Protein AF-A0A497VMQ4-F1 (afdb_monomer)

Sequence (591 aa):
MFSRFIRSISGRLYTTTVVLALAFSGVAWYSYVQLTRVSHLAVEIRDVNISQFARIAGVELNVTRVSLQLRHAMLARNVQERDASLNDIAEKRRLLEEALKSYEKAISTPDERQLFDKFPPLLAEFWRHGEGNIALITSDKKDDAMAYLVDKTIPARNAVLQLTADTVKLQQQLVAADVSRIDTNLQSTLVFLVVSILGAVSALVCLVIWTGRALQNRVLQAQQVAERVRDGNLMQSVQDTRQDEFSPLISALGDMQNSLTRVVSGVRRNAESVASASAEIASGNNDLSARTEQQASALEETAASMEELGSTVRQNADNARTANQLAMSASTVATQGGEVVAEVVETMKGINASSNKIADIISVIDGIAFQTNILALNAAVEAARAGEQGRGFAVVASEVRNLAGRSAEAAKEIKSLIMASVERVEQGTLLVDKAGSTMTEVVTAIRRVTDIMGEISAASSEQSQGVGQVGEAVTQMDQATQQNAALVEEMAAAASSLNSQAGELVNAVAVFKLAHDASGASYSAPSSSYTAPRPGSTSSFNPVGSSAARPALSKPKGAAAKAPVASLAASPAPAPKAAKAGGNDDEWESF

Foldseek 3Di:
DVVLLCQALNSVVVVLVVVLVVLVVVLVVVLVVLVVVLVVLVVCCVPQLVVLLVLLVLLLVLLVLLLVLLVQLLVPPDPVSNVVSVVSNVVSVVSNVVSLVVNVVRDDDPVLVVLSVVQVVLVVQLVVLSVVLNVCSVVVVSVVSVVSSVPGNVVSSVVNNVSSVVSVVVSVVVSVVSVVVSVVSVVVSVVSVVVSVVVSVVSVVVSCVVSVVVVVVLVVLLVVLVVCVVQQNLQDAQDDPDRYPCVVVSVVSRVVSVVLLVVLVVLLVVLVVLLVVLVVLLVVLVVLLVVLVVLLVVLVVVLVVLVVLLVVLVVQLVVLVVLLVVLVVVLVVLVVVLVVLVVVLVVLVVVLVVLVVVLVVLVVQLVVLVVQLVVLVVQLVVLVVVPPVSVVSNVVSVVSNVVSVVSNVVSVVVSVVSVVVSVVSVVVSVVSVVVSVVSVVSSVVSVVSSVVSVVSSVVSVVSSVVSVVVSVVSVVSSVVSVVSNVVSVVSNVVSVVSSVVSVVSNVVSVSNDYNCVVVPPPPPPPPPPPPDDDDDDDDDDDDDDDDDDDDDDDDDDDDDDDDDDDDDDDDDDDDDDDDDDDDDDDDDDDD

Structure (mmCIF, N/CA/C/O backbone):
data_AF-A0A497VMQ4-F1
#
_entry.id   AF-A0A497VMQ4-F1
#
loop_
_atom_site.group_PDB
_atom_site.id
_atom_site.type_symbol
_atom_site.label_atom_id
_atom_site.label_alt_id
_atom_site.label_comp_id
_atom_site.label_asym_id
_atom_site.label_entity_id
_atom_site.label_seq_id
_atom_site.pdbx_PDB_ins_code
_atom_site.Cartn_x
_atom_site.Cartn_y
_atom_site.Cartn_z
_atom_site.occupancy
_atom_site.B_iso_or_equiv
_atom_site.auth_seq_id
_atom_site.auth_comp_id
_atom_site.auth_asym_id
_atom_site.auth_atom_id
_atom_site.pdbx_PDB_model_num
ATOM 1 N N . MET A 1 1 ? 30.071 22.161 -36.226 1.00 57.16 1 MET A N 1
ATOM 2 C CA . MET A 1 1 ? 29.250 21.372 -37.174 1.00 57.16 1 MET A CA 1
ATOM 3 C C . MET A 1 1 ? 30.129 20.523 -38.102 1.00 57.16 1 MET A C 1
ATOM 5 O O . MET A 1 1 ? 30.076 19.305 -37.995 1.00 57.16 1 MET A O 1
ATOM 9 N N . PHE A 1 2 ? 31.017 21.131 -38.902 1.00 57.53 2 PHE A N 1
ATOM 10 C CA . PHE A 1 2 ? 31.909 20.449 -39.865 1.00 57.53 2 PHE A CA 1
ATOM 11 C C . PHE A 1 2 ? 32.715 19.249 -39.305 1.00 57.53 2 PHE A C 1
ATOM 13 O O . PHE A 1 2 ? 32.764 18.184 -39.913 1.00 57.53 2 PHE A O 1
ATOM 20 N N . SER A 1 3 ? 33.283 19.372 -38.099 1.00 58.00 3 SER A N 1
ATOM 21 C CA . SER A 1 3 ? 34.053 18.296 -37.446 1.00 58.00 3 SER A CA 1
ATOM 22 C C . SER A 1 3 ? 33.220 17.092 -36.984 1.00 58.00 3 SER A C 1
ATOM 24 O O . SER A 1 3 ? 33.772 16.002 -36.842 1.00 58.00 3 SER A O 1
ATOM 26 N N . ARG A 1 4 ? 31.907 17.264 -36.757 1.00 61.91 4 ARG A N 1
ATOM 27 C CA . ARG A 1 4 ? 30.976 16.150 -36.501 1.00 61.91 4 ARG A CA 1
ATOM 28 C C . ARG A 1 4 ? 30.623 15.435 -37.803 1.00 61.91 4 ARG A C 1
ATOM 30 O O . ARG A 1 4 ? 30.688 14.215 -37.837 1.00 61.91 4 ARG A O 1
ATOM 37 N N . PHE A 1 5 ? 30.362 16.187 -38.875 1.00 65.12 5 PHE A N 1
ATOM 38 C CA . PHE A 1 5 ? 30.086 15.636 -40.206 1.00 65.12 5 PHE A CA 1
ATOM 39 C C . PHE A 1 5 ? 31.217 14.704 -40.684 1.00 65.12 5 PHE A C 1
ATOM 41 O O . PHE A 1 5 ? 30.974 13.543 -40.974 1.00 65.12 5 PHE A O 1
ATOM 48 N N . ILE A 1 6 ? 32.482 15.135 -40.622 1.00 63.44 6 ILE A N 1
ATOM 49 C CA . ILE A 1 6 ? 33.646 14.317 -41.042 1.00 63.44 6 ILE A CA 1
ATOM 50 C C . ILE A 1 6 ? 33.842 13.033 -40.191 1.00 63.44 6 ILE A C 1
ATOM 52 O O . ILE A 1 6 ? 34.507 12.079 -40.610 1.00 63.44 6 ILE A O 1
ATOM 56 N N . ARG A 1 7 ? 33.275 12.975 -38.978 1.00 67.44 7 ARG A N 1
ATOM 57 C CA . ARG A 1 7 ? 33.322 11.781 -38.112 1.00 67.44 7 ARG A CA 1
ATOM 58 C C . ARG A 1 7 ? 32.134 10.840 -38.308 1.00 67.44 7 ARG A C 1
ATOM 60 O O . ARG A 1 7 ? 32.270 9.670 -37.953 1.00 67.44 7 ARG A O 1
ATOM 67 N N . SER A 1 8 ? 31.024 11.329 -38.855 1.00 77.56 8 SER A N 1
ATOM 68 C CA . SER A 1 8 ? 29.805 10.554 -39.068 1.00 77.56 8 SER A CA 1
ATOM 69 C C . SER A 1 8 ? 29.931 9.625 -40.283 1.00 77.56 8 SER A C 1
ATOM 71 O O . SER A 1 8 ? 30.843 9.765 -41.108 1.00 77.56 8 SER A O 1
ATOM 73 N N . ILE A 1 9 ? 29.043 8.635 -40.391 1.00 80.38 9 ILE A N 1
ATOM 74 C CA . ILE A 1 9 ? 29.073 7.660 -41.488 1.00 80.38 9 ILE A CA 1
ATOM 75 C C . ILE A 1 9 ? 28.708 8.356 -42.807 1.00 80.38 9 ILE A C 1
ATOM 77 O O . ILE A 1 9 ? 29.397 8.162 -43.810 1.00 80.38 9 ILE A O 1
ATOM 81 N N . SER A 1 10 ? 27.691 9.225 -42.796 1.00 80.00 10 SER A N 1
ATOM 82 C CA . SER A 1 10 ? 27.263 9.975 -43.982 1.00 80.00 10 SER A CA 1
ATOM 83 C C . SER A 1 10 ? 28.320 10.967 -44.463 1.00 80.00 10 SER A C 1
ATOM 85 O O . SER A 1 10 ? 28.619 10.985 -45.653 1.00 80.00 10 SER A O 1
ATOM 87 N N . GLY A 1 11 ? 28.960 11.744 -43.582 1.00 81.25 11 GLY A N 1
ATOM 88 C CA . GLY A 1 11 ? 29.984 12.696 -44.019 1.00 81.25 11 GLY A CA 1
ATOM 89 C C . GLY A 1 11 ? 31.209 12.014 -44.629 1.00 81.25 11 GLY A C 1
ATOM 90 O O . GLY A 1 11 ? 31.748 12.509 -45.617 1.00 81.25 11 GLY A O 1
ATOM 91 N N . ARG A 1 12 ? 31.592 10.830 -44.131 1.00 81.81 12 ARG A N 1
ATOM 92 C CA . ARG A 1 12 ? 32.646 9.999 -44.742 1.00 81.81 12 ARG A CA 1
ATOM 93 C C . ARG A 1 12 ? 32.237 9.437 -46.101 1.00 81.81 12 ARG A C 1
ATOM 95 O O . ARG A 1 12 ? 33.063 9.434 -47.018 1.00 81.81 12 ARG A O 1
ATOM 102 N N . LEU A 1 13 ? 30.977 9.020 -46.249 1.00 83.81 13 LEU A N 1
ATOM 103 C CA . LEU A 1 13 ? 30.400 8.617 -47.534 1.00 83.81 13 LEU A CA 1
ATOM 104 C C . LEU A 1 13 ? 30.472 9.780 -48.538 1.00 83.81 13 LEU A C 1
ATOM 106 O O . LEU A 1 13 ? 31.075 9.637 -49.594 1.00 83.81 13 LEU A O 1
ATOM 110 N N . TYR A 1 14 ? 29.980 10.966 -48.169 1.00 84.00 14 TYR A N 1
ATOM 111 C CA . TYR A 1 14 ? 30.022 12.148 -49.034 1.00 84.00 14 TYR A CA 1
ATOM 112 C C . TYR A 1 14 ? 31.451 12.548 -49.418 1.00 84.00 14 TYR A C 1
ATOM 114 O O . TYR A 1 14 ? 31.716 12.771 -50.598 1.00 84.00 14 TYR A O 1
ATOM 122 N N . THR A 1 15 ? 32.401 12.594 -48.472 1.00 83.75 15 THR A N 1
ATOM 123 C CA . THR A 1 15 ? 33.792 12.949 -48.806 1.00 83.75 15 THR A CA 1
ATOM 124 C C . THR A 1 15 ? 34.438 11.944 -49.755 1.00 83.75 15 THR A C 1
ATOM 126 O O . THR A 1 15 ? 35.133 12.347 -50.682 1.00 83.75 15 THR A O 1
ATOM 129 N N . THR A 1 16 ? 34.196 10.643 -49.567 1.00 83.12 16 THR A N 1
ATOM 130 C CA . THR A 1 16 ? 34.783 9.605 -50.429 1.00 83.12 16 THR A CA 1
ATOM 131 C C . THR A 1 16 ? 34.139 9.590 -51.816 1.00 83.12 16 THR A C 1
ATOM 133 O O . THR A 1 16 ? 34.860 9.500 -52.808 1.00 83.12 16 THR A O 1
ATOM 136 N N . THR A 1 17 ? 32.820 9.790 -51.919 1.00 85.38 17 THR A N 1
ATOM 137 C CA . THR A 1 17 ? 32.122 9.955 -53.205 1.00 85.38 17 THR A CA 1
ATOM 138 C C . THR A 1 17 ? 32.615 11.185 -53.974 1.00 85.38 17 THR A C 1
ATOM 140 O O . THR A 1 17 ? 32.883 11.079 -55.169 1.00 85.38 17 THR A O 1
ATOM 143 N N . VAL A 1 18 ? 32.800 12.335 -53.311 1.00 87.12 18 VAL A N 1
ATOM 144 C CA . VAL A 1 18 ? 33.335 13.555 -53.950 1.00 87.12 18 VAL A CA 1
ATOM 145 C C . VAL A 1 18 ? 34.777 13.354 -54.426 1.00 87.12 18 VAL A C 1
ATOM 147 O O . VAL A 1 18 ? 35.102 13.732 -55.549 1.00 87.12 18 VAL A O 1
ATOM 150 N N . VAL A 1 19 ? 35.634 12.711 -53.624 1.00 86.88 19 VAL A N 1
ATOM 151 C CA . VAL A 1 19 ? 37.017 12.391 -54.024 1.00 86.88 19 VAL A CA 1
ATOM 152 C C . VAL A 1 19 ? 37.049 11.457 -55.239 1.00 86.88 19 VAL A C 1
ATOM 154 O O . VAL A 1 19 ? 37.816 11.708 -56.167 1.00 86.88 19 VAL A O 1
ATOM 157 N N . LEU A 1 20 ? 36.191 10.431 -55.287 1.00 86.25 20 LEU A N 1
ATOM 158 C CA . LEU A 1 20 ? 36.074 9.551 -56.457 1.00 86.25 20 LEU A CA 1
ATOM 159 C C . LEU A 1 20 ? 35.579 10.304 -57.700 1.00 86.25 20 LEU A C 1
ATOM 161 O O . LEU A 1 20 ? 36.145 10.127 -58.776 1.00 86.25 20 LEU A O 1
ATOM 165 N N . ALA A 1 21 ? 34.577 11.177 -57.567 1.00 87.12 21 ALA A N 1
ATOM 166 C CA . ALA A 1 21 ? 34.075 11.982 -58.682 1.00 87.12 21 ALA A CA 1
ATOM 167 C C . ALA A 1 21 ? 35.151 12.927 -59.253 1.00 87.12 21 ALA A C 1
ATOM 169 O O . ALA A 1 21 ? 35.307 13.029 -60.473 1.00 87.12 21 ALA A O 1
ATOM 170 N N . LEU A 1 22 ? 35.940 13.573 -58.387 1.00 88.50 22 LEU A N 1
ATOM 171 C CA . LEU A 1 22 ? 37.087 14.392 -58.798 1.00 88.50 22 LEU A CA 1
ATOM 172 C C . LEU A 1 22 ? 38.182 13.554 -59.477 1.00 88.50 22 LEU A C 1
ATOM 174 O O . LEU A 1 22 ? 38.708 13.970 -60.510 1.00 88.50 22 LEU A O 1
ATOM 178 N N . ALA A 1 23 ? 38.489 12.361 -58.957 1.00 86.06 23 ALA A N 1
ATOM 179 C CA . ALA A 1 23 ? 39.458 11.450 -59.567 1.00 86.06 23 ALA A CA 1
ATOM 180 C C . ALA A 1 23 ? 39.021 11.001 -60.974 1.00 86.06 23 ALA A C 1
ATOM 182 O O . ALA A 1 23 ? 39.801 11.117 -61.919 1.00 86.06 23 ALA A O 1
ATOM 183 N N . PHE A 1 24 ? 37.763 10.578 -61.149 1.00 87.12 24 PHE A N 1
ATOM 184 C CA . PHE A 1 24 ? 37.211 10.239 -62.467 1.00 87.12 24 PHE A CA 1
ATOM 185 C C . PHE A 1 24 ? 37.246 11.425 -63.437 1.00 87.12 24 PHE A C 1
ATOM 187 O O . PHE A 1 24 ? 37.595 11.250 -64.604 1.00 87.12 24 PHE A O 1
ATOM 194 N N . SER A 1 25 ? 36.953 12.635 -62.953 1.00 88.25 25 SER A N 1
ATOM 195 C CA . SER A 1 25 ? 37.016 13.859 -63.762 1.00 88.25 25 SER A CA 1
ATOM 196 C C . SER A 1 25 ? 38.447 14.149 -64.239 1.00 88.25 25 SER A C 1
ATOM 198 O O . SER A 1 25 ? 38.654 14.480 -65.405 1.00 88.25 25 SER A O 1
ATOM 200 N N . GLY A 1 26 ? 39.449 13.946 -63.375 1.00 86.69 26 GLY A N 1
ATOM 201 C CA . GLY A 1 26 ? 40.868 14.047 -63.733 1.00 86.69 26 GLY A CA 1
ATOM 202 C C . GLY A 1 26 ? 41.318 12.998 -64.758 1.00 86.69 26 GLY A C 1
ATOM 203 O O . GLY A 1 26 ? 42.038 13.330 -65.698 1.00 86.69 26 GLY A O 1
ATOM 204 N N . VAL A 1 27 ? 40.853 11.750 -64.628 1.00 88.62 27 VAL A N 1
ATOM 205 C CA . VAL A 1 27 ? 41.148 10.662 -65.582 1.00 88.62 27 VAL A CA 1
ATOM 206 C C . VAL A 1 27 ? 40.525 10.938 -66.954 1.00 88.62 27 VAL A C 1
ATOM 208 O O . VAL A 1 27 ? 41.190 10.761 -67.978 1.00 88.62 27 VAL A O 1
ATOM 211 N N . ALA A 1 28 ? 39.281 11.425 -66.988 1.00 85.50 28 ALA A N 1
ATOM 212 C CA . ALA A 1 28 ? 38.605 11.822 -68.221 1.00 85.50 28 ALA A CA 1
ATOM 213 C C . ALA A 1 28 ? 39.332 12.989 -68.914 1.00 85.50 28 ALA A C 1
ATOM 215 O O . ALA A 1 28 ? 39.607 12.920 -70.113 1.00 85.50 28 ALA A O 1
ATOM 216 N N . TRP A 1 29 ? 39.722 14.018 -68.152 1.00 89.06 29 TRP A N 1
ATOM 217 C CA . TRP A 1 29 ? 40.499 15.153 -68.658 1.00 89.06 29 TRP A CA 1
ATOM 218 C C . TRP A 1 29 ? 41.861 14.732 -69.230 1.00 89.06 29 TRP A C 1
ATOM 220 O O . TRP A 1 29 ? 42.203 15.109 -70.350 1.00 89.06 29 TRP A O 1
ATOM 230 N N . TYR A 1 30 ? 42.620 13.902 -68.507 1.00 87.69 30 TYR A N 1
ATOM 231 C CA . TYR A 1 30 ? 43.904 13.376 -68.985 1.00 87.69 30 TYR A CA 1
ATOM 232 C C . TYR A 1 30 ? 43.748 12.600 -70.301 1.00 87.69 30 TYR A C 1
ATOM 234 O O . TYR A 1 30 ? 44.498 12.821 -71.253 1.00 87.69 30 TYR A O 1
ATOM 242 N N . SER A 1 31 ? 42.735 11.733 -70.375 1.00 84.44 31 SER A N 1
ATOM 243 C CA . SER A 1 31 ? 42.459 10.912 -71.559 1.00 84.44 31 SER A CA 1
ATOM 244 C C . SER A 1 31 ? 42.090 11.768 -72.773 1.00 84.44 31 SER A C 1
ATOM 246 O O . SER A 1 31 ? 42.568 11.508 -73.875 1.00 84.44 31 SER A O 1
ATOM 248 N N . TYR A 1 32 ? 41.311 12.836 -72.571 1.00 86.88 32 TYR A N 1
ATOM 249 C CA . TYR A 1 32 ? 40.987 13.815 -73.611 1.00 86.88 32 TYR A CA 1
ATOM 250 C C . TYR A 1 32 ? 42.241 14.538 -74.142 1.00 86.88 32 TYR A C 1
ATOM 252 O O . TYR A 1 32 ? 42.432 14.652 -75.356 1.00 86.88 32 TYR A O 1
ATOM 260 N N . VAL A 1 33 ? 43.147 14.968 -73.255 1.00 87.69 33 VAL A N 1
ATOM 261 C CA . VAL A 1 33 ? 44.408 15.635 -73.637 1.00 87.69 33 VAL A CA 1
ATOM 262 C C . VAL A 1 33 ? 45.356 14.697 -74.401 1.00 87.69 33 VAL A C 1
ATOM 264 O O . VAL A 1 33 ? 46.007 15.121 -75.356 1.00 87.69 33 VAL A O 1
ATOM 267 N N . GLN A 1 34 ? 45.435 13.417 -74.035 1.00 84.69 34 GLN A N 1
ATOM 268 C CA . GLN A 1 34 ? 46.277 12.460 -74.764 1.00 84.69 34 GLN A CA 1
ATOM 269 C C . GLN A 1 34 ? 45.664 12.052 -76.113 1.00 84.69 34 GLN A C 1
ATOM 271 O O . GLN A 1 34 ? 46.382 11.978 -77.110 1.00 84.69 34 GLN A O 1
ATOM 276 N N . LEU A 1 35 ? 44.341 11.866 -76.189 1.00 84.69 35 LEU A N 1
ATOM 277 C CA . LEU A 1 35 ? 43.665 11.528 -77.445 1.00 84.69 35 LEU A CA 1
ATOM 278 C C . LEU A 1 35 ? 43.757 12.670 -78.469 1.00 84.69 35 LEU A C 1
ATOM 280 O O . LEU A 1 35 ? 44.007 12.424 -79.648 1.00 84.69 35 LEU A O 1
ATOM 284 N N . THR A 1 36 ? 43.635 13.923 -78.017 1.00 86.62 36 THR A N 1
ATOM 285 C CA . THR A 1 36 ? 43.850 15.098 -78.879 1.00 86.62 36 THR A CA 1
ATOM 286 C C . THR A 1 36 ? 45.291 15.168 -79.394 1.00 86.62 36 THR A C 1
ATOM 288 O O . THR A 1 36 ? 45.479 15.343 -80.597 1.00 86.62 36 THR A O 1
ATOM 291 N N . ARG A 1 37 ? 46.313 14.913 -78.563 1.00 84.38 37 ARG A N 1
ATOM 292 C CA . ARG A 1 37 ? 47.716 14.795 -79.026 1.00 84.38 37 ARG A CA 1
ATOM 293 C C . ARG A 1 37 ? 47.917 13.714 -80.090 1.00 84.38 37 ARG A C 1
ATOM 295 O O . ARG A 1 37 ? 48.554 13.985 -81.104 1.00 84.38 37 ARG A O 1
ATOM 302 N N . VAL A 1 38 ? 47.357 12.518 -79.891 1.00 84.94 38 VAL A N 1
ATOM 303 C CA . VAL A 1 38 ? 47.415 11.435 -80.891 1.00 84.94 38 VAL A CA 1
ATOM 304 C C . VAL A 1 38 ? 46.722 11.852 -82.193 1.00 84.94 38 VAL A C 1
ATOM 306 O O . VAL A 1 38 ? 47.264 11.617 -83.270 1.00 84.94 38 VAL A O 1
ATOM 309 N N . SER A 1 39 ? 45.573 12.534 -82.113 1.00 85.56 39 SER A N 1
ATOM 310 C CA . SER A 1 39 ? 44.876 13.041 -83.303 1.00 85.56 39 SER A CA 1
ATOM 311 C C . SER A 1 39 ? 45.679 14.100 -84.068 1.00 85.56 39 SER A C 1
ATOM 313 O O . SER A 1 39 ? 45.697 14.065 -85.295 1.00 85.56 39 SER A O 1
ATOM 315 N N . HIS A 1 40 ? 46.401 14.987 -83.371 1.00 84.44 40 HIS A N 1
ATOM 316 C CA . HIS A 1 40 ? 47.270 15.980 -84.008 1.00 84.44 40 HIS A CA 1
ATOM 317 C C . HIS A 1 40 ? 48.441 15.324 -84.750 1.00 84.44 40 HIS A C 1
ATOM 319 O O . HIS A 1 40 ? 48.637 15.628 -85.923 1.00 84.44 40 HIS A O 1
ATOM 325 N N . LEU A 1 41 ? 49.141 14.371 -84.123 1.00 82.81 41 LEU A N 1
ATOM 326 C CA . LEU A 1 41 ? 50.218 13.609 -84.774 1.00 82.81 41 LEU A CA 1
ATOM 327 C C . LEU A 1 41 ? 49.710 12.832 -86.003 1.00 82.81 41 LEU A C 1
ATOM 329 O O . LEU A 1 41 ? 50.351 12.828 -87.050 1.00 82.81 41 LEU A O 1
ATOM 333 N N . ALA A 1 42 ? 48.530 12.211 -85.915 1.00 82.25 42 ALA A N 1
ATOM 334 C CA . ALA A 1 42 ? 47.931 11.501 -87.046 1.00 82.25 42 ALA A CA 1
ATOM 335 C C . ALA A 1 42 ? 47.566 12.436 -88.220 1.00 82.25 42 ALA A C 1
ATOM 337 O O . ALA A 1 42 ? 47.711 12.055 -89.383 1.00 82.25 42 ALA A O 1
ATOM 338 N N . VAL A 1 43 ? 47.113 13.663 -87.930 1.00 83.94 43 VAL A N 1
ATOM 339 C CA . VAL A 1 43 ? 46.854 14.702 -88.942 1.00 83.94 43 VAL A CA 1
ATOM 340 C C . VAL A 1 43 ? 48.160 15.211 -89.561 1.00 83.94 43 VAL A C 1
ATOM 342 O O . VAL A 1 43 ? 48.226 15.354 -90.778 1.00 83.94 43 VAL A O 1
ATOM 345 N N . GLU A 1 44 ? 49.208 15.413 -88.763 1.00 80.81 44 GLU A N 1
ATOM 346 C CA . GLU A 1 44 ? 50.530 15.861 -89.220 1.00 80.81 44 GLU A CA 1
ATOM 347 C C . GLU A 1 44 ? 51.181 14.853 -90.184 1.00 80.81 44 GLU A C 1
ATOM 349 O O . GLU A 1 44 ? 51.568 15.227 -91.294 1.00 80.81 44 GLU A O 1
ATOM 354 N N . ILE A 1 45 ? 51.182 13.557 -89.840 1.00 81.25 45 ILE A N 1
ATOM 355 C CA . ILE A 1 45 ? 51.651 12.481 -90.734 1.00 81.25 45 ILE A CA 1
ATOM 356 C C . ILE A 1 45 ? 50.891 12.503 -92.070 1.00 81.25 45 ILE A C 1
ATOM 358 O O . ILE A 1 45 ? 51.501 12.363 -93.134 1.00 81.25 45 ILE A O 1
ATOM 362 N N . ARG A 1 46 ? 49.562 12.678 -92.031 1.00 79.88 46 ARG A N 1
ATOM 363 C CA . ARG A 1 46 ? 48.709 12.672 -93.228 1.00 79.88 46 ARG A CA 1
ATOM 364 C C . ARG A 1 46 ? 48.953 13.889 -94.118 1.00 79.88 46 ARG A C 1
ATOM 366 O O . ARG A 1 46 ? 49.149 13.732 -95.320 1.00 79.88 46 ARG A O 1
ATOM 373 N N . ASP A 1 47 ? 48.910 15.087 -93.546 1.00 79.69 47 ASP A N 1
ATOM 374 C CA . ASP A 1 47 ? 48.856 16.326 -94.324 1.00 79.69 47 ASP A CA 1
ATOM 375 C C . ASP A 1 47 ? 50.250 16.823 -94.726 1.00 79.69 47 ASP A C 1
ATOM 377 O O . ASP A 1 47 ? 50.397 17.389 -95.814 1.00 79.69 47 ASP A O 1
ATOM 381 N N . VAL A 1 48 ? 51.278 16.555 -93.912 1.00 78.88 48 VAL A N 1
ATOM 382 C CA . VAL A 1 48 ? 52.679 16.889 -94.211 1.00 78.88 48 VAL A CA 1
ATOM 383 C C . VAL A 1 48 ? 53.374 15.700 -94.874 1.00 78.88 48 VAL A C 1
ATOM 385 O O . VAL A 1 48 ? 53.636 15.739 -96.077 1.00 78.88 48 VAL A O 1
ATOM 388 N N . ASN A 1 49 ? 53.636 14.624 -94.130 1.00 79.44 49 ASN A N 1
ATOM 389 C CA . ASN A 1 49 ? 54.624 13.620 -94.541 1.00 79.44 49 ASN A CA 1
ATOM 390 C C . ASN A 1 49 ? 54.174 12.819 -95.782 1.00 79.44 49 ASN A C 1
ATOM 392 O O . ASN A 1 49 ? 54.937 12.682 -96.741 1.00 79.44 49 ASN A O 1
ATOM 396 N N . ILE A 1 50 ? 52.914 12.360 -95.837 1.00 79.75 50 ILE A N 1
ATOM 397 C CA . ILE A 1 50 ? 52.369 11.681 -97.036 1.00 79.75 50 ILE A CA 1
ATOM 398 C C . ILE A 1 50 ? 52.338 12.635 -98.246 1.00 79.75 50 ILE A C 1
ATOM 400 O O . ILE A 1 50 ? 52.701 12.246 -99.360 1.00 79.75 50 ILE A O 1
ATOM 404 N N . SER A 1 51 ? 51.971 13.904 -98.038 1.00 84.00 51 SER A N 1
ATOM 405 C CA . SER A 1 51 ? 51.975 14.921 -99.098 1.00 84.00 51 SER A CA 1
ATOM 406 C C . SER A 1 51 ? 53.368 15.199 -99.659 1.00 84.00 51 SER A C 1
ATOM 408 O O . SER A 1 51 ? 53.494 15.490 -100.849 1.00 84.00 51 SER A O 1
ATOM 410 N N . GLN A 1 52 ? 54.416 15.154 -98.834 1.00 84.56 52 GLN A N 1
ATOM 411 C CA . GLN A 1 52 ? 55.786 15.345 -99.298 1.00 84.56 52 GLN A CA 1
ATOM 412 C C . GLN A 1 52 ? 56.296 14.147 -100.118 1.00 84.56 52 GLN A C 1
ATOM 414 O O . GLN A 1 52 ? 56.941 14.371 -101.144 1.00 84.56 52 GLN A O 1
ATOM 419 N N . PHE A 1 53 ? 55.972 12.903 -99.732 1.00 85.12 53 PHE A N 1
ATOM 420 C CA . PHE A 1 53 ? 56.311 11.710 -100.526 1.00 85.12 53 PHE A CA 1
ATOM 421 C C . PHE A 1 53 ? 55.780 11.821 -101.963 1.00 85.12 53 PHE A C 1
ATOM 423 O O . PHE A 1 53 ? 56.496 11.543 -102.924 1.00 85.12 53 PHE A O 1
ATOM 430 N N . ALA A 1 54 ? 54.542 12.297 -102.131 1.00 85.69 54 ALA A N 1
ATOM 431 C CA . ALA A 1 54 ? 53.962 12.525 -103.454 1.00 85.69 54 ALA A CA 1
ATOM 432 C C . ALA A 1 54 ? 54.725 13.596 -104.264 1.00 85.69 54 ALA A C 1
ATOM 434 O O . ALA A 1 54 ? 54.869 13.466 -105.482 1.00 85.69 54 ALA A O 1
ATOM 435 N N . ARG A 1 55 ? 55.256 14.638 -103.604 1.00 87.19 55 ARG A N 1
ATOM 436 C CA . ARG A 1 55 ? 56.047 15.702 -104.253 1.00 87.19 55 ARG A CA 1
ATOM 437 C C . ARG A 1 55 ? 57.411 15.187 -104.708 1.00 87.19 55 ARG A C 1
ATOM 439 O O . ARG A 1 55 ? 57.790 15.440 -105.850 1.00 87.19 55 ARG A O 1
ATOM 446 N N . ILE A 1 56 ? 58.123 14.435 -103.864 1.00 88.94 56 ILE A N 1
ATOM 447 C CA . ILE A 1 56 ? 59.453 13.914 -104.211 1.00 88.94 56 ILE A CA 1
ATOM 448 C C . ILE A 1 56 ? 59.379 12.796 -105.266 1.00 88.94 56 ILE A C 1
ATOM 450 O O . ILE A 1 56 ? 60.166 12.800 -106.212 1.00 88.94 56 ILE A O 1
ATOM 454 N N . ALA A 1 57 ? 58.351 11.939 -105.218 1.00 87.94 57 ALA A N 1
ATOM 455 C CA . ALA A 1 57 ? 58.047 10.995 -106.299 1.00 87.94 57 ALA A CA 1
ATOM 456 C C . ALA A 1 57 ? 57.744 11.715 -107.630 1.00 87.94 57 ALA A C 1
ATOM 458 O O . ALA A 1 57 ? 58.093 11.229 -108.706 1.00 87.94 57 ALA A O 1
ATOM 459 N N . GLY A 1 58 ? 57.152 12.915 -107.572 1.00 89.62 58 GLY A N 1
ATOM 460 C CA . GLY A 1 58 ? 56.988 13.799 -108.727 1.00 89.62 58 GLY A CA 1
ATOM 461 C C . GLY A 1 58 ? 58.316 14.269 -109.335 1.00 89.62 58 GLY A C 1
ATOM 462 O O . GLY A 1 58 ? 58.421 14.365 -110.560 1.00 89.62 58 GLY A O 1
ATOM 463 N N . VAL A 1 59 ? 59.349 14.511 -108.520 1.00 90.31 59 VAL A N 1
ATOM 464 C CA . VAL A 1 59 ? 60.706 14.814 -109.011 1.00 90.31 59 VAL A CA 1
ATOM 465 C C . VAL A 1 59 ? 61.296 13.579 -109.698 1.00 90.31 59 VAL A C 1
ATOM 467 O O . VAL A 1 59 ? 61.669 13.664 -110.869 1.00 90.31 59 VAL A O 1
ATOM 470 N N . GLU A 1 60 ? 61.291 12.420 -109.033 1.00 92.06 60 GLU A N 1
ATOM 471 C CA . GLU A 1 60 ? 61.821 11.151 -109.563 1.00 92.06 60 GLU A CA 1
ATOM 472 C C . GLU A 1 60 ? 61.202 10.766 -110.919 1.00 92.06 60 GLU A C 1
ATOM 474 O O . GLU A 1 60 ? 61.902 10.461 -111.895 1.00 92.06 60 GLU A O 1
ATOM 479 N N . LEU A 1 61 ? 59.869 10.842 -110.998 1.00 92.88 61 LEU A N 1
ATOM 480 C CA . LEU A 1 61 ? 59.091 10.516 -112.186 1.00 92.88 61 LEU A CA 1
ATOM 481 C C . LEU A 1 61 ? 59.445 11.432 -113.360 1.00 92.88 61 LEU A C 1
ATOM 483 O O . LEU A 1 61 ? 59.618 10.952 -114.482 1.00 92.88 61 LEU A O 1
ATOM 487 N N . ASN A 1 62 ? 59.561 12.742 -113.127 1.00 92.94 62 ASN A N 1
ATOM 488 C CA . ASN A 1 62 ? 59.864 13.693 -114.194 1.00 92.94 62 ASN A CA 1
ATOM 489 C C . ASN A 1 62 ? 61.338 13.627 -114.630 1.00 92.94 62 ASN A C 1
ATOM 491 O O . ASN A 1 62 ? 61.590 13.642 -115.832 1.00 92.94 62 ASN A O 1
ATOM 495 N N . VAL A 1 63 ? 62.296 13.435 -113.712 1.00 92.50 63 VAL A N 1
ATOM 496 C CA . VAL A 1 63 ? 63.715 13.155 -114.041 1.00 92.50 63 VAL A CA 1
ATOM 497 C C . VAL A 1 63 ? 63.824 11.932 -114.960 1.00 92.50 63 VAL A C 1
ATOM 499 O O . VAL A 1 63 ? 64.500 11.957 -115.995 1.00 92.50 63 VAL A O 1
ATOM 502 N N . THR A 1 64 ? 63.106 10.863 -114.614 1.00 92.25 64 THR A N 1
ATOM 503 C CA . THR A 1 64 ? 63.082 9.616 -115.387 1.00 92.25 64 THR A CA 1
ATOM 504 C C . THR A 1 64 ? 62.421 9.811 -116.753 1.00 92.25 64 THR A C 1
ATOM 506 O O . THR A 1 64 ? 62.974 9.381 -117.769 1.00 92.25 64 THR A O 1
ATOM 509 N N . ARG A 1 65 ? 61.282 10.518 -116.815 1.00 92.69 65 ARG A N 1
ATOM 510 C CA . ARG A 1 65 ? 60.580 10.829 -118.073 1.00 92.69 65 ARG A CA 1
ATOM 511 C C . ARG A 1 65 ? 61.401 11.713 -119.008 1.00 92.69 65 ARG A C 1
ATOM 513 O O . ARG A 1 65 ? 61.439 11.418 -120.195 1.00 92.69 65 ARG A O 1
ATOM 520 N N . VAL A 1 66 ? 62.122 12.716 -118.507 1.00 92.06 66 VAL A N 1
ATOM 521 C CA . VAL A 1 66 ? 63.044 13.531 -119.324 1.00 92.06 66 VAL A CA 1
ATOM 522 C C . VAL A 1 66 ? 64.100 12.643 -119.985 1.00 92.06 66 VAL A C 1
ATOM 524 O O . VAL A 1 66 ? 64.314 12.722 -121.193 1.00 92.06 66 VAL A O 1
ATOM 527 N N . SER A 1 67 ? 64.710 11.726 -119.227 1.00 89.75 67 SER A N 1
ATOM 528 C CA . SER A 1 67 ? 65.689 10.781 -119.778 1.00 89.75 67 SER A CA 1
ATOM 529 C C . SER A 1 67 ? 65.089 9.789 -120.782 1.00 89.75 67 SER A C 1
ATOM 531 O O . SER A 1 67 ? 65.811 9.336 -121.672 1.00 89.75 67 SER A O 1
ATOM 533 N N . LEU A 1 68 ? 63.808 9.434 -120.644 1.00 91.62 68 LEU A N 1
ATOM 534 C CA . LEU A 1 68 ? 63.078 8.608 -121.607 1.00 91.62 68 LEU A CA 1
ATOM 535 C C . LEU A 1 68 ? 62.785 9.388 -122.896 1.00 91.62 68 LEU A C 1
ATOM 537 O O . LEU A 1 68 ? 63.071 8.893 -123.983 1.00 91.62 68 LEU A O 1
ATOM 541 N N . GLN A 1 69 ? 62.289 10.620 -122.789 1.00 92.69 69 GLN A N 1
ATOM 542 C CA . GLN A 1 69 ? 61.967 11.445 -123.954 1.00 92.69 69 GLN A CA 1
ATOM 543 C C . GLN A 1 69 ? 63.207 11.892 -124.728 1.00 92.69 69 GLN A C 1
ATOM 545 O O . GLN A 1 69 ? 63.145 11.992 -125.948 1.00 92.69 69 GLN A O 1
ATOM 550 N N . LEU A 1 70 ? 64.362 12.064 -124.072 1.00 90.88 70 LEU A N 1
ATOM 551 C CA . LEU A 1 70 ? 65.635 12.247 -124.779 1.00 90.88 70 LEU A CA 1
ATOM 552 C C . LEU A 1 70 ? 65.931 11.059 -125.708 1.00 90.88 70 LEU A C 1
ATOM 554 O O . LEU A 1 70 ? 66.328 11.258 -126.855 1.00 90.88 70 LEU A O 1
ATOM 558 N N . ARG A 1 71 ? 65.677 9.821 -125.255 1.00 90.81 71 ARG A N 1
ATOM 559 C CA . ARG A 1 71 ? 65.812 8.617 -126.096 1.00 90.81 71 ARG A CA 1
ATOM 560 C C . ARG A 1 71 ? 64.764 8.580 -127.207 1.00 90.81 71 ARG A C 1
ATOM 562 O O . ARG A 1 71 ? 65.122 8.270 -128.338 1.00 90.81 71 ARG A O 1
ATOM 569 N N . HIS A 1 72 ? 63.505 8.922 -126.928 1.00 91.56 72 HIS A N 1
ATOM 570 C CA . HIS A 1 72 ? 62.475 9.009 -127.972 1.00 91.56 72 HIS A CA 1
ATOM 571 C C . HIS A 1 72 ? 62.823 10.055 -129.040 1.00 91.56 72 HIS A C 1
ATOM 573 O O . HIS A 1 72 ? 62.687 9.769 -130.224 1.00 91.56 72 HIS A O 1
ATOM 579 N N . ALA A 1 73 ? 63.357 11.217 -128.655 1.00 89.19 73 ALA A N 1
ATOM 580 C CA . ALA A 1 73 ? 63.774 12.256 -129.591 1.00 89.19 73 ALA A CA 1
ATOM 581 C C . ALA A 1 73 ? 64.952 11.810 -130.486 1.00 89.19 73 ALA A C 1
ATOM 583 O O . ALA A 1 73 ? 64.974 12.140 -131.670 1.00 89.19 73 ALA A O 1
ATOM 584 N N . MET A 1 74 ? 65.889 11.000 -129.972 1.00 88.06 74 MET A N 1
ATOM 585 C CA . MET A 1 74 ? 66.924 10.349 -130.798 1.00 88.06 74 MET A CA 1
ATOM 586 C C . MET A 1 74 ? 66.330 9.307 -131.762 1.00 88.06 74 MET A C 1
ATOM 588 O O . MET A 1 74 ? 66.673 9.277 -132.947 1.00 88.06 74 MET A O 1
ATOM 592 N N . LEU A 1 75 ? 65.416 8.467 -131.269 1.00 89.56 75 LEU A N 1
ATOM 593 C CA . LEU A 1 75 ? 64.784 7.375 -132.022 1.00 89.56 75 LEU A CA 1
ATOM 594 C C . LEU A 1 75 ? 63.654 7.833 -132.965 1.00 89.56 75 LEU A C 1
ATOM 596 O O . LEU A 1 75 ? 63.144 7.025 -133.739 1.00 89.56 75 LEU A O 1
ATOM 600 N N . ALA A 1 76 ? 63.272 9.111 -132.921 1.00 88.62 76 ALA A N 1
ATOM 601 C CA . ALA A 1 76 ? 62.205 9.687 -133.728 1.00 88.62 76 ALA A CA 1
ATOM 602 C C . ALA A 1 76 ? 62.438 9.476 -135.232 1.00 88.62 76 ALA A C 1
ATOM 604 O O . ALA A 1 76 ? 63.536 9.710 -135.755 1.00 88.62 76 ALA A O 1
ATOM 605 N N . ARG A 1 77 ? 61.374 9.059 -135.929 1.00 88.56 77 ARG A N 1
ATOM 606 C CA . ARG A 1 77 ? 61.390 8.698 -137.358 1.00 88.56 77 ARG A CA 1
ATOM 607 C C . ARG A 1 77 ? 61.227 9.908 -138.272 1.00 88.56 77 ARG A C 1
ATOM 609 O O . ARG A 1 77 ? 61.517 9.831 -139.460 1.00 88.56 77 ARG A O 1
ATOM 616 N N . ASN A 1 78 ? 60.720 11.009 -137.727 1.00 88.06 78 ASN A N 1
ATOM 617 C CA . ASN A 1 78 ? 60.475 12.266 -138.421 1.00 88.06 78 ASN A CA 1
ATOM 618 C C . ASN A 1 78 ? 60.601 13.450 -137.443 1.00 88.06 78 ASN A C 1
ATOM 620 O O . ASN A 1 78 ? 60.652 13.272 -136.224 1.00 88.06 78 ASN A O 1
ATOM 624 N N . VAL A 1 79 ? 60.633 14.666 -137.992 1.00 85.50 79 VAL A N 1
ATOM 625 C CA . VAL A 1 79 ? 60.774 15.913 -137.220 1.00 85.50 79 VAL A CA 1
ATOM 626 C C . VAL A 1 79 ? 59.614 16.117 -136.236 1.00 85.50 79 VAL A C 1
ATOM 628 O O . VAL A 1 79 ? 59.846 16.537 -135.110 1.00 85.50 79 VAL A O 1
ATOM 631 N N . GLN A 1 80 ? 58.384 15.746 -136.603 1.00 88.38 80 GLN A N 1
ATOM 632 C CA . GLN A 1 80 ? 57.202 15.934 -135.754 1.00 88.38 80 GLN A CA 1
ATOM 633 C C . GLN A 1 80 ? 57.245 15.067 -134.480 1.00 88.38 80 GLN A C 1
ATOM 635 O O . GLN A 1 80 ? 56.930 15.554 -133.397 1.00 88.38 80 GLN A O 1
ATOM 640 N N . GLU A 1 81 ? 57.686 13.808 -134.579 1.00 88.38 81 GLU A N 1
ATOM 641 C CA . GLU A 1 81 ? 57.907 12.913 -133.429 1.00 88.38 81 GLU A CA 1
ATOM 642 C C . GLU A 1 81 ? 59.025 13.417 -132.505 1.00 88.38 81 GLU A C 1
ATOM 644 O O . GLU A 1 81 ? 58.906 13.361 -131.274 1.00 88.38 81 GLU A O 1
ATOM 649 N N . ARG A 1 82 ? 60.109 13.934 -133.098 1.00 89.19 82 ARG A N 1
ATOM 650 C CA . ARG A 1 82 ? 61.241 14.507 -132.362 1.00 89.19 82 ARG A CA 1
ATOM 651 C C . ARG A 1 82 ? 60.793 15.735 -131.581 1.00 89.19 82 ARG A C 1
ATOM 653 O O . ARG A 1 82 ? 60.989 15.794 -130.372 1.00 89.19 82 ARG A O 1
ATOM 660 N N . ASP A 1 83 ? 60.155 16.681 -132.259 1.00 88.88 83 ASP A N 1
ATOM 661 C CA . ASP A 1 83 ? 59.756 17.959 -131.679 1.00 88.88 83 ASP A CA 1
ATOM 662 C C . ASP A 1 83 ? 58.636 17.768 -130.634 1.00 88.88 83 ASP A C 1
ATOM 664 O O . ASP A 1 83 ? 58.631 18.449 -129.611 1.00 88.88 83 ASP A O 1
ATOM 668 N N . ALA A 1 84 ? 57.760 16.766 -130.797 1.00 90.69 84 ALA A N 1
ATOM 669 C CA . ALA A 1 84 ? 56.825 16.344 -129.749 1.00 90.69 84 ALA A CA 1
ATOM 670 C C . ALA A 1 84 ? 57.545 15.832 -128.484 1.00 90.69 84 ALA A C 1
ATOM 672 O O . ALA A 1 84 ? 57.179 16.220 -127.375 1.00 90.69 84 ALA A O 1
ATOM 673 N N . SER A 1 85 ? 58.601 15.023 -128.633 1.00 90.44 85 SER A N 1
ATOM 674 C CA . SER A 1 85 ? 59.411 14.555 -127.494 1.00 90.44 85 SER A CA 1
ATOM 675 C C . SER A 1 85 ? 60.195 15.697 -126.830 1.00 90.44 85 SER A C 1
ATOM 677 O O . SER A 1 85 ? 60.309 15.732 -125.605 1.00 90.44 85 SER A O 1
ATOM 679 N N . LEU A 1 86 ? 60.694 16.666 -127.608 1.00 89.38 86 LEU A N 1
ATOM 680 C CA . LEU A 1 86 ? 61.359 17.870 -127.089 1.00 89.38 86 LEU A CA 1
ATOM 681 C C . LEU A 1 86 ? 60.389 18.779 -126.314 1.00 89.38 86 LEU A C 1
ATOM 683 O O . LEU A 1 86 ? 60.732 19.262 -125.233 1.00 89.38 86 LEU A O 1
ATOM 687 N N . ASN A 1 87 ? 59.161 18.952 -126.809 1.00 91.75 87 ASN A N 1
ATOM 688 C CA . ASN A 1 87 ? 58.102 19.667 -126.095 1.00 91.75 87 ASN A CA 1
ATOM 689 C C . ASN A 1 87 ? 57.706 18.947 -124.794 1.00 91.75 87 ASN A C 1
ATOM 691 O O . ASN A 1 87 ? 57.546 19.604 -123.764 1.00 91.75 87 ASN A O 1
ATOM 695 N N . ASP A 1 88 ? 57.624 17.610 -124.795 1.00 92.81 88 ASP A N 1
ATOM 696 C CA . ASP A 1 88 ? 57.363 16.851 -123.566 1.00 92.81 88 ASP A CA 1
ATOM 697 C C . ASP A 1 88 ? 58.486 17.055 -122.537 1.00 92.81 88 ASP A C 1
ATOM 699 O O . ASP A 1 88 ? 58.187 17.286 -121.369 1.00 92.81 88 ASP A O 1
ATOM 703 N N . ILE A 1 89 ? 59.764 17.085 -122.948 1.00 92.25 89 ILE A N 1
ATOM 704 C CA . ILE A 1 89 ? 60.892 17.411 -122.050 1.00 92.25 89 ILE A CA 1
ATOM 705 C C . ILE A 1 89 ? 60.717 18.794 -121.408 1.00 92.25 89 ILE A C 1
ATOM 707 O O . ILE A 1 89 ? 60.913 18.924 -120.198 1.00 92.25 89 ILE A O 1
ATOM 711 N N . ALA A 1 90 ? 60.323 19.813 -122.177 1.00 90.31 90 ALA A N 1
ATOM 712 C CA . ALA A 1 90 ? 60.072 21.153 -121.645 1.00 90.31 90 ALA A CA 1
ATOM 713 C C . ALA A 1 90 ? 58.903 21.170 -120.636 1.00 90.31 90 ALA A C 1
ATOM 715 O O . ALA A 1 90 ? 58.984 21.820 -119.592 1.00 90.31 90 ALA A O 1
ATOM 716 N N . GLU A 1 91 ? 57.842 20.397 -120.884 1.00 93.44 91 GLU A N 1
ATOM 717 C CA . GLU A 1 91 ? 56.735 20.246 -119.937 1.00 93.44 91 GLU A CA 1
ATOM 718 C C . GLU A 1 91 ? 57.164 19.498 -118.661 1.00 93.44 91 GLU A C 1
ATOM 720 O O . GLU A 1 91 ? 56.879 19.953 -117.550 1.00 93.44 91 GLU A O 1
ATOM 725 N N . LYS A 1 92 ? 57.902 18.384 -118.788 1.00 94.19 92 LYS A N 1
ATOM 726 C CA . LYS A 1 92 ? 58.415 17.627 -117.633 1.00 94.19 92 LYS A CA 1
ATOM 727 C C . LYS A 1 92 ? 59.445 18.432 -116.840 1.00 94.19 92 LYS A C 1
ATOM 729 O O . LYS A 1 92 ? 59.491 18.280 -115.623 1.00 94.19 92 LYS A O 1
ATOM 734 N N . ARG A 1 93 ? 60.196 19.345 -117.472 1.00 92.62 93 ARG A N 1
ATOM 735 C CA . ARG A 1 93 ? 61.018 20.349 -116.774 1.00 92.62 93 ARG A CA 1
ATOM 736 C C . ARG A 1 93 ? 60.173 21.251 -115.889 1.00 92.62 93 ARG A C 1
ATOM 738 O O . ARG A 1 93 ? 60.453 21.354 -114.698 1.00 92.62 93 ARG A O 1
ATOM 745 N N . ARG A 1 94 ? 59.109 21.842 -116.442 1.00 93.75 94 ARG A N 1
ATOM 746 C CA . ARG A 1 94 ? 58.183 22.698 -115.686 1.00 93.75 94 ARG A CA 1
ATOM 747 C C . ARG A 1 94 ? 57.572 21.949 -114.496 1.00 93.75 94 ARG A C 1
ATOM 749 O O . ARG A 1 94 ? 57.560 22.481 -113.391 1.00 93.75 94 ARG A O 1
ATOM 756 N N . LEU A 1 95 ? 57.112 20.713 -114.709 1.00 93.19 95 LEU A N 1
ATOM 757 C CA . LEU A 1 95 ? 56.522 19.869 -113.662 1.00 93.19 95 LEU A CA 1
ATOM 758 C C . LEU A 1 95 ? 57.539 19.433 -112.596 1.00 93.19 95 LEU A C 1
ATOM 760 O O . LEU A 1 95 ? 57.191 19.365 -111.421 1.00 93.19 95 LEU A O 1
ATOM 764 N N . LEU A 1 96 ? 58.792 19.173 -112.977 1.00 92.19 96 LEU A N 1
ATOM 765 C CA . LEU A 1 96 ? 59.880 18.876 -112.044 1.00 92.19 96 LEU A CA 1
ATOM 766 C C . LEU A 1 96 ? 60.198 20.090 -111.167 1.00 92.19 96 LEU A C 1
ATOM 768 O O . LEU A 1 96 ? 60.265 19.962 -109.947 1.00 92.19 96 LEU A O 1
ATOM 772 N N . GLU A 1 97 ? 60.372 21.269 -111.769 1.00 90.75 97 GLU A N 1
ATOM 773 C CA . GLU A 1 97 ? 60.644 22.512 -111.038 1.00 90.75 97 GLU A CA 1
ATOM 774 C C . GLU A 1 97 ? 59.474 22.901 -110.116 1.00 90.75 97 GLU A C 1
ATOM 776 O O . GLU A 1 97 ? 59.694 23.404 -109.013 1.00 90.75 97 GLU A O 1
ATOM 781 N N . GLU A 1 98 ? 58.232 22.638 -110.532 1.00 93.00 98 GLU A N 1
ATOM 782 C CA . GLU A 1 98 ? 57.026 22.809 -109.716 1.00 93.00 98 GLU A CA 1
ATOM 783 C C . GLU A 1 98 ? 56.977 21.815 -108.544 1.00 93.00 98 GLU A C 1
ATOM 785 O O . GLU A 1 98 ? 56.759 22.230 -107.404 1.00 93.00 98 GLU A O 1
ATOM 790 N N . ALA A 1 99 ? 57.255 20.529 -108.786 1.00 90.88 99 ALA A N 1
ATOM 791 C CA . ALA A 1 99 ? 57.330 19.504 -107.745 1.00 90.88 99 ALA A CA 1
ATOM 792 C C . ALA A 1 99 ? 58.428 19.815 -106.714 1.00 90.88 99 ALA A C 1
ATOM 794 O O . ALA A 1 99 ? 58.178 19.728 -105.512 1.00 90.88 99 ALA A O 1
ATOM 795 N N . LEU A 1 100 ? 59.606 20.264 -107.164 1.00 91.56 100 LEU A N 1
ATOM 796 C CA . LEU A 1 100 ? 60.718 20.645 -106.294 1.00 91.56 100 LEU A CA 1
ATOM 797 C C . LEU A 1 100 ? 60.394 21.887 -105.448 1.00 91.56 100 LEU A C 1
ATOM 799 O O . LEU A 1 100 ? 60.604 21.865 -104.240 1.00 91.56 100 LEU A O 1
ATOM 803 N N . LYS A 1 101 ? 59.829 22.950 -106.042 1.00 92.38 101 LYS A N 1
ATOM 804 C CA . LYS A 1 101 ? 59.385 24.150 -105.298 1.00 92.38 101 LYS A CA 1
ATOM 805 C C . LYS A 1 101 ? 58.245 23.840 -104.327 1.00 92.38 101 LYS A C 1
ATOM 807 O O . LYS A 1 101 ? 58.149 24.447 -103.262 1.00 92.38 101 LYS A O 1
ATOM 812 N N . SER A 1 102 ? 57.362 22.911 -104.691 1.00 90.56 102 SER A N 1
ATOM 813 C CA . SER A 1 102 ? 56.305 22.422 -103.805 1.00 90.56 102 SER A CA 1
ATOM 814 C C . SER A 1 102 ? 56.887 21.624 -102.639 1.00 90.56 102 SER A C 1
ATOM 816 O O . SER A 1 102 ? 56.426 21.781 -101.509 1.00 90.56 102 SER A O 1
ATOM 818 N N . TYR A 1 103 ? 57.908 20.798 -102.885 1.00 90.06 103 TYR A N 1
ATOM 819 C CA . TYR A 1 103 ? 58.634 20.092 -101.833 1.00 90.06 103 TYR A CA 1
ATOM 820 C C . TYR A 1 103 ? 59.359 21.074 -100.899 1.00 90.06 103 TYR A C 1
ATOM 822 O O . TYR A 1 103 ? 59.161 20.988 -99.691 1.00 90.06 103 TYR A O 1
ATOM 830 N N . GLU A 1 104 ? 60.063 22.081 -101.436 1.00 90.44 104 GLU A N 1
ATOM 831 C CA . GLU A 1 104 ? 60.764 23.102 -100.639 1.00 90.44 104 GLU A CA 1
ATOM 832 C C . GLU A 1 104 ? 59.858 23.773 -99.599 1.00 90.44 104 GLU A C 1
ATOM 834 O O . GLU A 1 104 ? 60.221 23.899 -98.432 1.00 90.44 104 GLU A O 1
ATOM 839 N N . LYS A 1 105 ? 58.649 24.168 -100.015 1.00 89.75 105 LYS A N 1
ATOM 840 C CA . LYS A 1 105 ? 57.661 24.832 -99.151 1.00 89.75 105 LYS A CA 1
ATOM 841 C C . LYS A 1 105 ? 57.110 23.955 -98.023 1.00 89.75 105 LYS A C 1
ATOM 843 O O . LYS A 1 105 ? 56.423 24.486 -97.158 1.00 89.75 105 LYS A O 1
ATOM 848 N N . ALA A 1 106 ? 57.331 22.642 -98.066 1.00 87.12 106 ALA A N 1
ATOM 849 C CA . ALA A 1 106 ? 56.864 21.697 -97.054 1.00 87.12 106 ALA A CA 1
ATOM 850 C C . ALA A 1 106 ? 57.988 21.102 -96.198 1.00 87.12 106 ALA A C 1
ATOM 852 O O . ALA A 1 106 ? 57.682 20.273 -95.347 1.00 87.12 106 ALA A O 1
ATOM 853 N N . ILE A 1 107 ? 59.246 21.510 -96.397 1.00 88.50 107 ILE A N 1
ATOM 854 C CA . ILE A 1 107 ? 60.369 21.129 -95.529 1.00 88.50 107 ILE A CA 1
ATOM 855 C C . ILE A 1 107 ? 60.048 21.548 -94.091 1.00 88.50 107 ILE A C 1
ATOM 857 O O . ILE A 1 107 ? 59.790 22.727 -93.838 1.00 88.50 107 ILE A O 1
ATOM 861 N N . SER A 1 108 ? 60.067 20.592 -93.162 1.00 84.56 108 SER A N 1
ATOM 862 C CA . SER A 1 108 ? 59.700 20.808 -91.757 1.00 84.56 108 SER A CA 1
ATOM 863 C C . SER A 1 108 ? 60.885 20.634 -90.803 1.00 84.56 108 SER A C 1
ATOM 865 O O . SER A 1 108 ? 60.877 21.194 -89.706 1.00 84.56 108 SER A O 1
ATOM 867 N N . THR A 1 109 ? 61.934 19.923 -91.226 1.00 86.31 109 THR A N 1
ATOM 868 C CA . THR A 1 109 ? 63.111 19.598 -90.410 1.00 86.31 109 THR A CA 1
ATOM 869 C C . THR A 1 109 ? 64.428 20.172 -90.970 1.00 86.31 109 THR A C 1
ATOM 871 O O . THR A 1 109 ? 64.560 20.396 -92.179 1.00 86.31 109 THR A O 1
ATOM 874 N N . PRO A 1 110 ? 65.453 20.385 -90.116 1.00 87.50 110 PRO A N 1
ATOM 875 C CA . PRO A 1 110 ? 66.791 20.783 -90.566 1.00 87.50 110 PRO A CA 1
ATOM 876 C C . PRO A 1 110 ? 67.448 19.772 -91.519 1.00 87.50 110 PRO A C 1
ATOM 878 O O . PRO A 1 110 ? 68.112 20.176 -92.474 1.00 87.50 110 PRO A O 1
ATOM 881 N N . ASP A 1 111 ? 67.232 18.474 -91.295 1.00 87.56 111 ASP A N 1
ATOM 882 C CA . ASP A 1 111 ? 67.847 17.394 -92.079 1.00 87.56 111 ASP A CA 1
ATOM 883 C C . ASP A 1 111 ? 67.273 17.335 -93.506 1.00 87.56 111 ASP A C 1
ATOM 885 O O . ASP A 1 111 ? 68.016 17.203 -94.483 1.00 87.56 111 ASP A O 1
ATOM 889 N N . GLU A 1 112 ? 65.957 17.531 -93.656 1.00 88.44 112 GLU A N 1
ATOM 890 C CA . GLU A 1 112 ? 65.322 17.706 -94.967 1.00 88.44 112 GLU A CA 1
ATOM 891 C C . GLU A 1 112 ? 65.855 18.939 -95.696 1.00 88.44 112 GLU A C 1
ATOM 893 O O . GLU A 1 112 ? 66.085 18.873 -96.904 1.00 88.44 112 GLU A O 1
ATOM 898 N N . ARG A 1 113 ? 66.084 20.056 -94.985 1.00 91.50 113 ARG A N 1
ATOM 899 C CA . ARG A 1 113 ? 66.662 21.267 -95.589 1.00 91.50 113 ARG A CA 1
ATOM 900 C C . ARG A 1 113 ? 68.078 21.001 -96.104 1.00 91.50 113 ARG A C 1
ATOM 902 O O . ARG A 1 113 ? 68.384 21.345 -97.242 1.00 91.50 113 ARG A O 1
ATOM 909 N N . GLN A 1 114 ? 68.901 20.306 -95.319 1.00 89.62 114 GLN A N 1
ATOM 910 C CA . GLN A 1 114 ? 70.269 19.944 -95.697 1.00 89.62 114 GLN A CA 1
ATOM 911 C C . GLN A 1 114 ? 70.331 18.988 -96.908 1.00 89.62 114 GLN A C 1
ATOM 913 O O . GLN A 1 114 ? 71.285 19.034 -97.692 1.00 89.62 114 GLN A O 1
ATOM 918 N N . LEU A 1 115 ? 69.335 18.111 -97.079 1.00 89.56 115 LEU A N 1
ATOM 919 C CA . LEU A 1 115 ? 69.173 17.307 -98.296 1.00 89.56 115 LEU A CA 1
ATOM 920 C C . LEU A 1 115 ? 68.655 18.146 -99.469 1.00 89.56 115 LEU A C 1
ATOM 922 O O . LEU A 1 115 ? 69.175 18.017 -100.579 1.00 89.56 115 LEU A O 1
ATOM 926 N N . PHE A 1 116 ? 67.682 19.029 -99.229 1.00 92.69 116 PHE A N 1
ATOM 927 C CA . PHE A 1 116 ? 67.102 19.891 -100.255 1.00 92.69 116 PHE A CA 1
ATOM 928 C C . PHE A 1 116 ? 68.144 20.779 -100.934 1.00 92.69 116 PHE A C 1
ATOM 930 O O . PHE A 1 116 ? 68.174 20.846 -102.161 1.00 92.69 116 PHE A O 1
ATOM 937 N N . ASP A 1 117 ? 69.040 21.400 -100.164 1.00 92.56 117 ASP A N 1
ATOM 938 C CA . ASP A 1 117 ? 70.052 22.328 -100.686 1.00 92.56 117 ASP A CA 1
ATOM 939 C C . ASP A 1 117 ? 71.022 21.664 -101.700 1.00 92.56 117 ASP A C 1
ATOM 941 O O . ASP A 1 117 ? 71.700 22.352 -102.466 1.00 92.56 117 ASP A O 1
ATOM 945 N N . LYS A 1 118 ? 71.049 20.322 -101.780 1.00 93.38 118 LYS A N 1
ATOM 946 C CA . LYS A 1 118 ? 71.807 19.545 -102.780 1.00 93.38 118 LYS A CA 1
ATOM 947 C C . LYS A 1 118 ? 71.060 19.337 -104.108 1.00 93.38 118 LYS A C 1
ATOM 949 O O . LYS A 1 118 ? 71.703 19.022 -105.109 1.00 93.38 118 LYS A O 1
ATOM 954 N N . PHE A 1 119 ? 69.735 19.516 -104.163 1.00 92.75 119 PHE A N 1
ATOM 955 C CA . PHE A 1 119 ? 68.956 19.340 -105.399 1.00 92.75 119 PHE A CA 1
ATOM 956 C C . PHE A 1 119 ? 69.247 20.403 -106.467 1.00 92.75 119 PHE A C 1
ATOM 958 O O . PHE A 1 119 ? 69.493 20.004 -107.606 1.00 92.75 119 PHE A O 1
ATOM 965 N N . PRO A 1 120 ? 69.245 21.722 -106.170 1.00 92.94 120 PRO A N 1
ATOM 966 C CA . PRO A 1 120 ? 69.483 22.750 -107.182 1.00 92.94 120 PRO A CA 1
ATOM 967 C C . PRO A 1 120 ? 70.774 22.568 -108.004 1.00 92.94 120 PRO A C 1
ATOM 969 O O . PRO A 1 120 ? 70.671 22.626 -109.231 1.00 92.94 120 PRO A O 1
ATOM 972 N N . PRO A 1 121 ? 71.966 22.297 -107.420 1.00 93.19 121 PRO A N 1
ATOM 973 C CA . PRO A 1 121 ? 73.1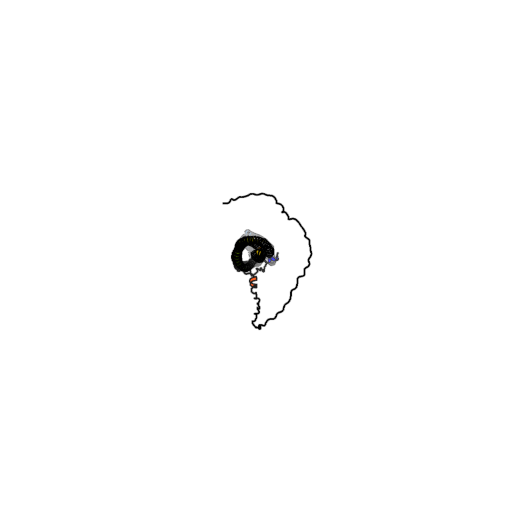78 22.102 -108.219 1.00 93.19 121 PRO A CA 1
ATOM 974 C C . PRO A 1 121 ? 73.143 20.817 -109.061 1.00 93.19 121 PRO A C 1
ATOM 976 O O . PRO A 1 121 ? 73.514 20.861 -110.234 1.00 93.19 121 PRO A O 1
ATOM 979 N N . LEU A 1 122 ? 72.643 19.695 -108.523 1.00 93.38 122 LEU A N 1
ATOM 980 C CA . LEU A 1 122 ? 72.536 18.440 -109.282 1.00 93.38 122 LEU A CA 1
ATOM 981 C C . LEU A 1 122 ? 71.515 18.536 -110.423 1.00 93.38 122 LEU A C 1
ATOM 983 O O . LEU A 1 122 ? 71.740 17.999 -111.506 1.00 93.38 122 LEU A O 1
ATOM 987 N N . LEU A 1 123 ? 70.408 19.253 -110.216 1.00 92.75 123 LEU A N 1
ATOM 988 C CA . LEU A 1 123 ? 69.427 19.509 -111.268 1.00 92.75 123 LEU A CA 1
ATOM 989 C C . LEU A 1 123 ? 69.947 20.487 -112.319 1.00 92.75 123 LEU A C 1
ATOM 991 O O . LEU A 1 123 ? 69.696 20.271 -113.500 1.00 92.75 123 LEU A O 1
ATOM 995 N N . ALA A 1 124 ? 70.708 21.514 -111.934 1.00 93.12 124 ALA A N 1
ATOM 996 C CA . ALA A 1 124 ? 71.385 22.384 -112.893 1.00 93.12 124 ALA A CA 1
ATOM 997 C C . ALA A 1 124 ? 72.385 21.596 -113.760 1.00 93.12 124 ALA A C 1
ATOM 999 O O . ALA A 1 124 ? 72.449 21.804 -114.971 1.00 93.12 124 ALA A O 1
ATOM 1000 N N . GLU A 1 125 ? 73.117 20.642 -113.178 1.00 92.88 125 GLU A N 1
ATOM 1001 C CA . GLU A 1 125 ? 73.999 19.740 -113.925 1.00 92.88 125 GLU A CA 1
ATOM 1002 C C . GLU A 1 125 ? 73.232 18.769 -114.839 1.00 92.88 125 GLU A C 1
ATOM 1004 O O . GLU A 1 125 ? 73.592 18.610 -116.010 1.00 92.88 125 GLU A O 1
ATOM 1009 N N . PHE A 1 126 ? 72.143 18.170 -114.349 1.00 93.62 126 PHE A N 1
ATOM 1010 C CA . PHE A 1 126 ? 71.252 17.336 -115.155 1.00 93.62 126 PHE A CA 1
ATOM 1011 C C . PHE A 1 126 ? 70.664 18.109 -116.342 1.00 93.62 126 PHE A C 1
ATOM 1013 O O . PHE A 1 126 ? 70.700 17.605 -117.464 1.00 93.62 126 PHE A O 1
ATOM 1020 N N . TRP A 1 127 ? 70.197 19.345 -116.135 1.00 93.56 127 TRP A N 1
ATOM 1021 C CA . TRP A 1 127 ? 69.684 20.194 -117.212 1.00 93.56 127 TRP A CA 1
ATOM 1022 C C . TRP A 1 127 ? 70.770 20.625 -118.189 1.00 93.56 127 TRP A C 1
ATOM 1024 O O . TRP A 1 127 ? 70.556 20.493 -119.388 1.00 93.56 127 TRP A O 1
ATOM 1034 N N . ARG A 1 128 ? 71.957 21.024 -117.717 1.00 94.06 128 ARG A N 1
ATOM 1035 C CA . ARG A 1 128 ? 73.115 21.346 -118.571 1.00 94.06 128 ARG A CA 1
ATOM 1036 C C . ARG A 1 128 ? 73.468 20.188 -119.509 1.00 94.06 128 ARG A C 1
ATOM 1038 O O . ARG A 1 128 ? 73.734 20.399 -120.691 1.00 94.06 128 ARG A O 1
ATOM 1045 N N . HIS A 1 129 ? 73.443 18.954 -119.004 1.00 94.25 129 HIS A N 1
ATOM 1046 C CA . HIS A 1 129 ? 73.677 17.766 -119.824 1.00 94.25 129 HIS A CA 1
ATOM 1047 C C . HIS A 1 129 ? 72.459 17.342 -120.658 1.00 94.25 129 HIS A C 1
ATOM 1049 O O . HIS A 1 129 ? 72.638 16.776 -121.734 1.00 94.25 129 HIS A O 1
ATOM 1055 N N . GLY A 1 130 ? 71.233 17.614 -120.213 1.00 91.06 130 GLY A N 1
ATOM 1056 C CA . GLY A 1 130 ? 70.016 17.423 -121.003 1.00 91.06 130 GLY A CA 1
ATOM 1057 C C . GLY A 1 130 ? 69.957 18.361 -122.212 1.00 91.06 130 GLY A C 1
ATOM 1058 O O . GLY A 1 130 ? 69.730 17.903 -123.325 1.00 91.06 130 GLY A O 1
ATOM 1059 N N . GLU A 1 131 ? 70.246 19.647 -122.015 1.00 91.94 131 GLU A N 1
ATOM 1060 C CA . GLU A 1 131 ? 70.321 20.681 -123.056 1.00 91.94 131 GLU A CA 1
ATOM 1061 C C . GLU A 1 131 ? 71.443 20.402 -124.061 1.00 91.94 131 GLU A C 1
ATOM 1063 O O . GLU A 1 131 ? 71.210 20.482 -125.266 1.00 91.94 131 GLU A O 1
ATOM 1068 N N . GLY A 1 132 ? 72.627 19.981 -123.595 1.00 91.06 132 GLY A N 1
ATOM 1069 C CA . GLY A 1 132 ? 73.706 19.522 -124.478 1.00 91.06 132 GLY A CA 1
ATOM 1070 C C . GLY A 1 132 ? 73.279 18.352 -125.373 1.00 91.06 132 GLY A C 1
ATOM 1071 O O . GLY A 1 132 ? 73.597 18.328 -126.561 1.00 91.06 132 GLY A O 1
ATOM 1072 N N . ASN A 1 133 ? 72.477 17.430 -124.836 1.00 90.50 133 ASN A N 1
ATOM 1073 C CA . ASN A 1 133 ? 71.895 16.340 -125.613 1.00 90.50 133 ASN A CA 1
ATOM 1074 C C . ASN A 1 133 ? 70.823 16.809 -126.602 1.00 90.50 133 ASN A C 1
ATOM 1076 O O . ASN A 1 133 ? 70.826 16.379 -127.753 1.00 90.50 133 ASN A O 1
ATOM 1080 N N . ILE A 1 134 ? 69.931 17.713 -126.185 1.00 90.94 134 ILE A N 1
ATOM 1081 C CA . ILE A 1 134 ? 68.931 18.324 -127.073 1.00 90.94 134 ILE A CA 1
ATOM 1082 C C . ILE A 1 134 ? 69.627 19.011 -128.251 1.00 90.94 134 ILE A C 1
ATOM 1084 O O . ILE A 1 134 ? 69.215 18.799 -129.385 1.00 90.94 134 ILE A O 1
ATOM 1088 N N . ALA A 1 135 ? 70.717 19.746 -128.013 1.00 90.94 135 ALA A N 1
ATOM 1089 C CA . ALA A 1 135 ? 71.479 20.418 -129.063 1.00 90.94 135 ALA A CA 1
ATOM 1090 C C . ALA A 1 135 ? 72.079 19.440 -130.095 1.00 90.94 135 ALA A C 1
ATOM 1092 O O . ALA A 1 135 ? 72.055 19.724 -131.296 1.00 90.94 135 ALA A O 1
ATOM 1093 N N . LEU A 1 136 ? 72.573 18.273 -129.660 1.00 90.19 136 LEU A N 1
ATOM 1094 C CA . LEU A 1 136 ? 73.051 17.213 -130.561 1.00 90.19 136 LEU A CA 1
ATOM 1095 C C . LEU A 1 136 ? 71.894 16.584 -131.360 1.00 90.19 136 LEU A C 1
ATOM 1097 O O . LEU A 1 136 ? 72.016 16.408 -132.572 1.00 90.19 136 LEU A O 1
ATOM 1101 N N . ILE A 1 137 ? 70.746 16.342 -130.716 1.00 88.19 137 ILE A N 1
ATOM 1102 C CA . ILE A 1 137 ? 69.515 15.816 -131.338 1.00 88.19 137 ILE A CA 1
ATOM 1103 C C . ILE A 1 137 ? 68.935 16.786 -132.383 1.00 88.19 137 ILE A C 1
ATOM 1105 O O . ILE A 1 137 ? 68.515 16.363 -133.461 1.00 88.19 137 ILE A O 1
ATOM 1109 N N . THR A 1 138 ? 68.906 18.091 -132.101 1.00 87.25 138 THR A N 1
ATOM 1110 C CA . THR A 1 138 ? 68.416 19.103 -133.053 1.00 87.25 138 THR A CA 1
ATOM 1111 C C . THR A 1 138 ? 69.382 19.327 -134.212 1.00 87.25 138 THR A C 1
ATOM 1113 O O . THR A 1 138 ? 68.932 19.664 -135.304 1.00 87.25 138 THR A O 1
ATOM 1116 N N . SER A 1 139 ? 70.680 19.085 -133.995 1.00 87.88 139 SER A N 1
ATOM 1117 C CA . SER A 1 139 ? 71.730 19.113 -135.028 1.00 87.88 139 SER A CA 1
ATOM 1118 C C . SER A 1 139 ? 71.831 17.809 -135.842 1.00 87.88 139 SER A C 1
ATOM 1120 O O . SER A 1 139 ? 72.792 17.639 -136.586 1.00 87.88 139 SER A O 1
ATOM 1122 N N . ASP A 1 140 ? 70.877 16.885 -135.667 1.00 83.12 140 ASP A N 1
ATOM 1123 C CA . ASP A 1 140 ? 70.784 15.557 -136.306 1.00 83.12 140 ASP A CA 1
ATOM 1124 C C . ASP A 1 140 ? 71.978 14.606 -136.056 1.00 83.12 140 ASP A C 1
ATOM 1126 O O . ASP A 1 140 ? 72.171 13.603 -136.740 1.00 83.12 140 ASP A O 1
ATOM 1130 N N . LYS A 1 141 ? 72.770 14.869 -135.008 1.00 89.25 141 LYS A N 1
ATOM 1131 C CA . LYS A 1 141 ? 73.925 14.050 -134.605 1.00 89.25 141 LYS A CA 1
ATOM 1132 C C . LYS A 1 141 ? 73.512 12.952 -133.625 1.00 89.25 141 LYS A C 1
ATOM 1134 O O . LYS A 1 141 ? 73.836 12.998 -132.438 1.00 89.25 141 LYS A O 1
ATOM 1139 N N . LYS A 1 142 ? 72.746 11.977 -134.117 1.00 84.06 142 LYS A N 1
ATOM 1140 C CA . LYS A 1 142 ? 72.096 10.952 -133.278 1.00 84.06 142 LYS A CA 1
ATOM 1141 C C . LYS A 1 142 ? 73.076 10.053 -132.512 1.00 84.06 142 LYS A C 1
ATOM 1143 O O . LYS A 1 142 ? 72.832 9.785 -131.337 1.00 84.06 142 LYS A O 1
ATOM 1148 N N . ASP A 1 143 ? 74.183 9.641 -133.129 1.00 85.31 143 ASP A N 1
ATOM 1149 C CA . ASP A 1 143 ? 75.177 8.776 -132.474 1.00 85.31 143 ASP A CA 1
ATOM 1150 C C . ASP A 1 143 ? 75.966 9.528 -131.388 1.00 85.31 143 ASP A C 1
ATOM 1152 O O . ASP A 1 143 ? 76.091 9.035 -130.264 1.00 85.31 143 ASP A O 1
ATOM 1156 N N . ASP A 1 144 ? 76.390 10.769 -131.669 1.00 88.12 144 ASP A N 1
ATOM 1157 C CA . ASP A 1 144 ? 77.019 11.658 -130.678 1.00 88.12 144 ASP A CA 1
ATOM 1158 C C . ASP A 1 144 ? 76.072 11.924 -129.491 1.00 88.12 144 ASP A C 1
ATOM 1160 O O . ASP A 1 144 ? 76.502 11.905 -128.337 1.00 88.12 144 ASP A O 1
ATOM 1164 N N . ALA A 1 145 ? 74.774 12.137 -129.751 1.00 88.12 145 ALA A N 1
ATOM 1165 C CA . ALA A 1 145 ? 73.757 12.304 -128.709 1.00 88.12 145 ALA A CA 1
ATOM 1166 C C . ALA A 1 145 ? 73.571 11.032 -127.862 1.00 88.12 145 ALA A C 1
ATOM 1168 O O . ALA A 1 145 ? 73.391 11.110 -126.646 1.00 88.12 145 ALA A O 1
ATOM 1169 N N . MET A 1 146 ? 73.648 9.843 -128.465 1.00 89.00 146 MET A N 1
ATOM 1170 C CA . MET A 1 146 ? 73.560 8.589 -127.714 1.00 89.00 146 MET A CA 1
ATOM 1171 C C . MET A 1 146 ? 74.785 8.393 -126.810 1.00 89.00 146 MET A C 1
ATOM 1173 O O . MET A 1 146 ? 74.626 8.068 -125.631 1.00 89.00 146 MET A O 1
ATOM 1177 N N . ALA A 1 147 ? 75.992 8.658 -127.318 1.00 90.38 147 ALA A N 1
ATOM 1178 C CA . ALA A 1 147 ? 77.215 8.629 -126.514 1.00 90.38 147 ALA A CA 1
ATOM 1179 C C . ALA A 1 147 ? 77.154 9.650 -125.363 1.00 90.38 147 ALA A C 1
ATOM 1181 O O . ALA A 1 147 ? 77.372 9.303 -124.203 1.00 90.38 147 ALA A O 1
ATOM 1182 N N . TYR A 1 148 ? 76.748 10.892 -125.643 1.00 91.25 148 TYR A N 1
ATOM 1183 C CA . TYR A 1 148 ? 76.626 11.948 -124.634 1.00 91.25 148 TYR A CA 1
ATOM 1184 C C . TYR A 1 148 ? 75.529 11.658 -123.587 1.00 91.25 148 TYR A C 1
ATOM 1186 O O . TYR A 1 148 ? 75.694 11.969 -122.401 1.00 91.25 148 TYR A O 1
ATOM 1194 N N . LEU A 1 149 ? 74.432 10.993 -123.977 1.00 90.94 149 LEU A N 1
ATOM 1195 C CA . LEU A 1 149 ? 73.436 10.468 -123.038 1.00 90.94 149 LEU A CA 1
ATOM 1196 C C . LEU A 1 149 ? 74.058 9.482 -122.053 1.00 90.94 149 LEU A C 1
ATOM 1198 O O . LEU A 1 149 ? 73.816 9.612 -120.853 1.00 90.94 149 LEU A O 1
ATOM 1202 N N . VAL A 1 150 ? 74.829 8.512 -122.542 1.00 91.69 150 VAL A N 1
ATOM 1203 C CA . VAL A 1 150 ? 75.448 7.475 -121.707 1.00 91.69 150 VAL A CA 1
ATOM 1204 C C . VAL A 1 150 ? 76.541 8.062 -120.813 1.00 91.69 150 VAL A C 1
ATOM 1206 O O . VAL A 1 150 ? 76.512 7.836 -119.605 1.00 91.69 150 VAL A O 1
ATOM 1209 N N . ASP A 1 151 ? 77.437 8.875 -121.368 1.00 92.81 151 ASP A N 1
ATOM 1210 C CA . ASP A 1 151 ? 78.647 9.336 -120.679 1.00 92.81 151 ASP A CA 1
ATOM 1211 C C . ASP A 1 151 ? 78.430 10.529 -119.740 1.00 92.81 151 ASP A C 1
ATOM 1213 O O . ASP A 1 151 ? 79.274 10.791 -118.873 1.00 92.81 151 ASP A O 1
ATOM 1217 N N . LYS A 1 152 ? 77.351 11.305 -119.932 1.00 92.94 152 LYS A N 1
ATOM 1218 C CA . LYS A 1 152 ? 77.110 12.563 -119.199 1.00 92.94 152 LYS A CA 1
ATOM 1219 C C . LYS A 1 152 ? 75.705 12.673 -118.617 1.00 92.94 152 LYS A C 1
ATOM 1221 O O . LYS A 1 152 ? 75.559 12.862 -117.410 1.00 92.94 152 LYS A O 1
ATOM 1226 N N . THR A 1 153 ? 74.661 12.536 -119.435 1.00 90.62 153 THR A N 1
ATOM 1227 C CA . THR A 1 153 ? 73.286 12.777 -118.962 1.00 90.62 153 THR A CA 1
ATOM 1228 C C . THR A 1 153 ? 72.785 11.685 -118.012 1.00 90.62 153 THR A C 1
ATOM 1230 O O . THR A 1 153 ? 72.113 12.002 -117.033 1.00 90.62 153 THR A O 1
ATOM 1233 N N . ILE A 1 154 ? 73.110 10.410 -118.252 1.00 92.12 154 ILE A N 1
ATOM 1234 C CA . ILE A 1 154 ? 72.728 9.293 -117.372 1.00 92.12 154 ILE A CA 1
ATOM 1235 C C . ILE A 1 154 ? 73.421 9.379 -115.999 1.00 92.12 154 ILE A C 1
ATOM 1237 O O . ILE A 1 154 ? 72.709 9.259 -115.002 1.00 92.12 154 ILE A O 1
ATOM 1241 N N . PRO A 1 155 ? 74.740 9.643 -115.891 1.00 93.81 155 PRO A N 1
ATOM 1242 C CA . PRO A 1 155 ? 75.388 9.921 -114.610 1.00 93.81 155 PRO A CA 1
ATOM 1243 C C . PRO A 1 155 ? 74.741 11.079 -113.838 1.00 93.81 155 PRO A C 1
ATOM 1245 O O . PRO A 1 155 ? 74.384 10.902 -112.674 1.00 93.81 155 PRO A O 1
ATOM 1248 N N . ALA A 1 156 ? 74.492 12.222 -114.492 1.00 92.12 156 ALA A N 1
ATOM 1249 C CA . ALA A 1 156 ? 73.845 13.372 -113.854 1.00 92.12 156 ALA A CA 1
ATOM 1250 C C . ALA A 1 156 ? 72.413 13.052 -113.382 1.00 92.12 156 ALA A C 1
ATOM 1252 O O . ALA A 1 156 ? 72.031 13.375 -112.258 1.00 92.12 156 ALA A O 1
ATOM 1253 N N . ARG A 1 157 ? 71.635 12.328 -114.199 1.00 93.62 157 ARG A N 1
ATOM 1254 C CA . ARG A 1 157 ? 70.313 11.806 -113.820 1.00 93.62 157 ARG A CA 1
ATOM 1255 C C . ARG A 1 157 ? 70.401 10.901 -112.592 1.00 93.62 157 ARG A C 1
ATOM 1257 O O . ARG A 1 157 ? 69.606 11.044 -111.670 1.00 93.62 157 ARG A O 1
ATOM 1264 N N . ASN A 1 158 ? 71.347 9.963 -112.579 1.00 93.81 158 ASN A N 1
ATOM 1265 C CA . ASN A 1 158 ? 71.514 9.009 -111.486 1.00 93.81 158 ASN A CA 1
ATOM 1266 C C . ASN A 1 158 ? 71.890 9.707 -110.171 1.00 93.81 158 ASN A C 1
ATOM 1268 O O . ASN A 1 158 ? 71.413 9.281 -109.127 1.00 93.81 158 ASN A O 1
ATOM 1272 N N . ALA A 1 159 ? 72.662 10.799 -110.208 1.00 92.69 159 ALA A N 1
ATOM 1273 C CA . ALA A 1 159 ? 72.946 11.604 -109.018 1.00 92.69 159 ALA A CA 1
ATOM 1274 C C . ALA A 1 159 ? 71.672 12.246 -108.428 1.00 92.69 159 ALA A C 1
ATOM 1276 O O . ALA A 1 159 ? 71.455 12.189 -107.217 1.00 92.69 159 ALA A O 1
ATOM 1277 N N . VAL A 1 160 ? 70.787 12.786 -109.276 1.00 92.44 160 VAL A N 1
ATOM 1278 C CA . VAL A 1 160 ? 69.485 13.330 -108.842 1.00 92.44 160 VAL A CA 1
ATOM 1279 C C . VAL A 1 160 ? 68.560 12.226 -108.309 1.00 92.44 160 VAL A C 1
ATOM 1281 O O . VAL A 1 160 ? 67.900 12.416 -107.287 1.00 92.44 160 VAL A O 1
ATOM 1284 N N . LEU A 1 161 ? 68.518 11.059 -108.961 1.00 93.06 161 LEU A N 1
ATOM 1285 C CA . LEU A 1 161 ? 67.733 9.910 -108.492 1.00 93.06 161 LEU A CA 1
ATOM 1286 C C . LEU A 1 161 ? 68.262 9.354 -107.157 1.00 93.06 161 LEU A C 1
ATOM 1288 O O . LEU A 1 161 ? 67.461 9.028 -106.287 1.00 93.06 161 LEU A O 1
ATOM 1292 N N . GLN A 1 162 ? 69.582 9.314 -106.947 1.00 93.38 162 GLN A N 1
ATOM 1293 C CA . GLN A 1 162 ? 70.171 8.900 -105.668 1.00 93.38 162 GLN A CA 1
ATOM 1294 C C . GLN A 1 162 ? 69.782 9.859 -104.537 1.00 93.38 162 GLN A C 1
ATOM 1296 O O . GLN A 1 162 ? 69.319 9.409 -103.493 1.00 93.38 162 GLN A O 1
ATOM 1301 N N . LEU A 1 163 ? 69.879 11.175 -104.759 1.00 92.56 163 LEU A N 1
ATOM 1302 C CA . LEU A 1 163 ? 69.448 12.167 -103.768 1.00 92.56 163 LEU A CA 1
ATOM 1303 C C . LEU A 1 163 ? 67.934 12.082 -103.482 1.00 92.56 163 LEU A C 1
ATOM 1305 O O . LEU A 1 163 ? 67.493 12.283 -102.348 1.00 92.56 163 LEU A O 1
ATOM 1309 N N . THR A 1 164 ? 67.138 11.737 -104.497 1.00 91.62 164 THR A N 1
ATOM 1310 C CA . THR A 1 164 ? 65.700 11.465 -104.353 1.00 91.62 164 THR A CA 1
ATOM 1311 C C . THR A 1 164 ? 65.454 10.246 -103.460 1.00 91.62 164 THR A C 1
ATOM 1313 O O . THR A 1 164 ? 64.670 10.338 -102.517 1.00 91.62 164 THR A O 1
ATOM 1316 N N . ALA A 1 165 ? 66.178 9.143 -103.674 1.00 91.81 165 ALA A N 1
ATOM 1317 C CA . ALA A 1 165 ? 66.105 7.952 -102.828 1.00 91.81 165 ALA A CA 1
ATOM 1318 C C . ALA A 1 165 ? 66.549 8.224 -101.376 1.00 91.81 165 ALA A C 1
ATOM 1320 O O . ALA A 1 165 ? 65.895 7.765 -100.438 1.00 91.81 165 ALA A O 1
ATOM 1321 N N . ASP A 1 166 ? 67.606 9.018 -101.174 1.00 91.50 166 ASP A N 1
ATOM 1322 C CA . ASP A 1 166 ? 68.065 9.429 -99.840 1.00 91.50 166 ASP A CA 1
ATOM 1323 C C . ASP A 1 166 ? 67.009 10.293 -99.118 1.00 91.50 166 ASP A C 1
ATOM 1325 O O . ASP A 1 166 ? 66.782 10.130 -97.918 1.00 91.50 166 ASP A O 1
ATOM 1329 N N . THR A 1 167 ? 66.299 11.154 -99.855 1.00 90.38 167 THR A N 1
ATOM 1330 C CA . THR A 1 167 ? 65.192 11.977 -99.331 1.00 90.38 167 THR A CA 1
ATOM 1331 C C . THR A 1 167 ? 63.980 11.126 -98.939 1.00 90.38 167 THR A C 1
ATOM 1333 O O . THR A 1 167 ? 63.465 11.263 -97.829 1.00 90.38 167 THR A O 1
ATOM 1336 N N . VAL A 1 168 ? 63.569 10.186 -99.799 1.00 90.12 168 VAL A N 1
ATOM 1337 C CA . VAL A 1 168 ? 62.505 9.208 -99.500 1.00 90.12 168 VAL A CA 1
ATOM 1338 C C . VAL A 1 168 ? 62.855 8.389 -98.252 1.00 90.12 168 VAL A C 1
ATOM 1340 O O . VAL A 1 168 ? 61.996 8.152 -97.403 1.00 90.12 168 VAL A O 1
ATOM 1343 N N . LYS A 1 169 ? 64.123 7.995 -98.092 1.00 90.31 169 LYS A N 1
ATOM 1344 C CA . LYS A 1 169 ? 64.598 7.257 -96.916 1.00 90.31 169 LYS A CA 1
ATOM 1345 C C . LYS A 1 169 ? 64.516 8.082 -95.625 1.00 90.31 169 LYS A C 1
ATOM 1347 O O . LYS A 1 169 ? 64.099 7.534 -94.606 1.00 90.31 169 LYS A O 1
ATOM 1352 N N . LEU A 1 170 ? 64.862 9.374 -95.653 1.00 87.94 170 LEU A N 1
ATOM 1353 C CA . LEU A 1 170 ? 64.689 10.253 -94.488 1.00 87.94 170 LEU A CA 1
ATOM 1354 C C . LEU A 1 170 ? 63.205 10.381 -94.108 1.00 87.94 170 LEU A C 1
ATOM 1356 O O . LEU A 1 170 ? 62.849 10.198 -92.947 1.00 87.94 170 LEU A O 1
ATOM 1360 N N . GLN A 1 171 ? 62.322 10.603 -95.084 1.00 86.38 171 GLN A N 1
ATOM 1361 C CA . GLN A 1 171 ? 60.875 10.689 -94.842 1.00 86.38 171 GLN A CA 1
ATOM 1362 C C . GLN A 1 171 ? 60.296 9.397 -94.249 1.00 86.38 171 GLN A C 1
ATOM 1364 O O . GLN A 1 171 ? 59.453 9.451 -93.353 1.00 86.38 171 GLN A O 1
ATOM 1369 N N . GLN A 1 172 ? 60.777 8.228 -94.689 1.00 87.19 172 GLN A N 1
ATOM 1370 C CA . GLN A 1 172 ? 60.392 6.939 -94.101 1.00 87.19 172 GLN A CA 1
ATOM 1371 C C . GLN A 1 172 ? 60.803 6.840 -92.626 1.00 87.19 172 GLN A C 1
ATOM 1373 O O . GLN A 1 172 ? 60.031 6.333 -91.814 1.00 87.19 172 GLN A O 1
ATOM 1378 N N . GLN A 1 173 ? 61.984 7.351 -92.263 1.00 87.75 173 GLN A N 1
ATOM 1379 C CA . GLN A 1 173 ? 62.447 7.384 -90.873 1.00 87.75 173 GLN A CA 1
ATOM 1380 C C . GLN A 1 173 ? 61.626 8.350 -90.008 1.00 87.75 173 GLN A C 1
ATOM 1382 O O . GLN A 1 173 ? 61.257 7.982 -88.892 1.00 87.75 173 GLN A O 1
ATOM 1387 N N . LEU A 1 174 ? 61.287 9.536 -90.525 1.00 85.81 174 LEU A N 1
ATOM 1388 C CA . LEU A 1 174 ? 60.442 10.513 -89.826 1.00 85.81 174 LEU A CA 1
ATOM 1389 C C . LEU A 1 174 ? 59.037 9.947 -89.555 1.00 85.81 174 LEU A C 1
ATOM 1391 O O . LEU A 1 174 ? 58.604 9.903 -88.404 1.00 85.81 174 LEU A O 1
ATOM 1395 N N . VAL A 1 175 ? 58.365 9.392 -90.573 1.00 86.75 175 VAL A N 1
ATOM 1396 C CA . VAL A 1 175 ? 57.044 8.756 -90.397 1.00 86.75 175 VAL A CA 1
ATOM 1397 C C . VAL A 1 175 ? 57.102 7.573 -89.429 1.00 86.75 175 VAL A C 1
ATOM 1399 O O . VAL A 1 175 ? 56.223 7.446 -88.579 1.00 86.75 175 VAL A O 1
ATOM 1402 N N . ALA A 1 176 ? 58.131 6.723 -89.502 1.00 86.44 176 ALA A N 1
ATOM 1403 C CA . ALA A 1 176 ? 58.282 5.606 -88.568 1.00 86.44 176 ALA A CA 1
ATOM 1404 C C . ALA A 1 176 ? 58.462 6.078 -87.110 1.00 86.44 176 ALA A C 1
ATOM 1406 O O . ALA A 1 176 ? 57.922 5.457 -86.190 1.00 86.44 176 ALA A O 1
ATOM 1407 N N . ALA A 1 177 ? 59.175 7.188 -86.890 1.00 85.62 177 ALA A N 1
ATOM 1408 C CA . ALA A 1 177 ? 59.328 7.787 -85.569 1.00 85.62 177 ALA A CA 1
ATOM 1409 C C . ALA A 1 177 ? 57.997 8.335 -85.023 1.00 85.62 177 ALA A C 1
ATOM 1411 O O . ALA A 1 177 ? 57.678 8.100 -83.855 1.00 85.62 177 ALA A O 1
ATOM 1412 N N . ASP A 1 178 ? 57.190 9.004 -85.850 1.00 85.25 178 ASP A N 1
ATOM 1413 C CA . ASP A 1 178 ? 55.897 9.548 -85.419 1.00 85.25 178 ASP A CA 1
ATOM 1414 C C . ASP A 1 178 ? 54.827 8.466 -85.207 1.00 85.25 178 ASP A C 1
ATOM 1416 O O . ASP A 1 178 ? 54.069 8.541 -84.239 1.00 85.25 178 ASP A O 1
ATOM 1420 N N . VAL A 1 179 ? 54.820 7.395 -86.010 1.00 85.31 179 VAL A N 1
ATOM 1421 C CA . VAL A 1 179 ? 53.982 6.207 -85.752 1.00 85.31 179 VAL A CA 1
ATOM 1422 C C . VAL A 1 179 ? 54.365 5.543 -84.422 1.00 85.31 179 VAL A C 1
ATOM 1424 O O . VAL A 1 179 ? 53.493 5.271 -83.599 1.00 85.31 179 VAL A O 1
ATOM 1427 N N . SER A 1 180 ? 55.662 5.375 -84.141 1.00 85.62 180 SER A N 1
ATOM 1428 C CA . SER A 1 180 ? 56.139 4.826 -82.859 1.00 85.62 180 SER A CA 1
ATOM 1429 C C . SER A 1 180 ? 55.756 5.704 -81.652 1.00 85.62 180 SER A C 1
ATOM 1431 O O . SER A 1 180 ? 55.391 5.200 -80.582 1.00 85.62 180 SER A O 1
ATOM 1433 N N . ARG A 1 181 ? 55.749 7.036 -81.821 1.00 83.75 181 ARG A N 1
ATOM 1434 C CA . ARG A 1 181 ? 55.221 7.981 -80.818 1.00 83.75 181 ARG A CA 1
ATOM 1435 C C . ARG A 1 181 ? 53.715 7.814 -80.609 1.00 83.75 181 ARG A C 1
ATOM 1437 O O . ARG A 1 181 ? 53.271 7.862 -79.463 1.00 83.75 181 ARG A O 1
ATOM 1444 N N . ILE A 1 182 ? 52.935 7.605 -81.673 1.00 85.12 182 ILE A N 1
ATOM 1445 C CA . ILE A 1 182 ? 51.495 7.317 -81.579 1.00 85.12 182 ILE A CA 1
ATOM 1446 C C . ILE A 1 182 ? 51.258 6.025 -80.788 1.00 85.12 182 ILE A C 1
ATOM 1448 O O . ILE A 1 182 ? 50.518 6.066 -79.806 1.00 85.12 182 ILE A O 1
ATOM 1452 N N . ASP A 1 183 ? 51.930 4.923 -81.129 1.00 82.88 183 ASP A N 1
ATOM 1453 C CA . ASP A 1 183 ? 51.784 3.642 -80.421 1.00 82.88 183 ASP A CA 1
ATOM 1454 C C . ASP A 1 183 ? 52.156 3.756 -78.935 1.00 82.88 183 ASP A C 1
ATOM 1456 O O . ASP A 1 183 ? 51.420 3.291 -78.061 1.00 82.88 183 ASP A O 1
ATOM 1460 N N . THR A 1 184 ? 53.255 4.449 -78.621 1.00 84.06 184 THR A N 1
ATOM 1461 C CA . THR A 1 184 ? 53.696 4.680 -77.234 1.00 84.06 184 THR A CA 1
ATOM 1462 C C . THR A 1 184 ? 52.686 5.532 -76.449 1.00 84.06 184 THR A C 1
ATOM 1464 O O . THR A 1 184 ? 52.383 5.242 -75.285 1.00 84.06 184 THR A O 1
ATOM 1467 N N . ASN A 1 185 ? 52.112 6.563 -77.077 1.00 82.75 185 ASN A N 1
ATOM 1468 C CA . ASN A 1 185 ? 51.071 7.401 -76.473 1.00 82.75 185 ASN A CA 1
ATOM 1469 C C . ASN A 1 185 ? 49.751 6.635 -76.279 1.00 82.75 185 ASN A C 1
ATOM 1471 O O . ASN A 1 185 ? 49.091 6.805 -75.252 1.00 82.75 185 ASN A O 1
ATOM 1475 N N . LEU A 1 186 ? 49.377 5.755 -77.213 1.00 83.62 186 LEU A N 1
ATOM 1476 C CA . LEU A 1 186 ? 48.202 4.891 -77.088 1.00 83.62 186 LEU A CA 1
ATOM 1477 C C . LEU A 1 186 ? 48.378 3.865 -75.962 1.00 83.62 186 LEU A C 1
ATOM 1479 O O . LEU A 1 186 ? 47.514 3.774 -75.091 1.00 83.62 186 LEU A O 1
ATOM 1483 N N . GLN A 1 187 ? 49.505 3.147 -75.917 1.00 84.81 187 GLN A N 1
ATOM 1484 C CA . GLN A 1 187 ? 49.774 2.163 -74.862 1.00 84.81 187 GLN A CA 1
ATOM 1485 C C . GLN A 1 187 ? 49.820 2.807 -73.472 1.00 84.81 187 GLN A C 1
ATOM 1487 O O . GLN A 1 187 ? 49.166 2.316 -72.552 1.00 84.81 187 GLN A O 1
ATOM 1492 N N . SER A 1 188 ? 50.525 3.931 -73.310 1.00 81.31 188 SER A N 1
ATOM 1493 C CA . SER A 1 188 ? 50.578 4.641 -72.023 1.00 81.31 188 SER A CA 1
ATOM 1494 C C . SER A 1 188 ? 49.206 5.168 -71.581 1.00 81.31 188 SER A C 1
ATOM 1496 O O . SER A 1 188 ? 48.861 5.047 -70.404 1.00 81.31 188 SER A O 1
ATOM 1498 N N . THR A 1 189 ? 48.379 5.659 -72.511 1.00 84.56 189 THR A N 1
ATOM 1499 C CA . THR A 1 189 ? 46.998 6.087 -72.219 1.00 84.56 189 THR A CA 1
ATOM 1500 C C . THR A 1 189 ? 46.104 4.908 -71.819 1.00 84.56 189 THR A C 1
ATOM 1502 O O . THR A 1 189 ? 45.360 5.011 -70.843 1.00 84.56 189 THR A O 1
ATOM 1505 N N . LEU A 1 190 ? 46.200 3.765 -72.510 1.00 85.06 190 LEU A N 1
ATOM 1506 C CA . LEU A 1 190 ? 45.441 2.553 -72.176 1.00 85.06 190 LEU A CA 1
ATOM 1507 C C . LEU A 1 190 ? 45.841 1.976 -70.812 1.00 85.06 190 LEU A C 1
ATOM 1509 O O . LEU A 1 190 ? 44.967 1.661 -70.006 1.00 85.06 190 LEU A O 1
ATOM 1513 N N . VAL A 1 191 ? 47.142 1.887 -70.514 1.00 86.75 191 VAL A N 1
ATOM 1514 C CA . VAL A 1 191 ? 47.635 1.433 -69.202 1.00 86.75 191 VAL A CA 1
ATOM 1515 C C . VAL A 1 191 ? 47.156 2.370 -68.091 1.00 86.75 191 VAL A C 1
ATOM 1517 O O . VAL A 1 191 ? 46.648 1.895 -67.074 1.00 86.75 191 VAL A O 1
ATOM 1520 N N . PHE A 1 192 ? 47.236 3.689 -68.293 1.00 87.06 192 PHE A N 1
ATOM 1521 C CA . PHE A 1 192 ? 46.732 4.671 -67.330 1.00 87.06 192 PHE A CA 1
ATOM 1522 C C . PHE A 1 192 ? 45.223 4.518 -67.073 1.00 87.06 192 PHE A C 1
ATOM 1524 O O . PHE A 1 192 ? 44.796 4.533 -65.916 1.00 87.06 192 PHE A O 1
ATOM 1531 N N . LEU A 1 193 ? 44.419 4.318 -68.124 1.00 85.88 193 LEU A N 1
ATOM 1532 C CA . LEU A 1 193 ? 42.978 4.074 -68.011 1.00 85.88 193 LEU A CA 1
ATOM 1533 C C . LEU A 1 193 ? 42.667 2.793 -67.227 1.00 85.88 193 LEU A C 1
ATOM 1535 O O . LEU A 1 193 ? 41.876 2.835 -66.285 1.00 85.88 193 LEU A O 1
ATOM 1539 N N . VAL A 1 194 ? 43.310 1.670 -67.563 1.00 88.25 194 VAL A N 1
ATOM 1540 C CA . VAL A 1 194 ? 43.089 0.378 -66.887 1.00 88.25 194 VAL A CA 1
ATOM 1541 C C . VAL A 1 194 ? 43.468 0.454 -65.406 1.00 88.25 194 VAL A C 1
ATOM 1543 O O . VAL A 1 194 ? 42.675 0.053 -64.553 1.00 88.25 194 VAL A O 1
ATOM 1546 N N . VAL A 1 195 ? 44.633 1.024 -65.077 1.00 89.12 195 VAL A N 1
ATOM 1547 C CA . VAL A 1 195 ? 45.072 1.210 -63.681 1.00 89.12 195 VAL A CA 1
ATOM 1548 C C . VAL A 1 195 ? 44.115 2.130 -62.917 1.00 89.12 195 VAL A C 1
ATOM 1550 O O . VAL A 1 195 ? 43.752 1.825 -61.781 1.00 89.12 195 VAL A O 1
ATOM 1553 N N . SER A 1 196 ? 43.644 3.212 -63.543 1.00 86.69 196 SER A N 1
ATOM 1554 C CA . SER A 1 196 ? 42.687 4.139 -62.926 1.00 86.69 196 SER A CA 1
ATOM 1555 C C . SER A 1 196 ? 41.332 3.482 -62.641 1.00 86.69 196 SER A C 1
ATOM 1557 O O . SER A 1 196 ? 40.776 3.672 -61.559 1.00 86.69 196 SER A O 1
ATOM 1559 N N . ILE A 1 197 ? 40.817 2.668 -63.570 1.00 86.94 197 ILE A N 1
ATOM 1560 C CA . ILE A 1 197 ? 39.567 1.915 -63.388 1.00 86.94 197 ILE A CA 1
ATOM 1561 C C . ILE A 1 197 ? 39.721 0.889 -62.257 1.00 86.94 197 ILE A C 1
ATOM 1563 O O . ILE A 1 197 ? 38.887 0.856 -61.351 1.00 86.94 197 ILE A O 1
ATOM 1567 N N . LEU A 1 198 ? 40.801 0.100 -62.251 1.00 89.19 198 LEU A N 1
ATOM 1568 C CA . LEU A 1 198 ? 41.069 -0.883 -61.193 1.00 89.19 198 LEU A CA 1
ATOM 1569 C C . LEU A 1 198 ? 41.219 -0.222 -59.814 1.00 89.19 198 LEU A C 1
ATOM 1571 O O . LEU A 1 198 ? 40.672 -0.725 -58.828 1.00 89.19 198 LEU A O 1
ATOM 1575 N N . GLY A 1 199 ? 41.899 0.926 -59.740 1.00 88.06 199 GLY A N 1
ATOM 1576 C CA . GLY A 1 199 ? 42.023 1.717 -58.516 1.00 88.06 199 GLY A CA 1
ATOM 1577 C C . GLY A 1 199 ? 40.671 2.220 -58.005 1.00 88.06 199 GLY A C 1
ATOM 1578 O O . GLY A 1 199 ? 40.360 2.058 -56.824 1.00 88.06 199 GLY A O 1
ATOM 1579 N N . ALA A 1 200 ? 39.831 2.761 -58.891 1.00 86.31 200 ALA A N 1
ATOM 1580 C CA . ALA A 1 200 ? 38.508 3.260 -58.528 1.00 86.31 200 ALA A CA 1
ATOM 1581 C C . ALA A 1 200 ? 37.547 2.142 -58.083 1.00 86.31 200 ALA A C 1
ATOM 1583 O O . ALA A 1 200 ? 36.856 2.298 -57.075 1.00 86.31 200 ALA A O 1
ATOM 1584 N N . VAL A 1 201 ? 37.543 0.992 -58.771 1.00 87.81 201 VAL A N 1
ATOM 1585 C CA . VAL A 1 201 ? 36.767 -0.195 -58.364 1.00 87.81 201 VAL A CA 1
ATOM 1586 C C . VAL A 1 201 ? 37.227 -0.694 -56.992 1.00 87.81 201 VAL A C 1
ATOM 1588 O O . VAL A 1 201 ? 36.396 -0.924 -56.115 1.00 87.81 201 VAL A O 1
ATOM 1591 N N . SER A 1 202 ? 38.540 -0.790 -56.764 1.00 88.31 202 SER A N 1
ATOM 1592 C CA . SER A 1 202 ? 39.102 -1.228 -55.478 1.00 88.31 202 SER A CA 1
ATOM 1593 C C . SER A 1 202 ? 38.726 -0.280 -54.333 1.00 88.31 202 SER A C 1
ATOM 1595 O O . SER A 1 202 ? 38.323 -0.729 -53.259 1.00 88.31 202 SER A O 1
ATOM 1597 N N . ALA A 1 203 ? 38.789 1.034 -54.566 1.00 86.38 203 ALA A N 1
ATOM 1598 C CA . ALA A 1 203 ? 38.368 2.041 -53.595 1.00 86.38 203 ALA A CA 1
ATOM 1599 C C . ALA A 1 203 ? 36.867 1.943 -53.266 1.00 86.38 203 ALA A C 1
ATOM 1601 O O . ALA A 1 203 ? 36.491 2.025 -52.095 1.00 86.38 203 ALA A O 1
ATOM 1602 N N . LEU A 1 204 ? 36.016 1.711 -54.272 1.00 86.44 204 LEU A N 1
ATOM 1603 C CA . LEU A 1 204 ? 34.571 1.546 -54.099 1.00 86.44 204 LEU A CA 1
ATOM 1604 C C . LEU A 1 204 ? 34.236 0.265 -53.315 1.00 86.44 204 LEU A C 1
ATOM 1606 O O . LEU A 1 204 ? 33.431 0.313 -52.386 1.00 86.44 204 LEU A O 1
ATOM 1610 N N . VAL A 1 205 ? 34.901 -0.858 -53.605 1.00 89.12 205 VAL A N 1
ATOM 1611 C CA . VAL A 1 205 ? 34.749 -2.113 -52.843 1.00 89.12 205 VAL A CA 1
ATOM 1612 C C . VAL A 1 205 ? 35.169 -1.929 -51.380 1.00 89.12 205 VAL A C 1
ATOM 1614 O O . VAL A 1 205 ? 34.421 -2.304 -50.475 1.00 89.12 205 VAL A O 1
ATOM 1617 N N . CYS A 1 206 ? 36.315 -1.290 -51.119 1.00 88.25 206 CYS A N 1
ATOM 1618 C CA . CYS A 1 206 ? 36.754 -0.970 -49.757 1.00 88.25 206 CYS A CA 1
ATOM 1619 C C . CYS A 1 206 ? 35.754 -0.073 -49.010 1.00 88.25 206 CYS A C 1
ATOM 1621 O O . CYS A 1 206 ? 35.471 -0.322 -47.837 1.00 88.25 206 CYS A O 1
ATOM 1623 N N . LEU A 1 207 ? 35.187 0.931 -49.686 1.00 86.38 207 LEU A N 1
ATOM 1624 C CA . LEU A 1 207 ? 34.156 1.819 -49.145 1.00 86.38 207 LEU A CA 1
ATOM 1625 C C . LEU A 1 207 ? 32.897 1.033 -48.755 1.00 86.38 207 LEU A C 1
ATOM 1627 O O . LEU A 1 207 ? 32.440 1.176 -47.624 1.00 86.38 207 LEU A O 1
ATOM 1631 N N . VAL A 1 208 ? 32.380 0.169 -49.636 1.00 87.88 208 VAL A N 1
ATOM 1632 C CA . VAL A 1 208 ? 31.189 -0.666 -49.375 1.00 87.88 208 VAL A CA 1
ATOM 1633 C C . VAL A 1 208 ? 31.416 -1.631 -48.207 1.00 87.88 208 VAL A C 1
ATOM 1635 O O . VAL A 1 208 ? 30.569 -1.749 -47.321 1.00 87.88 208 VAL A O 1
ATOM 1638 N N . ILE A 1 209 ? 32.575 -2.295 -48.153 1.00 88.62 209 ILE A N 1
ATOM 1639 C CA . ILE A 1 209 ? 32.922 -3.203 -47.048 1.00 88.62 209 ILE A CA 1
ATOM 1640 C C . ILE A 1 209 ? 33.044 -2.432 -45.724 1.00 88.62 209 ILE A C 1
ATOM 1642 O O . ILE A 1 209 ? 32.604 -2.917 -44.677 1.00 88.62 209 ILE A O 1
ATOM 1646 N N . TRP A 1 210 ? 33.634 -1.233 -45.751 1.00 87.19 210 TRP A N 1
ATOM 1647 C CA . TRP A 1 210 ? 33.800 -0.394 -44.567 1.00 87.19 210 TRP A CA 1
ATOM 1648 C C . TRP A 1 210 ? 32.459 0.137 -44.040 1.00 87.19 210 TRP A C 1
ATOM 1650 O O . TRP A 1 210 ? 32.182 -0.003 -42.846 1.00 87.19 210 TRP A O 1
ATOM 1660 N N . THR A 1 211 ? 31.600 0.686 -44.907 1.00 86.06 211 THR A N 1
ATOM 1661 C CA . THR A 1 211 ? 30.274 1.190 -44.512 1.00 86.06 211 THR A CA 1
ATOM 1662 C C . THR A 1 211 ? 29.361 0.065 -44.042 1.00 86.06 211 THR A C 1
ATOM 1664 O O . THR A 1 211 ? 28.730 0.213 -42.997 1.00 86.06 211 THR A O 1
ATOM 1667 N N . GLY A 1 212 ? 29.348 -1.082 -44.731 1.00 86.44 212 GLY A N 1
ATOM 1668 C CA . GLY A 1 212 ? 28.576 -2.261 -44.331 1.00 86.44 212 GLY A CA 1
ATOM 1669 C C . GLY A 1 212 ? 28.947 -2.757 -42.931 1.00 86.44 212 GLY A C 1
ATOM 1670 O O . GLY A 1 212 ? 28.072 -2.921 -42.082 1.00 86.44 212 GLY A O 1
ATOM 1671 N N . ARG A 1 213 ? 30.249 -2.897 -42.638 1.00 87.81 213 ARG A N 1
ATOM 1672 C CA . ARG A 1 213 ? 30.731 -3.268 -41.292 1.00 87.81 213 ARG A CA 1
ATOM 1673 C C . ARG A 1 213 ? 30.432 -2.202 -40.237 1.00 87.81 213 ARG A C 1
ATOM 1675 O O . ARG A 1 213 ? 30.141 -2.550 -39.094 1.00 87.81 213 ARG A O 1
ATOM 1682 N N . ALA A 1 214 ? 30.497 -0.917 -40.586 1.00 85.88 214 ALA A N 1
ATOM 1683 C CA . ALA A 1 214 ? 30.140 0.163 -39.667 1.00 85.88 214 ALA A CA 1
ATOM 1684 C C . ALA A 1 214 ? 28.648 0.118 -39.289 1.00 85.88 214 ALA A C 1
ATOM 1686 O O . ALA A 1 214 ? 28.329 0.165 -38.100 1.00 85.88 214 ALA A O 1
ATOM 1687 N N . LEU A 1 215 ? 27.758 -0.047 -40.276 1.00 87.50 215 LEU A N 1
ATOM 1688 C CA . LEU A 1 215 ? 26.314 -0.187 -40.067 1.00 87.50 215 LEU A CA 1
ATOM 1689 C C . LEU A 1 215 ? 25.980 -1.439 -39.251 1.00 87.50 215 LEU A C 1
ATOM 1691 O O . LEU A 1 215 ? 25.295 -1.336 -38.237 1.00 87.50 215 LEU A O 1
ATOM 1695 N N . GLN A 1 216 ? 26.507 -2.603 -39.645 1.00 89.75 216 GLN A N 1
ATOM 1696 C CA . GLN A 1 216 ? 26.237 -3.877 -38.974 1.00 89.75 216 GLN A CA 1
ATOM 1697 C C . GLN A 1 216 ? 26.604 -3.823 -37.485 1.00 89.75 216 GLN A C 1
ATOM 1699 O O . GLN A 1 216 ? 25.799 -4.204 -36.640 1.00 89.75 216 GLN A O 1
ATOM 1704 N N . ASN A 1 217 ? 27.777 -3.278 -37.145 1.00 88.19 217 ASN A N 1
ATOM 1705 C CA . ASN A 1 217 ? 28.206 -3.139 -35.752 1.00 88.19 217 ASN A CA 1
ATOM 1706 C C . ASN A 1 217 ? 27.302 -2.200 -34.933 1.00 88.19 217 ASN A C 1
ATOM 1708 O O . ASN A 1 217 ? 27.090 -2.446 -33.747 1.00 88.19 217 ASN A O 1
ATOM 1712 N N . ARG A 1 218 ? 26.761 -1.130 -35.535 1.00 89.62 218 ARG A N 1
ATOM 1713 C CA . ARG A 1 218 ? 25.840 -0.213 -34.841 1.00 89.62 218 ARG A CA 1
ATOM 1714 C C . ARG A 1 218 ? 24.441 -0.798 -34.666 1.00 89.62 218 ARG A C 1
ATOM 1716 O O . ARG A 1 218 ? 23.866 -0.648 -33.591 1.00 89.62 218 ARG A O 1
ATOM 1723 N N . VAL A 1 219 ? 23.932 -1.519 -35.666 1.00 90.81 219 VAL A N 1
ATOM 1724 C CA . VAL A 1 219 ? 22.667 -2.263 -35.559 1.00 90.81 219 VAL A CA 1
ATOM 1725 C C . VAL A 1 219 ? 22.772 -3.346 -34.482 1.00 90.81 219 VAL A C 1
ATOM 1727 O O . VAL A 1 219 ? 21.907 -3.401 -33.613 1.00 90.81 219 VAL A O 1
ATOM 1730 N N . LEU A 1 220 ? 23.861 -4.124 -34.457 1.00 91.25 220 LEU A N 1
ATOM 1731 C CA . LEU A 1 220 ? 24.116 -5.121 -33.407 1.00 91.25 220 LEU A CA 1
ATOM 1732 C C . LEU A 1 220 ? 24.178 -4.493 -32.007 1.00 91.25 220 LEU A C 1
ATOM 1734 O O . LEU A 1 220 ? 23.624 -5.053 -31.068 1.00 91.25 220 LEU A O 1
ATOM 1738 N N . GLN A 1 221 ? 24.796 -3.319 -31.852 1.00 90.38 221 GLN A N 1
ATOM 1739 C CA . GLN A 1 221 ? 24.836 -2.625 -30.561 1.00 90.38 221 GLN A CA 1
ATOM 1740 C C . GLN A 1 221 ? 23.436 -2.187 -30.095 1.00 90.38 221 GLN A C 1
ATOM 1742 O O . GLN A 1 221 ? 23.102 -2.360 -28.924 1.00 90.38 221 GLN A O 1
ATOM 1747 N N . ALA A 1 222 ? 22.603 -1.649 -30.992 1.00 91.62 222 ALA A N 1
ATOM 1748 C CA . ALA A 1 222 ? 21.220 -1.289 -30.673 1.00 91.62 222 ALA A CA 1
ATOM 1749 C C . ALA A 1 222 ? 20.363 -2.531 -30.355 1.00 91.62 222 ALA A C 1
ATOM 1751 O O . ALA A 1 222 ? 19.616 -2.531 -29.376 1.00 91.62 222 ALA A O 1
ATOM 1752 N N . GLN A 1 223 ? 20.533 -3.612 -31.124 1.00 92.75 223 GLN A N 1
ATOM 1753 C CA . GLN A 1 223 ? 19.901 -4.910 -30.884 1.00 92.75 223 GLN A CA 1
ATOM 1754 C C . GLN A 1 223 ? 20.267 -5.463 -29.499 1.00 92.75 223 GLN A C 1
ATOM 1756 O O . GLN A 1 223 ? 19.370 -5.803 -28.740 1.00 92.75 223 GLN A O 1
ATOM 1761 N N . GLN A 1 224 ? 21.546 -5.459 -29.115 1.00 91.81 224 GLN A N 1
ATOM 1762 C CA . GLN A 1 224 ? 22.002 -5.919 -27.795 1.00 91.81 224 GLN A CA 1
ATOM 1763 C C . GLN A 1 224 ? 21.426 -5.102 -26.629 1.00 91.81 224 GLN A C 1
ATOM 1765 O O . GLN A 1 224 ? 21.259 -5.629 -25.530 1.00 91.81 224 GLN A O 1
ATOM 1770 N N . VAL A 1 225 ? 21.135 -3.810 -26.821 1.00 91.31 225 VAL A N 1
ATOM 1771 C CA . VAL A 1 225 ? 20.415 -3.014 -25.811 1.00 91.31 225 VAL A CA 1
ATOM 1772 C C . VAL A 1 225 ? 18.958 -3.476 -25.720 1.00 91.31 225 VAL A C 1
ATOM 1774 O O . VAL A 1 225 ? 18.475 -3.738 -24.621 1.00 91.31 225 VAL A O 1
ATOM 1777 N N . ALA A 1 226 ? 18.276 -3.629 -26.858 1.00 91.81 226 ALA A N 1
ATOM 1778 C CA . ALA A 1 226 ? 16.883 -4.073 -26.904 1.00 91.81 226 ALA A CA 1
ATOM 1779 C C . ALA A 1 226 ? 16.694 -5.503 -26.360 1.00 91.81 226 ALA A C 1
ATOM 1781 O O . ALA A 1 226 ? 15.763 -5.744 -25.598 1.00 91.81 226 ALA A O 1
ATOM 1782 N N . GLU A 1 227 ? 17.599 -6.431 -26.681 1.00 93.00 227 GLU A N 1
ATOM 1783 C CA . GLU A 1 227 ? 17.618 -7.802 -26.155 1.00 93.00 227 GLU A CA 1
ATOM 1784 C C . GLU A 1 227 ? 17.829 -7.818 -24.640 1.00 93.00 227 GLU A C 1
ATOM 1786 O O . GLU A 1 227 ? 17.073 -8.477 -23.933 1.00 93.00 227 GLU A O 1
ATOM 1791 N N . ARG A 1 228 ? 18.769 -7.021 -24.108 1.00 90.94 228 ARG A N 1
ATOM 1792 C CA . ARG A 1 228 ? 18.936 -6.887 -22.651 1.00 90.94 228 ARG A CA 1
ATOM 1793 C C . ARG A 1 228 ? 17.681 -6.350 -21.968 1.00 90.94 228 ARG A C 1
ATOM 1795 O O . ARG A 1 228 ? 17.333 -6.857 -20.909 1.00 90.94 228 ARG A O 1
ATOM 1802 N N . VAL A 1 229 ? 16.993 -5.368 -22.557 1.00 91.06 229 VAL A N 1
ATOM 1803 C CA . VAL A 1 229 ? 15.723 -4.856 -22.011 1.00 91.06 229 VAL A CA 1
ATOM 1804 C C . VAL A 1 229 ? 14.612 -5.913 -22.080 1.00 91.06 229 VAL A C 1
ATOM 1806 O O . VAL A 1 229 ? 13.906 -6.097 -21.090 1.00 91.06 229 VAL A O 1
ATOM 1809 N N . ARG A 1 230 ? 14.487 -6.640 -23.200 1.00 91.38 230 ARG A N 1
ATOM 1810 C CA . ARG A 1 230 ? 13.538 -7.757 -23.378 1.00 91.38 230 ARG A CA 1
ATOM 1811 C C . ARG A 1 230 ? 13.755 -8.854 -22.333 1.00 91.38 230 ARG A C 1
ATOM 1813 O O . ARG A 1 230 ? 12.792 -9.348 -21.762 1.00 91.38 230 ARG A O 1
ATOM 1820 N N . ASP A 1 231 ? 15.013 -9.191 -22.062 1.00 91.06 231 ASP A N 1
ATOM 1821 C CA . ASP A 1 231 ? 15.415 -10.252 -21.131 1.00 91.06 231 ASP A CA 1
ATOM 1822 C C . ASP A 1 231 ? 15.488 -9.762 -19.666 1.00 91.06 231 ASP A C 1
ATOM 1824 O O . ASP A 1 231 ? 16.070 -10.424 -18.804 1.00 91.06 231 ASP A O 1
ATOM 1828 N N . GLY A 1 232 ? 14.944 -8.572 -19.376 1.00 90.12 232 GLY A N 1
ATOM 1829 C CA . GLY A 1 232 ? 14.876 -7.981 -18.037 1.00 90.12 232 GLY A CA 1
ATOM 1830 C C . GLY A 1 232 ? 16.210 -7.479 -17.468 1.00 90.12 232 GLY A C 1
ATOM 1831 O O . GLY A 1 232 ? 16.266 -7.014 -16.333 1.00 90.12 232 GLY A O 1
ATOM 1832 N N . ASN A 1 233 ? 17.315 -7.529 -18.211 1.00 91.62 233 ASN A N 1
ATOM 1833 C CA . ASN A 1 233 ? 18.630 -7.118 -17.723 1.00 91.62 233 ASN A CA 1
ATOM 1834 C C . ASN A 1 233 ? 18.845 -5.597 -17.827 1.00 91.62 233 ASN A C 1
ATOM 1836 O O . ASN A 1 233 ? 19.461 -5.089 -18.770 1.00 91.62 233 ASN A O 1
ATOM 1840 N N . LEU A 1 234 ? 18.389 -4.873 -16.803 1.00 91.38 234 LEU A N 1
ATOM 1841 C CA . LEU A 1 234 ? 18.530 -3.419 -16.684 1.00 91.38 234 LEU A CA 1
ATOM 1842 C C . LEU A 1 234 ? 19.823 -2.986 -15.958 1.00 91.38 234 LEU A C 1
ATOM 1844 O O . LEU A 1 234 ? 20.043 -1.787 -15.777 1.00 91.38 234 LEU A O 1
ATOM 1848 N N . MET A 1 235 ? 20.692 -3.928 -15.558 1.00 88.38 235 MET A N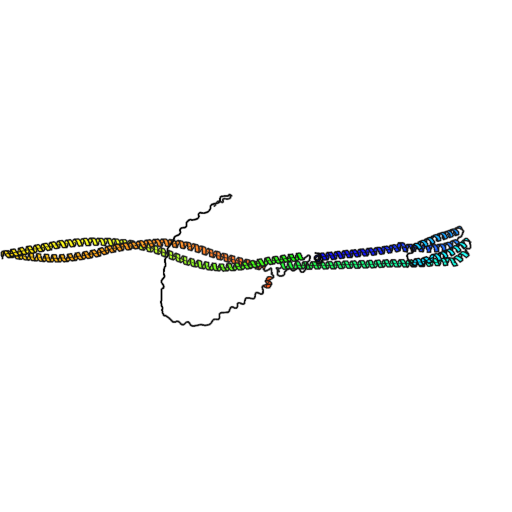 1
ATOM 1849 C CA . MET A 1 235 ? 21.882 -3.662 -14.729 1.00 88.38 235 MET A CA 1
ATOM 1850 C C . MET A 1 235 ? 22.959 -2.813 -15.422 1.00 88.38 235 MET A C 1
ATOM 1852 O O . MET A 1 235 ? 23.621 -2.006 -14.774 1.00 88.38 235 MET A O 1
ATOM 1856 N N . GLN A 1 236 ? 23.174 -3.004 -16.726 1.00 84.62 236 GLN A N 1
ATOM 1857 C CA . GLN A 1 236 ? 24.231 -2.311 -17.472 1.00 84.62 236 GLN A CA 1
ATOM 1858 C C . GLN A 1 236 ? 23.697 -1.042 -18.134 1.00 84.62 236 GLN A C 1
ATOM 1860 O O . GLN A 1 236 ? 22.811 -1.120 -18.989 1.00 84.62 236 GLN A O 1
ATOM 1865 N N . SER A 1 237 ? 24.265 0.117 -17.789 1.00 86.31 237 SER A N 1
ATOM 1866 C CA . SER A 1 237 ? 23.926 1.389 -18.433 1.00 86.31 237 SER A CA 1
ATOM 1867 C C . SER A 1 237 ? 24.291 1.390 -19.920 1.00 86.31 237 SER A C 1
ATOM 1869 O O . SER A 1 237 ? 25.322 0.855 -20.334 1.00 86.31 237 SER A O 1
ATOM 1871 N N . VAL A 1 238 ? 23.441 2.003 -20.746 1.00 88.19 238 VAL A N 1
ATOM 1872 C CA . VAL A 1 238 ? 23.740 2.207 -22.168 1.00 88.19 238 VAL A CA 1
ATOM 1873 C C . VAL A 1 238 ? 24.744 3.348 -22.295 1.00 88.19 238 VAL A C 1
ATOM 1875 O O . VAL A 1 238 ? 24.451 4.480 -21.923 1.00 88.19 238 VAL A O 1
ATOM 1878 N N . GLN A 1 239 ? 25.926 3.052 -22.831 1.00 84.81 239 GLN A N 1
ATOM 1879 C CA . GLN A 1 239 ? 26.959 4.045 -23.116 1.00 84.81 239 GLN A CA 1
ATOM 1880 C C . GLN A 1 239 ? 27.274 4.018 -24.615 1.00 84.81 239 GLN A C 1
ATOM 1882 O O . GLN A 1 239 ? 27.758 3.006 -25.127 1.00 84.81 239 GLN A O 1
ATOM 1887 N N . ASP A 1 240 ? 27.015 5.119 -25.328 1.00 86.69 240 ASP A N 1
ATOM 1888 C CA . ASP A 1 240 ? 27.563 5.304 -26.675 1.00 86.69 240 ASP A CA 1
ATOM 1889 C C . ASP A 1 240 ? 28.926 5.997 -26.587 1.00 86.69 240 ASP A C 1
ATOM 1891 O O . ASP A 1 240 ? 29.056 7.119 -26.101 1.00 86.69 240 ASP A O 1
ATOM 1895 N N . THR A 1 241 ? 29.957 5.309 -27.067 1.00 80.12 241 THR A N 1
ATOM 1896 C CA . THR A 1 241 ? 31.345 5.783 -27.065 1.00 80.12 241 THR A CA 1
ATOM 1897 C C . THR A 1 241 ? 31.712 6.586 -28.314 1.00 80.12 241 THR A C 1
ATOM 1899 O O . THR A 1 241 ? 32.850 7.045 -28.430 1.00 80.12 241 THR A O 1
ATOM 1902 N N . ARG A 1 242 ? 30.785 6.788 -29.264 1.00 80.38 242 ARG A N 1
ATOM 1903 C CA . ARG A 1 242 ? 30.996 7.669 -30.429 1.00 80.38 242 ARG A CA 1
ATOM 1904 C C . ARG A 1 242 ? 29.814 8.623 -30.628 1.00 80.38 242 ARG A C 1
ATOM 1906 O O . ARG A 1 242 ? 28.845 8.597 -29.887 1.00 80.38 242 ARG A O 1
ATOM 1913 N N . GLN A 1 243 ? 29.943 9.510 -31.612 1.00 80.31 243 GLN A N 1
ATOM 1914 C CA . GLN A 1 243 ? 28.891 10.436 -32.036 1.00 80.31 243 GLN A CA 1
ATOM 1915 C C . GLN A 1 243 ? 28.703 10.279 -33.546 1.00 80.31 243 GLN A C 1
ATOM 1917 O O . GLN A 1 243 ? 29.491 10.820 -34.324 1.00 80.31 243 GLN A O 1
ATOM 1922 N N . ASP A 1 244 ? 27.698 9.502 -33.939 1.00 85.19 244 ASP A N 1
ATOM 1923 C CA . ASP A 1 244 ? 27.298 9.260 -35.327 1.00 85.19 244 ASP A CA 1
ATOM 1924 C C . ASP A 1 244 ? 25.762 9.222 -35.455 1.00 85.19 244 ASP A C 1
ATOM 1926 O O . ASP A 1 244 ? 25.035 9.579 -34.527 1.00 85.19 244 ASP A O 1
ATOM 1930 N N . GLU A 1 245 ? 25.260 8.851 -36.629 1.00 86.12 245 GLU A N 1
ATOM 1931 C CA . GLU A 1 245 ? 23.834 8.823 -36.958 1.00 86.12 245 GLU A CA 1
ATOM 1932 C C . GLU A 1 245 ? 23.011 7.851 -36.090 1.00 86.12 245 GLU A C 1
ATOM 1934 O O . GLU A 1 245 ? 21.799 8.025 -35.979 1.00 86.12 245 GLU A O 1
ATOM 1939 N N . PHE A 1 246 ? 23.644 6.865 -35.441 1.00 88.62 246 PHE A N 1
ATOM 1940 C CA . PHE A 1 246 ? 22.976 5.923 -34.536 1.00 88.62 246 PHE A CA 1
ATOM 1941 C C . PHE A 1 246 ? 22.973 6.394 -33.077 1.00 88.62 246 PHE A C 1
ATOM 1943 O O . PHE A 1 246 ? 22.206 5.861 -32.275 1.00 88.62 246 PHE A O 1
ATOM 1950 N N . SER A 1 247 ? 23.762 7.410 -32.716 1.00 89.38 247 SER A N 1
ATOM 1951 C CA . SER A 1 247 ? 23.813 7.928 -31.343 1.00 89.38 247 SER A CA 1
ATOM 1952 C C . SER A 1 247 ? 22.452 8.390 -30.792 1.00 89.38 247 SER A C 1
ATOM 1954 O O . SER A 1 247 ? 22.169 8.072 -29.638 1.00 89.38 247 SER A O 1
ATOM 1956 N N . PRO A 1 248 ? 21.558 9.054 -31.561 1.00 89.94 248 PRO A N 1
ATOM 1957 C CA . PRO A 1 248 ? 20.207 9.372 -31.086 1.00 89.94 248 PRO A CA 1
ATOM 1958 C C . PRO A 1 248 ? 19.361 8.126 -30.783 1.00 89.94 248 PRO A C 1
ATOM 1960 O O . PRO A 1 248 ? 18.643 8.108 -29.788 1.00 89.94 248 PRO A O 1
ATOM 1963 N N . LEU A 1 249 ? 19.477 7.068 -31.597 1.00 91.56 249 LEU A N 1
ATOM 1964 C CA . LEU A 1 249 ? 18.772 5.798 -31.383 1.00 91.56 249 LEU A CA 1
ATOM 1965 C C . LEU A 1 249 ? 19.298 5.072 -30.136 1.00 91.56 249 LEU A C 1
ATOM 1967 O O . LEU A 1 249 ? 18.511 4.618 -29.309 1.00 91.56 249 LEU A O 1
ATOM 1971 N N . ILE A 1 250 ? 20.622 4.995 -29.972 1.00 91.94 250 ILE A N 1
ATOM 1972 C CA . ILE A 1 250 ? 21.248 4.372 -28.796 1.00 91.94 250 ILE A CA 1
ATOM 1973 C C . ILE A 1 250 ? 20.911 5.168 -27.522 1.00 91.94 250 ILE A C 1
ATOM 1975 O O . ILE A 1 250 ? 20.604 4.559 -26.498 1.00 91.94 250 ILE A O 1
ATOM 1979 N N . SER A 1 251 ? 20.886 6.506 -27.589 1.00 91.12 251 SER A N 1
ATOM 1980 C CA . SER A 1 251 ? 20.438 7.361 -26.479 1.00 91.12 251 SER A CA 1
ATOM 1981 C C . SER A 1 251 ? 18.981 7.089 -26.114 1.00 91.12 251 SER A C 1
ATOM 1983 O O . SER A 1 251 ? 18.703 6.804 -24.957 1.00 91.12 251 SER A O 1
ATOM 1985 N N . ALA A 1 252 ? 18.066 7.078 -27.090 1.00 92.88 252 ALA A N 1
ATOM 1986 C CA . ALA A 1 252 ? 16.646 6.820 -26.847 1.00 92.88 252 ALA A CA 1
ATOM 1987 C C . ALA A 1 252 ? 16.391 5.432 -26.226 1.00 92.88 252 ALA A C 1
ATOM 1989 O O . ALA A 1 252 ? 15.562 5.298 -25.326 1.00 92.88 252 ALA A O 1
ATOM 1990 N N . LEU A 1 253 ? 17.142 4.405 -26.644 1.00 93.50 253 LEU A N 1
ATOM 1991 C CA . LEU A 1 253 ? 17.114 3.082 -26.008 1.00 93.50 253 LEU A CA 1
ATOM 1992 C C . LEU A 1 253 ? 17.647 3.118 -24.562 1.00 93.50 253 LEU A C 1
ATOM 1994 O O . LEU A 1 253 ? 17.106 2.436 -23.692 1.00 93.50 253 LEU A O 1
ATOM 1998 N N . GLY A 1 254 ? 18.666 3.937 -24.283 1.00 91.88 254 GLY A N 1
ATOM 1999 C CA . GLY A 1 254 ? 19.157 4.201 -22.927 1.00 91.88 254 GLY A CA 1
ATOM 2000 C C . GLY A 1 254 ? 18.143 4.933 -22.046 1.00 91.88 254 GLY A C 1
ATOM 2001 O O . GLY A 1 254 ? 17.924 4.533 -20.905 1.00 91.88 254 GLY A O 1
ATOM 2002 N N . ASP A 1 255 ? 17.465 5.948 -22.576 1.00 92.25 255 ASP A N 1
ATOM 2003 C CA . ASP A 1 255 ? 16.426 6.708 -21.872 1.00 92.25 255 ASP A CA 1
ATOM 2004 C C . ASP A 1 255 ? 15.177 5.854 -21.590 1.00 92.25 255 ASP A C 1
ATOM 2006 O O . ASP A 1 255 ? 14.576 5.953 -20.512 1.00 92.25 255 ASP A O 1
ATOM 2010 N N . MET A 1 256 ? 14.837 4.946 -22.511 1.00 93.75 256 MET A N 1
ATOM 2011 C CA . MET A 1 256 ? 13.839 3.894 -22.309 1.00 93.75 256 MET A CA 1
ATOM 2012 C C . MET A 1 256 ? 14.260 2.937 -21.183 1.00 93.75 256 MET A C 1
ATOM 2014 O O . MET A 1 256 ? 13.485 2.740 -20.246 1.00 93.75 256 MET A O 1
ATOM 2018 N N . GLN A 1 257 ? 15.490 2.402 -21.212 1.00 93.50 257 GLN A N 1
ATOM 2019 C CA . GLN A 1 257 ? 16.011 1.534 -20.145 1.00 93.50 257 GLN A CA 1
ATOM 2020 C C . GLN A 1 257 ? 15.984 2.250 -18.782 1.00 93.50 257 GLN A C 1
ATOM 2022 O O . GLN A 1 257 ? 15.484 1.698 -17.806 1.00 93.50 257 GLN A O 1
ATOM 2027 N N . ASN A 1 258 ? 16.453 3.498 -18.712 1.00 91.69 258 ASN A N 1
ATOM 2028 C CA . ASN A 1 258 ? 16.455 4.312 -17.492 1.00 91.69 258 ASN A CA 1
ATOM 2029 C C . ASN A 1 258 ? 15.038 4.573 -16.958 1.00 91.69 258 ASN A C 1
ATOM 2031 O O . ASN A 1 258 ? 14.818 4.628 -15.746 1.00 91.69 258 ASN A O 1
ATOM 2035 N N . SER A 1 259 ? 14.057 4.730 -17.846 1.00 92.62 259 SER A N 1
ATOM 2036 C CA . SER A 1 259 ? 12.659 4.924 -17.456 1.00 92.62 259 SER A CA 1
ATOM 2037 C C . SER A 1 259 ? 12.028 3.632 -16.938 1.00 92.62 259 SER A C 1
ATOM 2039 O O . SER A 1 259 ? 11.398 3.669 -15.884 1.00 92.62 259 SER A O 1
ATOM 2041 N N . LEU A 1 260 ? 12.300 2.485 -17.572 1.00 92.69 260 LEU A N 1
ATOM 2042 C CA . LEU A 1 260 ? 11.915 1.168 -17.050 1.00 92.69 260 LEU A CA 1
ATOM 2043 C C . LEU A 1 260 ? 12.553 0.895 -15.679 1.00 92.69 260 LEU A C 1
ATOM 2045 O O . LEU A 1 260 ? 11.842 0.548 -14.744 1.00 92.69 260 LEU A O 1
ATOM 2049 N N . THR A 1 261 ? 13.850 1.164 -15.505 1.00 92.69 261 THR A N 1
ATOM 2050 C CA . THR A 1 261 ? 14.560 1.073 -14.212 1.00 92.69 261 THR A CA 1
ATOM 2051 C C . THR A 1 261 ? 13.880 1.896 -13.109 1.00 92.69 261 THR A C 1
ATOM 2053 O O . THR A 1 261 ? 13.737 1.431 -11.974 1.00 92.69 261 THR A O 1
ATOM 2056 N N . ARG A 1 262 ? 13.418 3.116 -13.420 1.00 92.50 262 ARG A N 1
ATOM 2057 C CA . ARG A 1 262 ? 12.671 3.956 -12.464 1.00 92.50 262 ARG A CA 1
ATOM 2058 C C . ARG A 1 262 ? 11.300 3.372 -12.123 1.00 92.50 262 ARG A C 1
ATOM 2060 O O . ARG A 1 262 ? 10.963 3.341 -10.944 1.00 92.50 262 ARG A O 1
ATOM 2067 N N . VAL A 1 263 ? 10.550 2.884 -13.112 1.00 92.94 263 VAL A N 1
ATOM 2068 C CA . VAL A 1 263 ? 9.233 2.257 -12.895 1.00 92.94 263 VAL A CA 1
ATOM 2069 C C . VAL A 1 263 ? 9.370 0.975 -12.072 1.00 92.94 263 VAL A C 1
ATOM 2071 O O . VAL A 1 263 ? 8.768 0.884 -11.009 1.00 92.94 263 VAL A O 1
ATOM 2074 N N . VAL A 1 264 ? 10.220 0.035 -12.492 1.00 93.50 264 VAL A N 1
ATOM 2075 C CA . VAL A 1 264 ? 10.478 -1.242 -11.800 1.00 93.50 264 VAL A CA 1
ATOM 2076 C C . VAL A 1 264 ? 10.926 -1.007 -10.355 1.00 93.50 264 VAL A C 1
ATOM 2078 O O . VAL A 1 264 ? 10.362 -1.592 -9.434 1.00 93.50 264 VAL A O 1
ATOM 2081 N N . SER A 1 265 ? 11.896 -0.113 -10.124 1.00 92.06 265 SER A N 1
ATOM 2082 C CA . SER A 1 265 ? 12.360 0.173 -8.758 1.00 92.06 265 SER A CA 1
ATOM 2083 C C . SER A 1 265 ? 11.323 0.920 -7.908 1.00 92.06 265 SER A C 1
ATOM 2085 O O . SER A 1 265 ? 11.316 0.760 -6.690 1.00 92.06 265 SER A O 1
ATOM 2087 N N . GLY A 1 266 ? 10.443 1.717 -8.523 1.00 92.25 266 GLY A N 1
ATOM 2088 C CA . GLY A 1 266 ? 9.289 2.326 -7.859 1.00 92.25 266 GLY A CA 1
ATOM 2089 C C . GLY A 1 266 ? 8.256 1.285 -7.434 1.00 92.25 266 GLY A C 1
ATOM 2090 O O . GLY A 1 266 ? 7.889 1.247 -6.265 1.00 92.25 266 GLY A O 1
ATOM 2091 N N . VAL A 1 267 ? 7.853 0.398 -8.350 1.00 93.50 267 VAL A N 1
ATOM 2092 C CA . VAL A 1 267 ? 6.922 -0.705 -8.061 1.00 93.50 267 VAL A CA 1
ATOM 2093 C C . VAL A 1 267 ? 7.480 -1.607 -6.964 1.00 93.50 267 VAL A C 1
ATOM 2095 O O . VAL A 1 267 ? 6.754 -1.900 -6.019 1.00 93.50 267 VAL A O 1
ATOM 2098 N N . ARG A 1 268 ? 8.769 -1.977 -7.022 1.00 91.44 268 ARG A N 1
ATOM 2099 C CA . ARG A 1 268 ? 9.385 -2.829 -5.995 1.00 91.44 268 ARG A CA 1
ATOM 2100 C C . ARG A 1 268 ? 9.356 -2.183 -4.609 1.00 91.44 268 ARG A C 1
ATOM 2102 O O . ARG A 1 268 ? 8.839 -2.802 -3.689 1.00 91.44 268 ARG A O 1
ATOM 2109 N N . ARG A 1 269 ? 9.813 -0.929 -4.470 1.00 92.06 269 ARG A N 1
ATOM 2110 C CA . ARG A 1 269 ? 9.766 -0.206 -3.181 1.00 92.06 269 ARG A CA 1
ATOM 2111 C C . ARG A 1 269 ? 8.340 -0.039 -2.659 1.00 92.06 269 ARG A C 1
ATOM 2113 O O . ARG A 1 269 ? 8.113 -0.164 -1.459 1.00 92.06 269 ARG A O 1
ATOM 2120 N N . ASN A 1 270 ? 7.381 0.240 -3.541 1.00 93.38 270 ASN A N 1
ATOM 2121 C CA . ASN A 1 270 ? 5.981 0.382 -3.146 1.00 93.38 270 ASN A CA 1
ATOM 2122 C C . ASN A 1 270 ? 5.406 -0.959 -2.665 1.00 93.38 270 ASN A C 1
ATOM 2124 O O . ASN A 1 270 ? 4.738 -0.985 -1.640 1.00 93.38 270 ASN A O 1
ATOM 2128 N N . ALA A 1 271 ? 5.706 -2.068 -3.344 1.00 93.50 271 ALA A N 1
ATOM 2129 C CA . ALA A 1 271 ? 5.273 -3.400 -2.932 1.00 93.50 271 ALA A CA 1
ATOM 2130 C C . ALA A 1 271 ? 5.946 -3.847 -1.618 1.00 93.50 271 ALA A C 1
ATOM 2132 O O . ALA A 1 271 ? 5.252 -4.283 -0.706 1.00 93.50 271 ALA A O 1
ATOM 2133 N 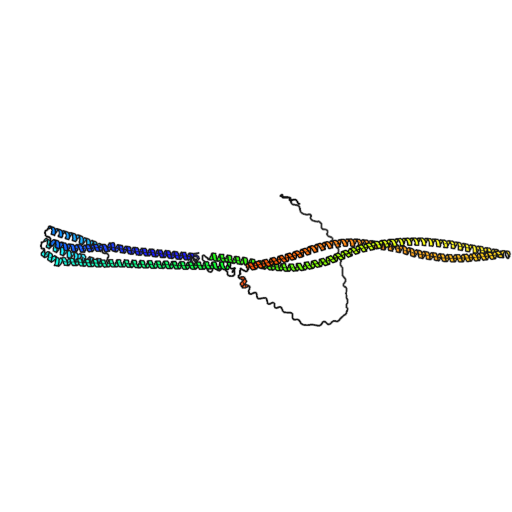N . GLU A 1 272 ? 7.259 -3.636 -1.458 1.00 91.19 272 GLU A N 1
ATOM 2134 C CA . GLU A 1 272 ? 7.979 -3.813 -0.181 1.00 91.19 272 GLU A CA 1
ATOM 2135 C C . GLU A 1 272 ? 7.315 -3.000 0.956 1.00 91.19 272 GLU A C 1
ATOM 2137 O O . GLU A 1 272 ? 7.113 -3.515 2.057 1.00 91.19 272 GLU A O 1
ATOM 2142 N N . SER A 1 273 ? 6.894 -1.758 0.679 1.00 93.12 273 SER A N 1
ATOM 2143 C CA . SER A 1 273 ? 6.189 -0.903 1.650 1.00 93.12 273 SER A CA 1
ATOM 2144 C C . SER A 1 273 ? 4.787 -1.421 1.991 1.00 93.12 273 SER A C 1
ATOM 2146 O O . SER A 1 273 ? 4.409 -1.417 3.160 1.00 93.12 273 SER A O 1
ATOM 2148 N N . VAL A 1 274 ? 4.019 -1.900 1.003 1.00 93.88 274 VAL A N 1
ATOM 2149 C CA . VAL A 1 274 ? 2.686 -2.493 1.223 1.00 93.88 274 VAL A CA 1
ATOM 2150 C C . VAL A 1 274 ? 2.789 -3.787 2.027 1.00 93.88 274 VAL A C 1
ATOM 2152 O O . VAL A 1 274 ? 1.990 -3.980 2.939 1.00 93.88 274 VAL A O 1
ATOM 2155 N N . ALA A 1 275 ? 3.783 -4.640 1.762 1.00 92.50 275 ALA A N 1
ATOM 2156 C CA . ALA A 1 275 ? 4.029 -5.845 2.555 1.00 92.50 275 ALA A CA 1
ATOM 2157 C C . ALA A 1 275 ? 4.352 -5.496 4.020 1.00 92.50 275 ALA A C 1
ATOM 2159 O O . ALA A 1 275 ? 3.744 -6.043 4.938 1.00 92.50 275 ALA A O 1
ATOM 2160 N N . SER A 1 276 ? 5.238 -4.516 4.247 1.00 92.88 276 SER A N 1
ATOM 2161 C CA . SER A 1 276 ? 5.576 -4.044 5.598 1.00 92.88 276 SER A CA 1
ATOM 2162 C C . SER A 1 276 ? 4.366 -3.460 6.336 1.00 92.88 276 SER A C 1
ATOM 2164 O O . SER A 1 276 ? 4.135 -3.811 7.491 1.00 92.88 276 SER A O 1
ATOM 2166 N N . ALA A 1 277 ? 3.567 -2.614 5.677 1.00 93.81 277 ALA A N 1
ATOM 2167 C CA . ALA A 1 277 ? 2.351 -2.049 6.264 1.00 93.81 277 ALA A CA 1
ATOM 2168 C C . ALA A 1 277 ? 1.287 -3.128 6.536 1.00 93.81 277 ALA A C 1
ATOM 2170 O O . ALA A 1 277 ? 0.612 -3.086 7.558 1.00 93.81 277 ALA A O 1
ATOM 2171 N N . SER A 1 278 ? 1.168 -4.134 5.665 1.00 94.81 278 SER A N 1
ATOM 2172 C CA . SER A 1 278 ? 0.245 -5.261 5.859 1.00 94.81 278 SER A CA 1
ATOM 2173 C C . SER A 1 278 ? 0.651 -6.133 7.050 1.00 94.81 278 SER A C 1
ATOM 2175 O O . SER A 1 278 ? -0.211 -6.580 7.801 1.00 94.81 278 SER A O 1
ATOM 2177 N N . ALA A 1 279 ? 1.954 -6.337 7.270 1.00 91.62 279 ALA A N 1
ATOM 2178 C CA . ALA A 1 279 ? 2.470 -7.019 8.457 1.00 91.62 279 ALA A CA 1
ATOM 2179 C C . ALA A 1 279 ? 2.229 -6.213 9.750 1.00 91.62 279 ALA A C 1
ATOM 2181 O O . ALA A 1 279 ? 1.890 -6.794 10.781 1.00 91.62 279 ALA A O 1
ATOM 2182 N N . GLU A 1 280 ? 2.349 -4.883 9.699 1.00 93.88 280 GLU A N 1
ATOM 2183 C CA . GLU A 1 280 ? 2.028 -3.997 10.826 1.00 93.88 280 GLU A CA 1
ATOM 2184 C C . GLU A 1 280 ? 0.524 -4.011 11.152 1.00 93.88 280 GLU A C 1
ATOM 2186 O O . GLU A 1 280 ? 0.158 -4.188 12.315 1.00 93.88 280 GLU A O 1
ATOM 2191 N N . ILE A 1 281 ? -0.346 -3.948 10.134 1.00 93.75 281 ILE A N 1
ATOM 2192 C CA . ILE A 1 281 ? -1.802 -4.121 10.284 1.00 93.75 281 ILE A CA 1
ATOM 2193 C C . ILE A 1 281 ? -2.115 -5.493 10.886 1.00 93.75 281 ILE A C 1
ATOM 2195 O O . ILE A 1 281 ? -2.862 -5.565 11.855 1.00 93.75 281 ILE A O 1
ATOM 2199 N N . ALA A 1 282 ? -1.521 -6.577 10.376 1.00 91.81 282 ALA A N 1
ATOM 2200 C CA . ALA A 1 282 ? -1.738 -7.917 10.918 1.00 91.81 282 ALA A CA 1
ATOM 2201 C C . ALA A 1 282 ? -1.314 -8.019 12.396 1.00 91.81 282 ALA A C 1
ATOM 2203 O O . ALA A 1 282 ? -2.025 -8.626 13.194 1.00 91.81 282 ALA A O 1
ATOM 2204 N N . SER A 1 283 ? -0.201 -7.390 12.787 1.00 92.44 283 SER A N 1
ATOM 2205 C CA . SER A 1 283 ? 0.241 -7.326 14.187 1.00 92.44 283 SER A CA 1
ATOM 2206 C C . SER A 1 283 ? -0.745 -6.546 15.070 1.00 92.44 283 SER A C 1
ATOM 2208 O O . SER A 1 283 ? -1.190 -7.055 16.097 1.00 92.44 283 SER A O 1
ATOM 2210 N N . GLY A 1 284 ? -1.159 -5.346 14.642 1.00 94.69 284 GLY A N 1
ATOM 2211 C CA . GLY A 1 284 ? -2.147 -4.535 15.365 1.00 94.69 284 GLY A CA 1
ATOM 2212 C C . GLY A 1 284 ? -3.526 -5.198 15.455 1.00 94.69 284 GLY A C 1
ATOM 2213 O O . GLY A 1 284 ? -4.226 -5.049 16.452 1.00 94.69 284 GLY A O 1
ATOM 2214 N N . ASN A 1 285 ? -3.894 -5.990 14.451 1.00 94.19 285 ASN A N 1
ATOM 2215 C CA . ASN A 1 285 ? -5.140 -6.744 14.430 1.00 94.19 285 ASN A CA 1
ATOM 2216 C C . ASN A 1 285 ? -5.127 -7.941 15.400 1.00 94.19 285 ASN A C 1
ATOM 2218 O O . ASN A 1 285 ? -6.159 -8.259 15.982 1.00 94.19 285 ASN A O 1
ATOM 2222 N N . ASN A 1 286 ? -3.965 -8.564 15.641 1.00 91.38 286 ASN A N 1
ATOM 2223 C CA . ASN A 1 286 ? -3.816 -9.568 16.704 1.00 91.38 286 ASN A CA 1
ATOM 2224 C C . ASN A 1 286 ? -3.960 -8.943 18.108 1.00 91.38 286 ASN A C 1
ATOM 2226 O O . ASN A 1 286 ? -4.623 -9.531 18.960 1.00 91.38 286 ASN A O 1
ATOM 2230 N N . ASP A 1 287 ? -3.402 -7.745 18.348 1.00 94.25 287 ASP A N 1
ATOM 2231 C CA . ASP A 1 287 ? -3.633 -6.995 19.602 1.00 94.25 287 ASP A CA 1
ATOM 2232 C C . ASP A 1 287 ? -5.118 -6.649 19.782 1.00 94.25 287 ASP A C 1
ATOM 2234 O O . ASP A 1 287 ? -5.680 -6.837 20.863 1.00 94.25 287 ASP A O 1
ATOM 2238 N N . LEU A 1 288 ? -5.778 -6.205 18.706 1.00 94.81 288 LEU A N 1
ATOM 2239 C CA . LEU A 1 288 ? -7.209 -5.920 18.728 1.00 94.81 288 LEU A CA 1
ATOM 2240 C C . LEU A 1 288 ? -8.035 -7.181 19.026 1.00 94.81 288 LEU A C 1
ATOM 2242 O O . LEU A 1 288 ? -8.902 -7.104 19.888 1.00 94.81 288 LEU A O 1
ATOM 2246 N N . SER A 1 289 ? -7.717 -8.335 18.421 1.00 94.50 289 SER A N 1
ATOM 2247 C CA . SER A 1 289 ? -8.360 -9.628 18.729 1.00 94.50 289 SER A CA 1
ATOM 2248 C C . SER A 1 289 ? -8.260 -9.968 20.214 1.00 94.50 289 SER A C 1
ATOM 2250 O O . SER A 1 289 ? -9.280 -10.141 20.876 1.00 94.50 289 SER A O 1
ATOM 2252 N N . ALA A 1 290 ? -7.043 -9.966 20.769 1.00 94.06 290 ALA A N 1
ATOM 2253 C CA . ALA A 1 290 ? -6.809 -10.299 22.174 1.00 94.06 290 ALA A CA 1
ATOM 2254 C C . ALA A 1 290 ? -7.557 -9.351 23.130 1.00 94.06 290 ALA A C 1
ATOM 2256 O O . ALA A 1 290 ? -8.088 -9.772 24.159 1.00 94.06 290 ALA A O 1
ATOM 2257 N N . ARG A 1 291 ? -7.649 -8.062 22.779 1.00 94.94 291 ARG A N 1
ATOM 2258 C CA . ARG A 1 291 ? -8.417 -7.070 23.543 1.00 94.94 291 ARG A CA 1
ATOM 2259 C C . ARG A 1 291 ? -9.927 -7.243 23.390 1.00 94.94 291 ARG A C 1
ATOM 2261 O O . ARG A 1 291 ? -10.643 -7.006 24.358 1.00 94.94 291 ARG A O 1
ATOM 2268 N N . THR A 1 292 ? -10.416 -7.656 22.222 1.00 95.50 292 THR A N 1
ATOM 2269 C CA . THR A 1 292 ? -11.830 -7.978 21.987 1.00 95.50 292 THR A CA 1
ATOM 2270 C C . THR A 1 292 ? -12.244 -9.239 22.750 1.00 95.50 292 THR A C 1
ATOM 2272 O O . THR A 1 292 ? -13.280 -9.220 23.405 1.00 95.50 292 THR A O 1
ATOM 2275 N N . GLU A 1 293 ? -11.409 -10.281 22.774 1.00 93.31 293 GLU A N 1
ATOM 2276 C CA . GLU A 1 293 ? -11.599 -11.482 23.603 1.00 93.31 293 GLU A CA 1
ATOM 2277 C C . GLU A 1 293 ? -11.618 -11.141 25.103 1.00 93.31 293 GLU A C 1
ATOM 2279 O O . GLU A 1 293 ? -12.528 -11.545 25.830 1.00 93.31 293 GLU A O 1
ATOM 2284 N N . GLN A 1 294 ? -10.663 -10.328 25.572 1.00 94.00 294 GLN A N 1
ATOM 2285 C CA . GLN A 1 294 ? -10.632 -9.870 26.963 1.00 94.00 294 GLN A CA 1
ATOM 2286 C C . GLN A 1 294 ? -11.859 -9.008 27.316 1.00 94.00 294 GLN A C 1
ATOM 2288 O O . GLN A 1 294 ? -12.388 -9.113 28.424 1.00 94.00 294 GLN A O 1
ATOM 2293 N N . GLN A 1 295 ? -12.334 -8.172 26.387 1.00 94.25 295 GLN A N 1
ATOM 2294 C CA . GLN A 1 295 ? -13.546 -7.372 26.566 1.00 94.25 295 GLN A CA 1
ATOM 2295 C C . GLN A 1 295 ? -14.808 -8.243 26.606 1.00 94.25 295 GLN A C 1
ATOM 2297 O O . GLN A 1 295 ? -15.673 -7.986 27.439 1.00 94.25 295 GLN A O 1
ATOM 2302 N N . ALA A 1 296 ? -14.903 -9.281 25.771 1.00 94.50 296 ALA A N 1
ATOM 2303 C CA . ALA A 1 296 ? -16.007 -10.239 25.808 1.00 94.50 296 ALA A CA 1
ATOM 2304 C C . ALA A 1 296 ? -16.072 -10.952 27.169 1.00 94.50 296 ALA A C 1
ATOM 2306 O O . ALA A 1 296 ? -17.113 -10.933 27.819 1.00 94.50 296 ALA A O 1
ATOM 2307 N N . SER A 1 297 ? -14.940 -11.461 27.669 1.00 93.62 297 SER A N 1
ATOM 2308 C CA . SER A 1 297 ? -14.872 -12.092 28.997 1.00 93.62 297 SER A CA 1
ATOM 2309 C C . SER A 1 297 ? -15.245 -11.128 30.138 1.00 93.62 297 SER A C 1
ATOM 2311 O O . SER A 1 297 ? -15.962 -11.509 31.062 1.00 93.62 297 SER A O 1
ATOM 2313 N N . ALA A 1 298 ? -14.832 -9.857 30.059 1.00 94.19 298 ALA A N 1
ATOM 2314 C CA . ALA A 1 298 ? -15.230 -8.841 31.037 1.00 94.19 298 ALA A CA 1
ATOM 2315 C C . ALA A 1 298 ? -16.732 -8.494 30.963 1.00 94.19 298 ALA A C 1
ATOM 2317 O O . ALA A 1 298 ? -17.346 -8.187 31.988 1.00 94.19 298 ALA A O 1
ATOM 2318 N N . LEU A 1 299 ? -17.338 -8.548 29.772 1.00 95.81 299 LEU A N 1
ATOM 2319 C CA . LEU A 1 299 ? -18.779 -8.364 29.583 1.00 95.81 299 LEU A CA 1
ATOM 2320 C C . LEU A 1 299 ? -19.578 -9.561 30.113 1.00 95.81 299 LEU A C 1
ATOM 2322 O O . LEU A 1 299 ? -20.612 -9.332 30.731 1.00 95.81 299 LEU A O 1
ATOM 2326 N N . GLU A 1 300 ? -19.089 -10.797 29.970 1.00 92.81 300 GLU A N 1
ATOM 2327 C CA . GLU A 1 300 ? -19.694 -11.987 30.594 1.00 92.81 300 GLU A CA 1
ATOM 2328 C C . GLU A 1 300 ? -19.708 -11.883 32.130 1.00 92.81 300 GLU A C 1
ATOM 2330 O O . GLU A 1 300 ? -20.758 -12.054 32.753 1.00 92.81 300 GLU A O 1
ATOM 2335 N N . GLU A 1 301 ? -18.572 -11.537 32.753 1.00 95.06 301 GLU A N 1
ATOM 2336 C CA . GLU A 1 301 ? -18.480 -11.345 34.212 1.00 95.06 301 GLU A CA 1
ATOM 2337 C C . GLU A 1 301 ? -19.374 -10.186 34.687 1.00 95.06 301 GLU A C 1
ATOM 2339 O O . GLU A 1 301 ? -20.052 -10.285 35.716 1.00 95.06 301 GLU A O 1
ATOM 2344 N N . THR A 1 302 ? -19.443 -9.103 33.904 1.00 93.88 302 THR A N 1
ATOM 2345 C CA . THR A 1 302 ? -20.345 -7.978 34.180 1.00 93.88 302 THR A CA 1
ATOM 2346 C C . THR A 1 302 ? -21.810 -8.402 34.065 1.00 93.88 302 THR A C 1
ATOM 2348 O O . THR A 1 302 ? -22.592 -8.093 34.959 1.00 93.88 302 THR A O 1
ATOM 2351 N N . ALA A 1 303 ? -22.201 -9.135 33.019 1.00 93.19 303 ALA A N 1
ATOM 2352 C CA . ALA A 1 303 ? -23.571 -9.604 32.822 1.00 93.19 303 ALA A CA 1
ATOM 2353 C C . ALA A 1 303 ? -24.027 -10.520 33.969 1.00 93.19 303 ALA A C 1
ATOM 2355 O O . ALA A 1 303 ? -25.091 -10.286 34.544 1.00 93.19 303 ALA A O 1
ATOM 2356 N N . ALA A 1 304 ? -23.189 -11.481 34.374 1.00 93.06 304 ALA A N 1
ATOM 2357 C CA . ALA A 1 304 ? -23.454 -12.342 35.526 1.00 93.06 304 ALA A CA 1
ATOM 2358 C C . ALA A 1 304 ? -23.611 -11.530 36.827 1.00 93.06 304 ALA A C 1
ATOM 2360 O O . ALA A 1 304 ? -24.569 -11.725 37.577 1.00 93.06 304 ALA A O 1
ATOM 2361 N N . SER A 1 305 ? -22.726 -10.551 37.056 1.00 94.50 305 SER A N 1
ATOM 2362 C CA . SER A 1 305 ? -22.805 -9.643 38.211 1.00 94.50 305 SER A CA 1
ATOM 2363 C C . SER A 1 305 ? -24.090 -8.803 38.207 1.00 94.50 305 SER A C 1
ATOM 2365 O O . SER A 1 305 ? -24.698 -8.583 39.254 1.00 94.50 305 SER A O 1
ATOM 2367 N N . MET A 1 306 ? -24.537 -8.341 37.035 1.00 94.31 306 MET A N 1
ATOM 2368 C CA . MET A 1 306 ? -25.784 -7.586 36.878 1.00 94.31 306 MET A CA 1
ATOM 2369 C C . MET A 1 306 ? -27.026 -8.458 37.118 1.00 94.31 306 MET A C 1
ATOM 2371 O O . MET A 1 306 ? -28.015 -7.971 37.672 1.00 94.31 306 MET A O 1
ATOM 2375 N N . GLU A 1 307 ? -26.978 -9.741 36.757 1.00 90.75 307 GLU A N 1
ATOM 2376 C CA . GLU A 1 307 ? -28.054 -10.702 37.009 1.00 90.75 307 GLU A CA 1
ATOM 2377 C C . GLU A 1 307 ? -28.161 -11.052 38.509 1.00 90.75 307 GLU A C 1
ATOM 2379 O O . GLU A 1 307 ? -29.258 -11.012 39.080 1.00 90.75 307 GLU A O 1
ATOM 2384 N N . GLU A 1 308 ? -27.028 -11.265 39.193 1.00 94.19 308 GLU A N 1
ATOM 2385 C CA . GLU A 1 308 ? -26.967 -11.450 40.653 1.00 94.19 308 GLU A CA 1
ATOM 2386 C C . GLU A 1 308 ? -27.436 -10.196 41.416 1.00 94.19 308 GLU A C 1
ATOM 2388 O O . GLU A 1 308 ? -28.241 -10.294 42.351 1.00 94.19 308 GLU A O 1
ATOM 2393 N N . LEU A 1 309 ? -27.012 -9.000 40.988 1.00 94.75 309 LEU A N 1
ATOM 2394 C CA . LEU A 1 309 ? -27.501 -7.729 41.533 1.00 94.75 309 LEU A CA 1
ATOM 2395 C C . LEU A 1 309 ? -29.012 -7.573 41.323 1.00 94.75 309 LEU A C 1
ATOM 2397 O O . LEU A 1 309 ? -29.724 -7.213 42.260 1.00 94.75 309 LEU A O 1
ATOM 2401 N N . GLY A 1 310 ? -29.528 -7.886 40.132 1.00 93.25 310 GLY A N 1
ATOM 2402 C CA . GLY A 1 310 ? -30.960 -7.831 39.831 1.00 93.25 310 GLY A CA 1
ATOM 2403 C C . GLY A 1 310 ? -31.794 -8.800 40.671 1.00 93.25 310 GLY A C 1
ATOM 2404 O O . GLY A 1 310 ? -32.894 -8.451 41.105 1.00 93.25 310 GLY A O 1
ATOM 2405 N N . SER A 1 311 ? -31.264 -9.992 40.950 1.00 94.88 311 SER A N 1
ATOM 2406 C CA . SER A 1 311 ? -31.856 -10.954 41.886 1.00 94.88 311 SER A CA 1
ATOM 2407 C C . SER A 1 311 ? -31.877 -10.402 43.318 1.00 94.88 311 SER A C 1
ATOM 2409 O O . SER A 1 311 ? -32.937 -10.315 43.943 1.00 94.88 311 SER A O 1
ATOM 2411 N N . THR A 1 312 ? -30.729 -9.921 43.803 1.00 94.31 312 THR A N 1
ATOM 2412 C CA . THR A 1 312 ? -30.556 -9.391 45.166 1.00 94.31 312 THR A CA 1
ATOM 2413 C C . THR A 1 312 ? -31.438 -8.166 45.428 1.00 94.31 312 THR A C 1
ATOM 2415 O O . THR A 1 312 ? -32.059 -8.049 46.485 1.00 94.31 312 THR A O 1
ATOM 2418 N N . VAL A 1 313 ? -31.552 -7.257 44.456 1.00 95.62 313 VAL A N 1
ATOM 2419 C CA . VAL A 1 313 ? -32.399 -6.060 44.557 1.00 95.62 313 VAL A CA 1
ATOM 2420 C C . VAL A 1 313 ? -33.890 -6.423 44.583 1.00 95.62 313 VAL A C 1
ATOM 2422 O O . VAL A 1 313 ? -34.629 -5.858 45.393 1.00 95.62 313 VAL A O 1
ATOM 2425 N N . ARG A 1 314 ? -34.342 -7.403 43.783 1.00 91.31 314 ARG A N 1
ATOM 2426 C CA . ARG A 1 314 ? -35.720 -7.925 43.884 1.00 91.31 314 ARG A CA 1
ATOM 2427 C C . ARG A 1 314 ? -35.983 -8.562 45.246 1.00 91.31 314 ARG A C 1
ATOM 2429 O O . ARG A 1 314 ? -36.975 -8.225 45.888 1.00 91.31 314 ARG A O 1
ATOM 2436 N N . GLN A 1 315 ? -35.066 -9.402 45.726 1.00 94.06 315 GLN A N 1
ATOM 2437 C CA . GLN A 1 315 ? -35.180 -10.029 47.042 1.00 94.06 315 GLN A CA 1
ATOM 2438 C C . GLN A 1 315 ? -35.251 -8.982 48.169 1.00 94.06 315 GLN A C 1
ATOM 2440 O O . GLN A 1 315 ? -36.039 -9.137 49.100 1.00 94.06 315 GLN A O 1
ATOM 2445 N N . ASN A 1 316 ? -34.492 -7.886 48.076 1.00 93.81 316 ASN A N 1
ATOM 2446 C CA . ASN A 1 316 ? -34.574 -6.771 49.023 1.00 93.81 316 ASN A CA 1
ATOM 2447 C C . ASN A 1 316 ? -35.928 -6.047 48.975 1.00 93.81 316 ASN A C 1
ATOM 2449 O O . ASN A 1 316 ? -36.479 -5.746 50.035 1.00 93.81 316 ASN A O 1
ATOM 2453 N N . ALA A 1 317 ? -36.499 -5.824 47.787 1.00 91.50 317 ALA A N 1
ATOM 2454 C CA . ALA A 1 317 ? -37.834 -5.239 47.648 1.00 91.50 317 ALA A CA 1
ATOM 2455 C C . ALA A 1 317 ? -38.922 -6.129 48.283 1.00 91.50 317 ALA A C 1
ATOM 2457 O O . ALA A 1 317 ? -39.761 -5.637 49.042 1.00 91.50 317 ALA A O 1
ATOM 2458 N N . ASP A 1 318 ? -38.878 -7.443 48.042 1.00 91.06 318 ASP A N 1
ATOM 2459 C CA . ASP A 1 318 ? -39.833 -8.405 48.609 1.00 91.06 318 ASP A CA 1
ATOM 2460 C C . ASP A 1 318 ? -39.659 -8.577 50.129 1.00 91.06 318 ASP A C 1
ATOM 2462 O O . ASP A 1 318 ? -40.647 -8.626 50.873 1.00 91.06 318 ASP A O 1
ATOM 2466 N N . ASN A 1 319 ? -38.415 -8.583 50.620 1.00 93.50 319 ASN A N 1
ATOM 2467 C CA . ASN A 1 319 ? -38.103 -8.583 52.050 1.00 93.50 319 ASN A CA 1
ATOM 2468 C C . ASN A 1 319 ? -38.638 -7.319 52.737 1.00 93.50 319 ASN A C 1
ATOM 2470 O O . ASN A 1 319 ? -39.296 -7.425 53.772 1.00 93.50 319 ASN A O 1
ATOM 2474 N N . ALA A 1 320 ? -38.414 -6.134 52.156 1.00 94.62 320 ALA A N 1
ATOM 2475 C CA . ALA A 1 320 ? -38.926 -4.870 52.683 1.00 94.62 320 ALA A CA 1
ATOM 2476 C C . ALA A 1 320 ? -40.462 -4.855 52.711 1.00 94.62 320 ALA A C 1
ATOM 2478 O O . ALA A 1 320 ? -41.064 -4.485 53.719 1.00 94.62 320 ALA A O 1
ATOM 2479 N N . ARG A 1 321 ? -41.115 -5.351 51.654 1.00 91.19 321 ARG A N 1
ATOM 2480 C CA . ARG A 1 321 ? -42.578 -5.479 51.582 1.00 91.19 321 ARG A CA 1
ATOM 2481 C C . ARG A 1 321 ? -43.139 -6.431 52.646 1.00 91.19 321 ARG A C 1
ATOM 2483 O O . ARG A 1 321 ? -44.146 -6.117 53.283 1.00 91.19 321 ARG A O 1
ATOM 2490 N N . THR A 1 322 ? -42.464 -7.554 52.878 1.00 93.56 322 THR A N 1
ATOM 2491 C CA . THR A 1 322 ? -42.826 -8.542 53.908 1.00 93.56 322 THR A CA 1
ATOM 2492 C C . THR A 1 322 ? -42.627 -7.977 55.318 1.00 93.56 322 THR A C 1
ATOM 2494 O O . THR A 1 322 ? -43.516 -8.083 56.165 1.00 93.56 322 THR A O 1
ATOM 2497 N N . ALA A 1 323 ? -41.499 -7.305 55.564 1.00 94.56 323 ALA A N 1
ATOM 2498 C CA . ALA A 1 323 ? -41.205 -6.635 56.828 1.00 94.56 323 ALA A CA 1
ATOM 2499 C C . ALA A 1 323 ? -42.193 -5.494 57.121 1.00 94.56 323 ALA A C 1
ATOM 2501 O O . ALA A 1 323 ? -42.649 -5.361 58.255 1.00 94.56 323 ALA A O 1
ATOM 2502 N N . ASN A 1 324 ? -42.599 -4.732 56.102 1.00 92.69 324 ASN A N 1
ATOM 2503 C CA . ASN A 1 324 ? -43.642 -3.713 56.203 1.00 92.69 324 ASN A CA 1
ATOM 2504 C C . ASN A 1 324 ? -44.987 -4.315 56.650 1.00 92.69 324 ASN A C 1
ATOM 2506 O O . ASN A 1 324 ? -45.625 -3.810 57.572 1.00 92.69 324 ASN A O 1
ATOM 2510 N N . GLN A 1 325 ? -45.402 -5.434 56.048 1.00 92.06 325 GLN A N 1
ATOM 2511 C CA . GLN A 1 325 ? -46.637 -6.127 56.428 1.00 92.06 325 GLN A CA 1
ATOM 2512 C C . GLN A 1 325 ? -46.571 -6.690 57.861 1.00 92.06 325 GLN A C 1
ATOM 2514 O O . GLN A 1 325 ? -47.549 -6.598 58.609 1.00 92.06 325 GLN A O 1
ATOM 2519 N N . LEU A 1 326 ? -45.413 -7.215 58.277 1.00 93.56 326 LEU A N 1
ATOM 2520 C CA . LEU A 1 326 ? -45.182 -7.668 59.650 1.00 93.56 326 LEU A CA 1
ATOM 2521 C C . LEU A 1 326 ? -45.216 -6.500 60.653 1.00 93.56 326 LEU A C 1
ATOM 2523 O O . LEU A 1 326 ? -45.843 -6.626 61.704 1.00 93.56 326 LEU A O 1
ATOM 2527 N N . ALA A 1 327 ? -44.620 -5.354 60.313 1.00 93.69 327 ALA A N 1
ATOM 2528 C CA . ALA A 1 327 ? -44.669 -4.134 61.118 1.00 93.69 327 ALA A CA 1
ATOM 2529 C C . ALA A 1 327 ? -46.108 -3.611 61.267 1.00 93.69 327 ALA A C 1
ATOM 2531 O O . ALA A 1 327 ? -46.544 -3.327 62.381 1.00 93.69 327 ALA A O 1
ATOM 2532 N N . MET A 1 328 ? -46.901 -3.575 60.191 1.00 91.62 328 MET A N 1
ATOM 2533 C CA . MET A 1 328 ? -48.326 -3.221 60.269 1.00 91.62 328 MET A CA 1
ATOM 2534 C C . MET A 1 328 ? -49.113 -4.167 61.191 1.00 91.62 328 MET A C 1
ATOM 2536 O O . MET A 1 328 ? -49.915 -3.708 62.006 1.00 91.62 328 MET A O 1
ATOM 2540 N N . SER A 1 329 ? -48.858 -5.47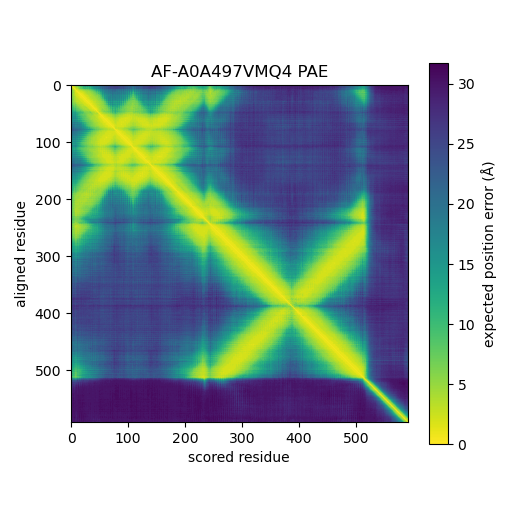8 61.119 1.00 93.19 329 SER A N 1
ATOM 2541 C CA . SER A 1 329 ? -49.476 -6.464 62.019 1.00 93.19 329 SER A CA 1
ATOM 2542 C C . SER A 1 329 ? -49.080 -6.229 63.485 1.00 93.19 329 SER A C 1
ATOM 2544 O O . SER A 1 329 ? -49.944 -6.136 64.358 1.00 93.19 329 SER A O 1
ATOM 2546 N N . ALA A 1 330 ? -47.787 -6.020 63.754 1.00 93.38 330 ALA A N 1
ATOM 2547 C CA . ALA A 1 330 ? -47.279 -5.712 65.089 1.00 93.38 330 ALA A CA 1
ATOM 2548 C C . ALA A 1 330 ? -47.842 -4.389 65.642 1.00 93.38 330 ALA A C 1
ATOM 2550 O O . ALA A 1 330 ? -48.179 -4.314 66.822 1.00 93.38 330 ALA A O 1
ATOM 2551 N N . SER A 1 331 ? -48.018 -3.367 64.795 1.00 93.69 331 SER A N 1
ATOM 2552 C CA . SER A 1 331 ? -48.647 -2.098 65.179 1.00 93.69 331 SER A CA 1
ATOM 2553 C C . SER A 1 331 ? -50.110 -2.291 65.583 1.00 93.69 331 SER A C 1
ATOM 2555 O O . SER A 1 331 ? -50.558 -1.655 66.537 1.00 93.69 331 SER A O 1
ATOM 2557 N N . THR A 1 332 ? -50.854 -3.158 64.889 1.00 92.56 332 THR A N 1
ATOM 2558 C CA . THR A 1 332 ? -52.245 -3.497 65.239 1.00 92.56 332 THR A CA 1
ATOM 2559 C C . THR A 1 332 ? -52.312 -4.185 66.602 1.00 92.56 332 THR A C 1
ATOM 2561 O O . THR A 1 332 ? -53.077 -3.753 67.462 1.00 92.56 332 THR A O 1
ATOM 2564 N N . VAL A 1 333 ? -51.457 -5.188 66.841 1.00 92.75 333 VAL A N 1
ATOM 2565 C CA . VAL A 1 333 ? -51.382 -5.901 68.131 1.00 92.75 333 VAL A CA 1
ATOM 2566 C C . VAL A 1 333 ? -50.971 -4.963 69.271 1.00 92.75 333 VAL A C 1
ATOM 2568 O O . VAL A 1 333 ? -51.581 -4.994 70.335 1.00 92.75 333 VAL A O 1
ATOM 2571 N N . ALA A 1 334 ? -49.990 -4.081 69.057 1.00 92.62 334 ALA A N 1
ATOM 2572 C CA . ALA A 1 334 ? -49.579 -3.094 70.058 1.00 92.62 334 ALA A CA 1
ATOM 2573 C C . ALA A 1 334 ? -50.678 -2.052 70.349 1.00 92.62 334 ALA A C 1
ATOM 2575 O O . ALA A 1 334 ? -50.836 -1.632 71.493 1.00 92.62 334 ALA A O 1
ATOM 2576 N N . THR A 1 335 ? -51.481 -1.680 69.344 1.00 92.12 335 THR A N 1
ATOM 2577 C CA . THR A 1 335 ? -52.637 -0.782 69.524 1.00 92.12 335 THR A CA 1
ATOM 2578 C C . THR A 1 335 ? -53.727 -1.451 70.368 1.00 92.12 335 THR A C 1
ATOM 2580 O O . THR A 1 335 ? -54.178 -0.859 71.344 1.00 92.12 335 THR A O 1
ATOM 2583 N N . GLN A 1 336 ? -54.082 -2.705 70.063 1.00 91.31 336 GLN A N 1
ATOM 2584 C CA . GLN A 1 336 ? -55.023 -3.501 70.866 1.00 91.31 336 GLN A CA 1
ATOM 2585 C C . GLN A 1 336 ? -54.508 -3.726 72.297 1.00 91.31 336 GLN A C 1
ATOM 2587 O O . GLN A 1 336 ? -55.264 -3.619 73.258 1.00 91.31 336 GLN A O 1
ATOM 2592 N N . GLY A 1 337 ? -53.205 -3.975 72.463 1.00 92.56 337 GLY A N 1
ATOM 2593 C CA . GLY A 1 337 ? -52.569 -4.063 73.780 1.00 92.56 337 GLY A CA 1
ATOM 2594 C C . GLY A 1 337 ? -52.679 -2.760 74.579 1.00 92.56 337 GLY A C 1
ATOM 2595 O O . GLY A 1 337 ? -52.955 -2.802 75.774 1.00 92.56 337 GLY A O 1
ATOM 2596 N N . GLY A 1 338 ? -52.525 -1.606 73.924 1.00 91.88 338 GLY A N 1
ATOM 2597 C CA . GLY A 1 338 ? -52.748 -0.292 74.534 1.00 91.88 338 GLY A CA 1
ATOM 2598 C C . GLY A 1 338 ? -54.201 -0.057 74.964 1.00 91.88 338 GLY A C 1
ATOM 2599 O O . GLY A 1 338 ? -54.429 0.490 76.040 1.00 91.88 338 GLY A O 1
ATOM 2600 N N . GLU A 1 339 ? -55.174 -0.513 74.172 1.00 90.81 339 GLU A N 1
ATOM 2601 C CA . GLU A 1 339 ? -56.608 -0.432 74.489 1.00 90.81 339 GLU A CA 1
ATOM 2602 C C . GLU A 1 339 ? -56.971 -1.276 75.723 1.00 90.81 339 GLU A C 1
ATOM 2604 O O . GLU A 1 339 ? -57.564 -0.759 76.669 1.00 90.81 339 GLU A O 1
ATOM 2609 N N . VAL A 1 340 ? -56.508 -2.532 75.784 1.00 92.62 340 VAL A N 1
ATOM 2610 C CA . VAL A 1 340 ? -56.682 -3.402 76.965 1.00 92.62 340 VAL A CA 1
ATOM 2611 C C . VAL A 1 340 ? -56.010 -2.803 78.206 1.00 92.62 340 VAL A C 1
ATOM 2613 O O . VAL A 1 340 ? -56.571 -2.836 79.299 1.00 92.62 340 VAL A O 1
ATOM 2616 N N . VAL A 1 341 ? -54.820 -2.211 78.063 1.00 92.38 341 VAL A N 1
ATOM 2617 C CA . VAL A 1 341 ? -54.147 -1.522 79.176 1.00 92.38 341 VAL A CA 1
ATOM 2618 C C . VAL A 1 341 ? -54.965 -0.319 79.662 1.00 92.38 341 VAL A C 1
ATOM 2620 O O . VAL A 1 341 ? -55.098 -0.141 80.872 1.00 92.38 341 VAL A O 1
ATOM 2623 N N . ALA A 1 342 ? -55.574 0.462 78.765 1.00 89.69 342 ALA A N 1
ATOM 2624 C CA . ALA A 1 342 ? -56.447 1.576 79.140 1.00 89.69 342 ALA A CA 1
ATOM 2625 C C . ALA A 1 342 ? -57.713 1.114 79.895 1.00 89.69 342 ALA A C 1
ATOM 2627 O O . ALA A 1 342 ? -58.097 1.744 80.882 1.00 89.69 342 ALA A O 1
ATOM 2628 N N . GLU A 1 343 ? -58.315 -0.014 79.501 1.00 91.31 343 GLU A N 1
ATOM 2629 C CA . GLU A 1 343 ? -59.433 -0.638 80.228 1.00 91.31 343 GLU A CA 1
ATOM 2630 C C . GLU A 1 343 ? -59.023 -1.086 81.647 1.00 91.31 343 GLU A C 1
ATOM 2632 O O . GLU A 1 343 ? -59.765 -0.886 82.616 1.00 91.31 343 GLU A O 1
ATOM 2637 N N . VAL A 1 344 ? -57.803 -1.617 81.810 1.00 90.94 344 VAL A N 1
ATOM 2638 C CA . VAL A 1 344 ? -57.251 -1.971 83.131 1.00 90.94 344 VAL A CA 1
ATOM 2639 C C . VAL A 1 344 ? -57.010 -0.727 83.995 1.00 90.94 344 VAL A C 1
ATOM 2641 O O . VAL A 1 344 ? -57.323 -0.765 85.186 1.00 90.94 344 VAL A O 1
ATOM 2644 N N . VAL A 1 345 ? -56.518 0.387 83.434 1.00 89.94 345 VAL A N 1
ATOM 2645 C CA . VAL A 1 345 ? -56.384 1.665 84.168 1.00 89.94 345 VAL A CA 1
ATOM 2646 C C . VAL A 1 345 ? -57.745 2.150 84.670 1.00 89.94 345 VAL A C 1
ATOM 2648 O O . VAL A 1 345 ? -57.872 2.527 85.836 1.00 89.94 345 VAL A O 1
ATOM 2651 N N . GLU A 1 346 ? -58.773 2.130 83.821 1.00 90.56 346 GLU A N 1
ATOM 2652 C CA . GLU A 1 346 ? -60.117 2.572 84.208 1.00 90.56 346 GLU A CA 1
ATOM 2653 C C . GLU A 1 346 ? -60.725 1.661 85.286 1.00 90.56 346 GLU A C 1
ATOM 2655 O O . GLU A 1 346 ? -61.276 2.137 86.282 1.00 90.56 346 GLU A O 1
ATOM 2660 N N . THR A 1 347 ? -60.509 0.349 85.170 1.00 92.12 347 THR A N 1
ATOM 2661 C CA . THR A 1 347 ? -60.892 -0.623 86.202 1.00 92.12 347 THR A CA 1
ATOM 2662 C C . THR A 1 347 ? -60.175 -0.348 87.531 1.00 92.12 347 THR A C 1
ATOM 2664 O O . THR A 1 347 ? -60.816 -0.343 88.583 1.00 92.12 347 THR A O 1
ATOM 2667 N N . MET A 1 348 ? -58.869 -0.054 87.514 1.00 90.19 348 MET A N 1
ATOM 2668 C CA . MET A 1 348 ? -58.102 0.286 88.722 1.00 90.19 348 MET A CA 1
ATOM 2669 C C . MET A 1 348 ? -58.581 1.590 89.374 1.00 90.19 348 MET A C 1
ATOM 2671 O O . MET A 1 348 ? -58.710 1.639 90.598 1.00 90.19 348 MET A O 1
ATOM 2675 N N . LYS A 1 349 ? -58.940 2.615 88.588 1.00 88.06 349 LYS A N 1
ATOM 2676 C CA . LYS A 1 349 ? -59.586 3.840 89.102 1.00 88.06 349 LYS A CA 1
ATOM 2677 C C . LYS A 1 349 ? -60.932 3.534 89.764 1.00 88.06 349 LYS A C 1
ATOM 2679 O O . LYS A 1 349 ? -61.195 4.022 90.863 1.00 88.06 349 LYS A O 1
ATOM 2684 N N . GLY A 1 350 ? -61.753 2.683 89.144 1.00 91.00 350 GLY A N 1
ATOM 2685 C CA . GLY A 1 350 ? -63.019 2.212 89.713 1.00 91.00 350 GLY A CA 1
ATOM 2686 C C . GLY A 1 350 ? -62.841 1.450 91.033 1.00 91.00 350 GLY A C 1
ATOM 2687 O O . GLY A 1 350 ? -63.596 1.675 91.986 1.00 91.00 350 GLY A O 1
ATOM 2688 N N . ILE A 1 351 ? -61.809 0.604 91.131 1.00 90.00 351 ILE A N 1
ATOM 2689 C CA . ILE A 1 351 ? -61.436 -0.093 92.370 1.00 90.00 351 ILE A CA 1
ATOM 2690 C C . ILE A 1 351 ? -60.966 0.913 93.429 1.00 90.00 351 ILE A C 1
ATOM 2692 O O . ILE A 1 351 ? -61.479 0.873 94.543 1.00 90.00 351 ILE A O 1
ATOM 2696 N N . ASN A 1 352 ? -60.072 1.851 93.097 1.00 88.56 352 ASN A N 1
ATOM 2697 C CA . ASN A 1 352 ? -59.579 2.877 94.026 1.00 88.56 352 ASN A CA 1
ATOM 2698 C C . ASN A 1 352 ? -60.733 3.722 94.602 1.00 88.56 352 ASN A C 1
ATOM 2700 O O . ASN A 1 352 ? -60.862 3.851 95.821 1.00 88.56 352 ASN A O 1
ATOM 2704 N N . ALA A 1 353 ? -61.634 4.213 93.744 1.00 88.75 353 ALA A N 1
ATOM 2705 C CA . ALA A 1 353 ? -62.822 4.956 94.161 1.00 88.75 353 ALA A CA 1
ATOM 2706 C C . ALA A 1 353 ? -63.750 4.119 95.064 1.00 88.75 353 ALA A C 1
ATOM 2708 O O . ALA A 1 353 ? -64.266 4.616 96.068 1.00 88.75 353 ALA A O 1
ATOM 2709 N N . SER A 1 354 ? -63.927 2.832 94.749 1.00 90.94 354 SER A N 1
ATOM 2710 C CA . SER A 1 354 ? -64.716 1.902 95.567 1.00 90.94 354 SER A CA 1
ATOM 2711 C C . SER A 1 354 ? -64.065 1.635 96.929 1.00 90.94 354 SER A C 1
ATOM 2713 O O . SER A 1 354 ? -64.754 1.643 97.947 1.00 90.94 354 SER A O 1
ATOM 2715 N N . SER A 1 355 ? -62.743 1.453 96.976 1.00 91.62 355 SER A N 1
ATOM 2716 C CA . SER A 1 355 ? -61.976 1.246 98.209 1.00 91.62 355 SER A CA 1
ATOM 2717 C C . SER A 1 355 ? -62.003 2.475 99.119 1.00 91.62 355 SER A C 1
ATOM 2719 O O . SER A 1 355 ? -62.249 2.326 100.315 1.00 91.62 355 SER A O 1
ATOM 2721 N N . ASN A 1 356 ? -61.860 3.684 98.568 1.00 87.81 356 ASN A N 1
ATOM 2722 C CA . ASN A 1 356 ? -62.023 4.932 99.322 1.00 87.81 356 ASN A CA 1
ATOM 2723 C C . ASN A 1 356 ? -63.436 5.054 99.916 1.00 87.81 356 ASN A C 1
ATOM 2725 O O . ASN A 1 356 ? -63.589 5.287 101.114 1.00 87.81 356 ASN A O 1
ATOM 2729 N N . LYS A 1 357 ? -64.478 4.755 99.129 1.00 90.62 357 LYS A N 1
ATOM 2730 C CA . LYS A 1 357 ? -65.864 4.739 99.620 1.00 90.62 357 LYS A CA 1
ATOM 2731 C C . LYS A 1 357 ? -66.090 3.712 100.740 1.00 90.62 357 LYS A C 1
ATOM 2733 O O . LYS A 1 357 ? -66.877 3.963 101.651 1.00 90.62 357 LYS A O 1
ATOM 2738 N N . ILE A 1 358 ? -65.399 2.568 100.710 1.00 91.00 358 ILE A N 1
ATOM 2739 C CA . ILE A 1 358 ? -65.411 1.604 101.821 1.00 91.00 358 ILE A CA 1
ATOM 2740 C C . ILE A 1 358 ? -64.691 2.187 103.047 1.00 91.00 358 ILE A C 1
ATOM 2742 O O . ILE A 1 358 ? -65.216 2.067 104.150 1.00 91.00 358 ILE A O 1
ATOM 2746 N N . ALA A 1 359 ? -63.543 2.855 102.890 1.00 90.31 359 ALA A N 1
ATOM 2747 C CA . ALA A 1 359 ? -62.831 3.495 104.002 1.00 90.31 359 ALA A CA 1
ATOM 2748 C C . ALA A 1 359 ? -63.684 4.565 104.716 1.00 90.31 359 ALA A C 1
ATOM 2750 O O . ALA A 1 359 ? -63.661 4.649 105.950 1.00 90.31 359 ALA A O 1
ATOM 2751 N N . ASP A 1 360 ? -64.489 5.320 103.965 1.00 90.19 360 ASP A N 1
ATOM 2752 C CA . ASP A 1 360 ? -65.472 6.265 104.507 1.00 90.19 360 ASP A CA 1
ATOM 2753 C C . ASP A 1 360 ? -66.570 5.544 105.305 1.00 90.19 360 ASP A C 1
ATOM 2755 O O . ASP A 1 360 ? -66.822 5.883 106.462 1.00 90.19 360 ASP A O 1
ATOM 2759 N N . ILE A 1 361 ? -67.179 4.496 104.733 1.00 90.88 361 ILE A N 1
ATOM 2760 C CA . ILE A 1 361 ? -68.210 3.683 105.407 1.00 90.88 361 ILE A CA 1
ATOM 2761 C C . ILE A 1 361 ? -67.666 3.071 106.705 1.00 90.88 361 ILE A C 1
ATOM 2763 O O . ILE A 1 361 ? -68.320 3.144 107.743 1.00 90.88 361 ILE A O 1
ATOM 2767 N N . ILE A 1 362 ? -66.455 2.513 106.682 1.00 91.81 362 ILE A N 1
ATOM 2768 C CA . ILE A 1 362 ? -65.812 1.935 107.868 1.00 91.81 362 ILE A CA 1
ATOM 2769 C C . ILE A 1 362 ? -65.516 3.014 108.921 1.00 91.81 362 ILE A C 1
ATOM 2771 O O . ILE A 1 362 ? -65.666 2.756 110.113 1.00 91.81 362 ILE A O 1
ATOM 2775 N N . SER A 1 363 ? -65.182 4.239 108.506 1.00 92.25 363 SER A N 1
ATOM 2776 C CA . SER A 1 363 ? -65.015 5.372 109.428 1.00 92.25 363 SER A CA 1
ATOM 2777 C C . SER A 1 363 ? -66.340 5.795 110.081 1.00 92.25 363 SER A C 1
ATOM 2779 O O . SER A 1 363 ? -66.349 6.173 111.251 1.00 92.25 363 SER A O 1
ATOM 2781 N N . VAL A 1 364 ? -67.470 5.671 109.374 1.00 93.75 364 VAL A N 1
ATOM 2782 C CA . VAL A 1 364 ? -68.809 5.837 109.967 1.00 93.75 364 VAL A CA 1
ATOM 2783 C C . VAL A 1 364 ? -69.128 4.698 110.943 1.00 93.75 364 VAL A C 1
ATOM 2785 O O . VAL A 1 364 ? -69.657 4.965 112.018 1.00 93.75 364 VAL A O 1
ATOM 2788 N N . ILE A 1 365 ? -68.776 3.446 110.624 1.00 91.19 365 ILE A N 1
ATOM 2789 C CA . ILE A 1 365 ? -68.993 2.290 111.516 1.00 91.19 365 ILE A CA 1
ATOM 2790 C C . ILE A 1 365 ? -68.166 2.405 112.805 1.00 91.19 365 ILE A C 1
ATOM 2792 O O . ILE A 1 365 ? -68.706 2.160 113.881 1.00 91.19 365 ILE A O 1
ATOM 2796 N N . ASP A 1 366 ? -66.905 2.835 112.727 1.00 92.00 366 ASP A N 1
ATOM 2797 C CA . ASP A 1 366 ? -66.068 3.139 113.899 1.00 92.00 366 ASP A CA 1
ATOM 2798 C C . ASP A 1 366 ? -66.687 4.269 114.748 1.00 92.00 366 ASP A C 1
ATOM 2800 O O . ASP A 1 366 ? -66.813 4.156 115.968 1.00 92.00 366 ASP A O 1
ATOM 2804 N N . GLY A 1 367 ? -67.214 5.314 114.098 1.00 92.00 367 GLY A N 1
ATOM 2805 C CA . GLY A 1 367 ? -67.986 6.372 114.757 1.00 92.00 367 GLY A CA 1
ATOM 2806 C C . GLY A 1 367 ? -69.249 5.864 115.471 1.00 92.00 367 GLY A C 1
ATOM 2807 O O . GLY A 1 367 ? -69.515 6.269 116.605 1.00 92.00 367 GLY A O 1
ATOM 2808 N N . ILE A 1 368 ? -70.002 4.947 114.854 1.00 90.69 368 ILE A N 1
ATOM 2809 C CA . ILE A 1 368 ? -71.170 4.293 115.469 1.00 90.69 368 ILE A CA 1
ATOM 2810 C C . ILE A 1 368 ? -70.728 3.431 116.656 1.00 90.69 368 ILE A C 1
ATOM 2812 O O . ILE A 1 368 ? -71.310 3.548 117.730 1.00 90.69 368 ILE A O 1
ATOM 2816 N N . ALA A 1 369 ? -69.671 2.627 116.513 1.00 91.94 369 ALA A N 1
ATOM 2817 C CA . ALA A 1 369 ? -69.131 1.801 117.590 1.00 91.94 369 ALA A CA 1
ATOM 2818 C C . ALA A 1 369 ? -68.668 2.654 118.786 1.00 91.94 369 ALA A C 1
ATOM 2820 O O . ALA A 1 369 ? -68.979 2.337 119.936 1.00 91.94 369 ALA A O 1
ATOM 2821 N N . PHE A 1 370 ? -68.014 3.793 118.532 1.00 90.62 370 PHE A N 1
ATOM 2822 C CA . PHE A 1 370 ? -67.665 4.766 119.566 1.00 90.62 370 PHE A CA 1
ATOM 2823 C C . PHE A 1 370 ? -68.912 5.342 120.257 1.00 90.62 370 PHE A C 1
ATOM 2825 O O . PHE A 1 370 ? -68.989 5.326 121.487 1.00 90.62 370 PHE A O 1
ATOM 2832 N N . GLN A 1 371 ? -69.925 5.780 119.500 1.00 92.19 371 GLN A N 1
ATOM 2833 C CA . GLN A 1 371 ? -71.196 6.255 120.065 1.00 92.19 371 GLN A CA 1
ATOM 2834 C C . GLN A 1 371 ? -71.890 5.174 120.909 1.00 92.19 371 GLN A C 1
ATOM 2836 O O . GLN A 1 371 ? -72.348 5.464 122.015 1.00 92.19 371 GLN A O 1
ATOM 2841 N N . THR A 1 372 ? -71.920 3.920 120.446 1.00 92.94 372 THR A N 1
ATOM 2842 C CA . THR A 1 372 ? -72.479 2.778 121.185 1.00 92.94 372 THR A CA 1
ATOM 2843 C C . THR A 1 372 ? -71.695 2.487 122.468 1.00 92.94 372 THR A C 1
ATOM 2845 O O . THR A 1 372 ? -72.310 2.247 123.503 1.00 92.94 372 THR A O 1
ATOM 2848 N N . ASN A 1 373 ? -70.362 2.577 122.455 1.00 90.81 373 ASN A N 1
ATOM 2849 C CA . ASN A 1 373 ? -69.515 2.435 123.647 1.00 90.81 373 ASN A CA 1
ATOM 2850 C C . ASN A 1 373 ? -69.796 3.539 124.689 1.00 90.81 373 ASN A C 1
ATOM 2852 O O . ASN A 1 373 ? -69.883 3.242 125.881 1.00 90.81 373 ASN A O 1
ATOM 2856 N N . ILE A 1 374 ? -70.016 4.790 124.262 1.00 90.31 374 ILE A N 1
ATOM 2857 C CA . ILE A 1 374 ? -70.416 5.894 125.157 1.00 90.31 374 ILE A CA 1
ATOM 2858 C C . ILE A 1 374 ? -71.841 5.693 125.702 1.00 90.31 374 ILE A C 1
ATOM 2860 O O . ILE A 1 374 ? -72.061 5.843 126.903 1.00 90.31 374 ILE A O 1
ATOM 2864 N N . LEU A 1 375 ? -72.802 5.296 124.861 1.00 89.88 375 LEU A N 1
ATOM 2865 C CA . LEU A 1 375 ? -74.169 4.958 125.284 1.00 89.88 375 LEU A CA 1
ATOM 2866 C C . LEU A 1 375 ? -74.183 3.817 126.311 1.00 89.88 375 LEU A C 1
ATOM 2868 O O . LEU A 1 375 ? -74.857 3.915 127.335 1.00 89.88 375 LEU A O 1
ATOM 2872 N N . ALA A 1 376 ? -73.402 2.764 126.071 1.00 89.44 376 ALA A N 1
ATOM 2873 C CA . ALA A 1 376 ? -73.273 1.620 126.963 1.00 89.44 376 ALA A CA 1
ATOM 2874 C C . ALA A 1 376 ? -72.568 1.979 128.281 1.00 89.44 376 ALA A C 1
ATOM 2876 O O . ALA A 1 376 ? -72.976 1.510 129.341 1.00 89.44 376 ALA A O 1
ATOM 2877 N N . LEU A 1 377 ? -71.558 2.857 128.247 1.00 87.62 377 LEU A N 1
ATOM 2878 C CA . LEU A 1 377 ? -70.936 3.407 129.453 1.00 87.62 377 LEU A CA 1
ATOM 2879 C C . LEU A 1 377 ? -71.946 4.213 130.285 1.00 87.62 377 LEU A C 1
ATOM 2881 O O . LEU A 1 377 ? -72.057 3.981 131.487 1.00 87.62 377 LEU A O 1
ATOM 2885 N N . ASN A 1 378 ? -72.721 5.099 129.653 1.00 85.69 378 ASN A N 1
ATOM 2886 C CA . ASN A 1 378 ? -73.764 5.877 130.327 1.00 85.69 378 ASN A CA 1
ATOM 2887 C C . ASN A 1 378 ? -74.844 4.964 130.937 1.00 85.69 378 ASN A C 1
ATOM 2889 O O . ASN A 1 378 ? -75.234 5.153 132.087 1.00 85.69 378 ASN A O 1
ATOM 2893 N N . ALA A 1 379 ? -75.275 3.929 130.207 1.00 84.94 379 ALA A N 1
ATOM 2894 C CA . ALA A 1 379 ? -76.221 2.934 130.707 1.00 84.94 379 ALA A CA 1
ATOM 2895 C C . ALA A 1 379 ? -75.656 2.117 131.885 1.00 84.94 379 ALA A C 1
ATOM 2897 O O . ALA A 1 379 ? -76.376 1.861 132.846 1.00 84.94 379 ALA A O 1
ATOM 2898 N N . ALA A 1 380 ? -74.371 1.748 131.855 1.00 84.56 380 ALA A N 1
ATOM 2899 C CA . ALA A 1 380 ? -73.712 1.048 132.959 1.00 84.56 380 ALA A CA 1
ATOM 2900 C C . ALA A 1 380 ? -73.591 1.928 134.218 1.00 84.56 380 ALA A C 1
ATOM 2902 O O . ALA A 1 380 ? -73.776 1.432 135.330 1.00 84.56 380 ALA A O 1
ATOM 2903 N N . VAL A 1 381 ? -73.332 3.232 134.052 1.00 84.12 381 VAL A N 1
ATOM 2904 C CA . VAL A 1 381 ? -73.311 4.212 135.152 1.00 84.12 381 VAL A CA 1
ATOM 2905 C C . VAL A 1 381 ? -74.699 4.362 135.782 1.00 84.12 381 VAL A C 1
ATOM 2907 O O . VAL A 1 381 ? -74.821 4.268 137.003 1.00 84.12 381 VAL A O 1
ATOM 2910 N N . GLU A 1 382 ? -75.755 4.524 134.981 1.00 83.12 382 GLU A N 1
ATOM 2911 C CA . GLU A 1 382 ? -77.116 4.669 135.517 1.00 83.12 382 GLU A CA 1
ATOM 2912 C C . GLU A 1 382 ? -77.638 3.351 136.128 1.00 83.12 382 GLU A C 1
ATOM 2914 O O . GLU A 1 382 ? -78.314 3.363 137.156 1.00 83.12 382 GLU A O 1
ATOM 2919 N N . ALA A 1 383 ? -77.244 2.195 135.581 1.00 81.62 383 ALA A N 1
ATOM 2920 C CA . ALA A 1 383 ? -77.536 0.889 136.171 1.00 81.62 383 ALA A CA 1
ATOM 2921 C C . ALA A 1 383 ? -76.834 0.681 137.527 1.00 81.62 383 ALA A C 1
ATOM 2923 O O . ALA A 1 383 ? -77.453 0.171 138.460 1.00 81.62 383 ALA A O 1
ATOM 2924 N N . ALA A 1 384 ? -75.581 1.128 137.679 1.00 78.19 384 ALA A N 1
ATOM 2925 C CA . ALA A 1 384 ? -74.889 1.124 138.972 1.00 78.19 384 ALA A CA 1
ATOM 2926 C C . ALA A 1 384 ? -75.566 2.061 139.994 1.00 78.19 384 ALA A C 1
ATOM 2928 O O . ALA A 1 384 ? -75.628 1.750 141.184 1.00 78.19 384 ALA A O 1
ATOM 2929 N N . ARG A 1 385 ? -76.133 3.180 139.525 1.00 81.12 385 ARG A N 1
ATOM 2930 C CA . ARG A 1 385 ? -76.890 4.143 140.340 1.00 81.12 385 ARG A CA 1
ATOM 2931 C C . ARG A 1 385 ? -78.212 3.577 140.879 1.00 81.12 385 ARG A C 1
ATOM 2933 O O . ARG A 1 385 ? -78.661 4.002 141.940 1.00 81.12 385 ARG A O 1
ATOM 2940 N N . ALA A 1 386 ? -78.810 2.607 140.183 1.00 78.31 386 ALA A N 1
ATOM 2941 C CA . ALA A 1 386 ? -80.051 1.931 140.576 1.00 78.31 386 ALA A CA 1
ATOM 2942 C C . ALA A 1 386 ? -79.864 0.767 141.581 1.00 78.31 386 ALA A C 1
ATOM 2944 O O . ALA A 1 386 ? -80.843 0.126 141.973 1.00 78.31 386 ALA A O 1
ATOM 2945 N N . GLY A 1 387 ? -78.630 0.477 142.014 1.00 76.12 387 GLY A N 1
ATOM 2946 C CA . GLY A 1 387 ? -78.337 -0.568 143.003 1.00 76.12 387 GLY A CA 1
ATOM 2947 C C . GLY A 1 387 ? -78.729 -1.979 142.538 1.00 76.12 387 GLY A C 1
ATOM 2948 O O . GLY A 1 387 ? -78.616 -2.310 141.359 1.00 76.12 387 GLY A O 1
ATOM 2949 N N . GLU A 1 388 ? -79.215 -2.823 143.456 1.00 74.25 388 GLU A N 1
ATOM 2950 C CA . GLU A 1 388 ? -79.575 -4.225 143.153 1.00 74.25 388 GLU A CA 1
ATOM 2951 C C . GLU A 1 388 ? -80.641 -4.370 142.047 1.00 74.25 388 GLU A C 1
ATOM 2953 O O . GLU A 1 388 ? -80.624 -5.356 141.313 1.00 74.25 388 GLU A O 1
ATOM 2958 N N . GLN A 1 389 ? -81.521 -3.379 141.851 1.00 70.69 389 GLN A N 1
ATOM 2959 C CA . GLN A 1 389 ? -82.526 -3.409 140.775 1.00 70.69 389 GLN A CA 1
ATOM 2960 C C . GLN A 1 389 ? -81.910 -3.180 139.381 1.00 70.69 389 GLN A C 1
ATOM 2962 O O . GLN A 1 389 ? -82.425 -3.673 138.379 1.00 70.69 389 GLN A O 1
ATOM 2967 N N . GLY A 1 390 ? -80.781 -2.466 139.298 1.00 78.38 390 GLY A N 1
ATOM 2968 C CA . GLY A 1 390 ? -80.061 -2.209 138.046 1.00 78.38 390 GLY A CA 1
ATOM 2969 C C . GLY A 1 390 ? -79.144 -3.352 137.600 1.00 78.38 390 GLY A C 1
ATOM 2970 O O . GLY A 1 390 ? -78.587 -3.306 136.504 1.00 78.38 390 GLY A O 1
ATOM 2971 N N . ARG A 1 391 ? -78.981 -4.396 138.418 1.00 76.44 391 ARG A N 1
ATOM 2972 C CA . ARG A 1 391 ? -77.927 -5.411 138.269 1.00 76.44 391 ARG A CA 1
ATOM 2973 C C . ARG A 1 391 ? -77.988 -6.186 136.944 1.00 76.44 391 ARG A C 1
ATOM 2975 O O . ARG A 1 391 ? -76.947 -6.442 136.346 1.00 76.44 391 ARG A O 1
ATOM 2982 N N . GLY A 1 392 ? -79.189 -6.486 136.440 1.00 80.00 392 GLY A N 1
ATOM 2983 C CA . GLY A 1 392 ? -79.377 -7.086 135.110 1.00 80.00 392 GLY A CA 1
ATOM 2984 C C . GLY A 1 392 ? -79.041 -6.127 133.958 1.00 80.00 392 GLY A C 1
ATOM 2985 O O . GLY A 1 392 ? -78.371 -6.515 133.003 1.00 80.00 392 GLY A O 1
ATOM 2986 N N . PHE A 1 393 ? -79.427 -4.852 134.078 1.00 81.94 393 PHE A N 1
ATOM 2987 C CA . PHE A 1 393 ? -79.095 -3.815 133.095 1.00 81.94 393 PHE A CA 1
ATOM 2988 C C . PHE A 1 393 ? -77.593 -3.518 133.044 1.00 81.94 393 PHE A C 1
ATOM 2990 O O . PHE A 1 393 ? -77.064 -3.299 131.959 1.00 81.94 393 PHE A O 1
ATOM 2997 N N . ALA A 1 394 ? -76.886 -3.572 134.177 1.00 81.62 394 ALA A N 1
ATOM 2998 C CA . ALA A 1 394 ? -75.436 -3.382 134.227 1.00 81.62 394 ALA A CA 1
ATOM 2999 C C . ALA A 1 394 ? -74.676 -4.468 133.441 1.00 81.62 394 ALA A C 1
ATOM 3001 O O . ALA A 1 394 ? -73.715 -4.155 132.739 1.00 81.62 394 ALA A O 1
ATOM 3002 N N . VAL A 1 395 ? -75.131 -5.728 133.503 1.00 83.56 395 VAL A N 1
ATOM 3003 C CA . VAL A 1 395 ? -74.559 -6.830 132.707 1.00 83.56 395 VAL A CA 1
ATOM 3004 C C . VAL A 1 395 ? -74.804 -6.602 131.215 1.00 83.56 395 VAL A C 1
ATOM 3006 O O . VAL A 1 395 ? -73.855 -6.654 130.437 1.00 83.56 395 VAL A O 1
ATOM 3009 N N . VAL A 1 396 ? -76.036 -6.266 130.812 1.00 86.12 396 VAL A N 1
ATOM 3010 C CA . VAL A 1 396 ? -76.355 -5.964 129.403 1.00 86.12 396 VAL A CA 1
ATOM 3011 C C . VAL A 1 396 ? -75.555 -4.759 128.896 1.00 86.12 396 VAL A C 1
ATOM 3013 O O . VAL A 1 396 ? -74.998 -4.813 127.805 1.00 86.12 396 VAL A O 1
ATOM 3016 N N . ALA A 1 397 ? -75.428 -3.694 129.689 1.00 87.31 397 ALA A N 1
ATOM 3017 C CA . ALA A 1 397 ? -74.629 -2.526 129.334 1.00 87.31 397 ALA A CA 1
ATOM 3018 C C . ALA A 1 397 ? -73.134 -2.868 129.194 1.00 87.31 397 ALA A C 1
ATOM 3020 O O . ALA A 1 397 ? -72.485 -2.401 128.261 1.00 87.31 397 ALA A O 1
ATOM 3021 N N . SER A 1 398 ? -72.589 -3.728 130.062 1.00 87.94 398 SER A N 1
ATOM 3022 C CA . SER A 1 398 ? -71.215 -4.230 129.933 1.00 87.94 398 SER A CA 1
ATOM 3023 C C . SER A 1 398 ? -71.019 -5.081 128.672 1.00 87.94 398 SER A C 1
ATOM 3025 O O . SER A 1 398 ? -69.994 -4.947 128.005 1.00 87.94 398 SER A O 1
ATOM 3027 N N . GLU A 1 399 ? -71.995 -5.918 128.314 1.00 91.62 399 GLU A N 1
ATOM 3028 C CA . GLU A 1 399 ? -71.943 -6.760 127.113 1.00 91.62 399 GLU A CA 1
ATOM 3029 C C . GLU A 1 399 ? -72.038 -5.920 125.830 1.00 91.62 399 GLU A C 1
ATOM 3031 O O . GLU A 1 399 ? -71.219 -6.071 124.926 1.00 91.62 399 GLU A O 1
ATOM 3036 N N . VAL A 1 400 ? -72.957 -4.947 125.777 1.00 91.50 400 VAL A N 1
ATOM 3037 C CA . VAL A 1 400 ? -73.057 -3.981 124.665 1.00 91.50 400 VAL A CA 1
ATOM 3038 C C . VAL A 1 400 ? -71.775 -3.153 124.544 1.00 91.50 400 VAL A C 1
ATOM 3040 O O . VAL A 1 400 ? -71.319 -2.889 123.433 1.00 91.50 400 VAL A O 1
ATOM 3043 N N . ARG A 1 401 ? -71.143 -2.782 125.666 1.00 88.62 401 ARG A N 1
ATOM 3044 C CA . ARG A 1 401 ? -69.858 -2.072 125.666 1.00 88.62 401 ARG A CA 1
ATOM 3045 C C . ARG A 1 401 ? -68.716 -2.940 125.128 1.00 88.62 401 ARG A C 1
ATOM 3047 O O . ARG A 1 401 ? -67.893 -2.441 124.363 1.00 88.62 401 ARG A O 1
ATOM 3054 N N . ASN A 1 402 ? -68.671 -4.221 125.497 1.00 89.56 402 ASN A N 1
ATOM 3055 C CA . ASN A 1 402 ? -67.698 -5.180 124.968 1.00 89.56 402 ASN A CA 1
ATOM 3056 C C . ASN A 1 402 ? -67.891 -5.369 123.455 1.00 89.56 402 ASN A C 1
ATOM 3058 O O . ASN A 1 402 ? -66.941 -5.222 122.688 1.00 89.56 402 ASN A O 1
ATOM 3062 N N . LEU A 1 403 ? -69.137 -5.579 123.019 1.00 90.69 403 LEU A N 1
ATOM 3063 C CA . LEU A 1 403 ? -69.496 -5.706 121.610 1.00 90.69 403 LEU A CA 1
ATOM 3064 C C . LEU A 1 403 ? -69.111 -4.454 120.808 1.00 90.69 403 LEU A C 1
ATOM 3066 O O . LEU A 1 403 ? -68.493 -4.584 119.758 1.00 90.69 403 LEU A O 1
ATOM 3070 N N . ALA A 1 404 ? -69.381 -3.255 121.332 1.00 89.00 404 ALA A N 1
ATOM 3071 C CA . ALA A 1 404 ? -68.971 -1.993 120.717 1.00 89.00 404 ALA A CA 1
ATOM 3072 C C . ALA A 1 404 ? -67.439 -1.848 120.626 1.00 89.00 404 ALA A C 1
ATOM 3074 O O . ALA A 1 404 ? -66.925 -1.421 119.595 1.00 89.00 404 ALA A O 1
ATOM 3075 N N . GLY A 1 405 ? -66.699 -2.255 121.665 1.00 87.88 405 GLY A N 1
ATOM 3076 C CA . GLY A 1 405 ? -65.233 -2.302 121.639 1.00 87.88 405 GLY A CA 1
ATOM 3077 C C . GLY A 1 405 ? -64.695 -3.241 120.555 1.00 87.88 405 GLY A C 1
ATOM 3078 O O . GLY A 1 405 ? -63.856 -2.836 119.754 1.00 87.88 405 GLY A O 1
ATOM 3079 N N . ARG A 1 406 ? -65.248 -4.457 120.463 1.00 90.44 406 ARG A N 1
ATOM 3080 C CA . ARG A 1 406 ? -64.924 -5.429 119.405 1.00 90.44 406 ARG A CA 1
ATOM 3081 C C . ARG A 1 406 ? -65.291 -4.920 118.008 1.00 90.44 406 ARG A C 1
ATOM 3083 O O . ARG A 1 406 ? -64.560 -5.182 117.058 1.00 90.44 406 ARG A O 1
ATOM 3090 N N . SER A 1 407 ? -66.395 -4.182 117.866 1.00 91.31 407 SER A N 1
ATOM 3091 C CA . SER A 1 407 ? -66.787 -3.553 116.599 1.00 91.31 407 SER A CA 1
ATOM 3092 C C . SER A 1 407 ? -65.826 -2.440 116.176 1.00 91.31 407 SER A C 1
ATOM 3094 O O . SER A 1 407 ? -65.495 -2.370 114.997 1.00 91.31 407 SER A O 1
ATOM 3096 N N . ALA A 1 408 ? -65.344 -1.612 117.108 1.00 89.56 408 ALA A N 1
ATOM 3097 C CA . ALA A 1 408 ? -64.342 -0.581 116.824 1.00 89.56 408 ALA A CA 1
ATOM 3098 C C . ALA A 1 408 ? -62.977 -1.194 116.454 1.00 89.56 408 ALA A C 1
ATOM 3100 O O . ALA A 1 408 ? -62.327 -0.756 115.507 1.00 89.56 408 ALA A O 1
ATOM 3101 N N . GLU A 1 409 ? -62.556 -2.256 117.150 1.00 90.88 409 GLU A N 1
ATOM 3102 C CA . GLU A 1 409 ? -61.325 -2.990 116.832 1.00 90.88 409 GLU A CA 1
ATOM 3103 C C . GLU A 1 409 ? -61.386 -3.624 115.432 1.00 90.88 409 GLU A C 1
ATOM 3105 O O . GLU A 1 409 ? -60.500 -3.380 114.611 1.00 90.88 409 GLU A O 1
ATOM 3110 N N . ALA A 1 410 ? -62.482 -4.320 115.107 1.00 90.94 410 ALA A N 1
ATOM 3111 C CA . ALA A 1 410 ? -62.711 -4.877 113.774 1.00 90.94 410 ALA A CA 1
ATOM 3112 C C . ALA A 1 410 ? -62.815 -3.789 112.686 1.00 90.94 410 ALA A C 1
ATOM 3114 O O . ALA A 1 410 ? -62.251 -3.943 111.604 1.00 90.94 410 ALA A O 1
ATOM 3115 N N . ALA A 1 411 ? -63.483 -2.661 112.958 1.00 91.62 411 ALA A N 1
ATOM 3116 C CA . ALA A 1 411 ? -63.541 -1.532 112.028 1.00 91.62 411 ALA A CA 1
ATOM 3117 C C . ALA A 1 411 ? -62.143 -0.951 111.761 1.00 91.62 411 ALA A C 1
ATOM 3119 O O . ALA A 1 411 ? -61.796 -0.673 110.613 1.00 91.62 411 ALA A O 1
ATOM 3120 N N . LYS A 1 412 ? -61.299 -0.830 112.791 1.00 89.62 412 LYS A N 1
ATOM 3121 C CA . LYS A 1 412 ? -59.914 -0.362 112.660 1.00 89.62 412 LYS A CA 1
ATOM 3122 C C . LYS A 1 412 ? -59.032 -1.341 111.877 1.00 89.62 412 LYS A C 1
ATOM 3124 O O . LYS A 1 412 ? -58.220 -0.898 111.064 1.00 89.62 412 LYS A O 1
ATOM 3129 N N . GLU A 1 413 ? -59.208 -2.647 112.074 1.00 91.38 413 GLU A N 1
ATOM 3130 C CA . GLU A 1 413 ? -58.518 -3.687 111.301 1.00 91.38 413 GLU A CA 1
ATOM 3131 C C . GLU A 1 413 ? -58.928 -3.651 109.819 1.00 91.38 413 GLU A C 1
ATOM 3133 O O . GLU A 1 413 ? -58.064 -3.557 108.944 1.00 91.38 413 GLU A O 1
ATOM 3138 N N . ILE A 1 414 ? -60.234 -3.597 109.524 1.00 92.94 414 ILE A N 1
ATOM 3139 C CA . ILE A 1 414 ? -60.741 -3.455 108.150 1.00 92.94 414 ILE A CA 1
ATOM 3140 C C . ILE A 1 414 ? -60.238 -2.149 107.522 1.00 92.94 414 ILE A C 1
ATOM 3142 O O . ILE A 1 414 ? -59.791 -2.160 106.378 1.00 92.94 414 ILE A O 1
ATOM 3146 N N . LYS A 1 415 ? -60.239 -1.028 108.257 1.00 90.56 415 LYS A N 1
ATOM 3147 C CA . LYS A 1 415 ? -59.707 0.254 107.768 1.00 90.56 415 LYS A CA 1
ATOM 3148 C C . LYS A 1 415 ? -58.232 0.144 107.385 1.00 90.56 415 LYS A C 1
ATOM 3150 O O . LYS A 1 415 ? -57.850 0.644 106.332 1.00 90.56 415 LYS A O 1
ATOM 3155 N N . SER A 1 416 ? -57.422 -0.541 108.193 1.00 91.94 416 SER A N 1
ATOM 3156 C CA . SER A 1 416 ? -56.011 -0.809 107.890 1.00 91.94 416 SER A CA 1
ATOM 3157 C C . SER A 1 416 ? -55.848 -1.628 106.601 1.00 91.94 416 SER A C 1
ATOM 3159 O O . SER A 1 416 ? -55.087 -1.244 105.712 1.00 91.94 416 SER A O 1
ATOM 3161 N N . LEU A 1 417 ? -56.623 -2.710 106.453 1.00 91.75 417 LEU A N 1
ATOM 3162 C CA . LEU A 1 417 ? -56.611 -3.552 105.252 1.00 91.75 417 LEU A CA 1
ATOM 3163 C C . LEU A 1 417 ? -57.051 -2.784 103.996 1.00 91.75 417 LEU A C 1
ATOM 3165 O O . LEU A 1 417 ? -56.419 -2.922 102.953 1.00 91.75 417 LEU A O 1
ATOM 3169 N N . ILE A 1 418 ? -58.080 -1.939 104.097 1.00 92.31 418 ILE A N 1
ATOM 3170 C CA . ILE A 1 418 ? -58.553 -1.108 102.983 1.00 92.31 418 ILE A CA 1
ATOM 3171 C C . ILE A 1 418 ? -57.517 -0.046 102.602 1.00 92.31 418 ILE A C 1
ATOM 3173 O O . ILE A 1 418 ? -57.253 0.113 101.415 1.00 92.31 418 ILE A O 1
ATOM 3177 N N . MET A 1 419 ? -56.871 0.625 103.563 1.00 90.06 419 MET A N 1
ATOM 3178 C CA . MET A 1 419 ? -55.780 1.569 103.268 1.00 90.06 419 MET A CA 1
ATOM 3179 C C . MET A 1 419 ? -54.611 0.879 102.546 1.00 90.06 419 MET A C 1
ATOM 3181 O O . MET A 1 419 ? -54.127 1.388 101.537 1.00 90.06 419 MET A O 1
ATOM 3185 N N . ALA A 1 420 ? -54.211 -0.316 102.995 1.00 90.25 420 ALA A N 1
ATOM 3186 C CA . ALA A 1 420 ? -53.185 -1.117 102.322 1.00 90.25 420 ALA A CA 1
ATOM 3187 C C . ALA A 1 420 ? -53.622 -1.602 100.922 1.00 90.25 420 ALA A C 1
ATOM 3189 O O . ALA A 1 420 ? -52.787 -1.783 100.034 1.00 90.25 420 ALA A O 1
ATOM 3190 N N . SER A 1 421 ? -54.922 -1.813 100.696 1.00 90.38 421 SER A N 1
ATOM 3191 C CA . SER A 1 421 ? -55.474 -2.089 99.366 1.00 90.38 421 SER A CA 1
ATOM 3192 C C . SER A 1 421 ? -55.464 -0.854 98.463 1.00 90.38 421 SER A C 1
ATOM 3194 O O . SER A 1 421 ? -55.086 -0.990 97.303 1.00 90.38 421 SER A O 1
ATOM 3196 N N . VAL A 1 422 ? -55.811 0.335 98.973 1.00 90.50 422 VAL A N 1
ATOM 3197 C CA . VAL A 1 422 ? -55.734 1.606 98.225 1.00 90.50 422 VAL A CA 1
ATOM 3198 C C . VAL A 1 422 ? -54.299 1.861 97.764 1.00 90.50 422 VAL A C 1
ATOM 3200 O O . VAL A 1 422 ? -54.085 2.038 96.569 1.00 90.50 422 VAL A O 1
ATOM 3203 N N . GLU A 1 423 ? -53.313 1.762 98.662 1.00 90.44 423 GLU A N 1
ATOM 3204 C CA . GLU A 1 423 ? -51.891 1.950 98.329 1.00 90.44 423 GLU A CA 1
ATOM 3205 C C . GLU A 1 423 ? -51.421 0.982 97.225 1.00 90.44 423 GLU A C 1
ATOM 3207 O O . GLU A 1 423 ? -50.772 1.388 96.259 1.00 90.44 423 GLU A O 1
ATOM 3212 N N . ARG A 1 424 ? -51.798 -0.302 97.311 1.00 89.88 424 ARG A N 1
ATOM 3213 C CA . ARG A 1 424 ? -51.476 -1.299 96.274 1.00 89.88 424 ARG A CA 1
ATOM 3214 C C . ARG A 1 424 ? -52.152 -1.006 94.935 1.00 89.88 424 ARG A C 1
ATOM 3216 O O . ARG A 1 424 ? -51.549 -1.259 93.895 1.00 89.88 424 ARG A O 1
ATOM 3223 N N . VAL A 1 425 ? -53.380 -0.489 94.943 1.00 92.06 425 VAL A N 1
ATOM 3224 C CA . VAL A 1 425 ? -54.104 -0.110 93.720 1.00 92.06 425 VAL A CA 1
ATOM 3225 C C . VAL A 1 425 ? -53.510 1.158 93.106 1.00 92.06 425 VAL A C 1
ATOM 3227 O O . VAL A 1 425 ? -53.387 1.222 91.887 1.00 92.06 425 VAL A O 1
ATOM 3230 N N . GLU A 1 426 ? -53.055 2.131 93.900 1.00 88.88 426 GLU A N 1
ATOM 3231 C CA . GLU A 1 426 ? -52.317 3.301 93.397 1.00 88.88 426 GLU A CA 1
ATOM 3232 C C . GLU A 1 426 ? -50.983 2.896 92.758 1.00 88.88 426 GLU A C 1
ATOM 3234 O O . GLU A 1 426 ? -50.709 3.264 91.614 1.00 88.88 426 GLU A O 1
ATOM 3239 N N . GLN A 1 427 ? -50.187 2.061 93.438 1.00 89.56 427 GLN A N 1
ATOM 3240 C CA . GLN A 1 427 ? -48.945 1.511 92.879 1.00 89.56 427 GLN A CA 1
ATOM 3241 C C . GLN A 1 427 ? -49.205 0.697 91.600 1.00 89.56 427 GLN A C 1
ATOM 3243 O O . GLN A 1 427 ? -48.472 0.833 90.620 1.00 89.56 427 GLN A O 1
ATOM 3248 N N . GLY A 1 428 ? -50.274 -0.107 91.579 1.00 91.31 428 GLY A N 1
ATOM 3249 C CA . GLY A 1 428 ? -50.725 -0.829 90.389 1.00 91.31 428 GLY A CA 1
ATOM 3250 C C . GLY A 1 428 ? -51.106 0.111 89.243 1.00 91.31 428 GLY A C 1
ATOM 3251 O O . GLY A 1 428 ? -50.647 -0.086 88.122 1.00 91.31 428 GLY A O 1
ATOM 3252 N N . THR A 1 429 ? -51.866 1.171 89.527 1.00 89.81 429 THR A N 1
ATOM 3253 C CA . THR A 1 429 ? -52.281 2.178 88.535 1.00 89.81 429 THR A CA 1
ATOM 3254 C C . THR A 1 429 ? -51.064 2.842 87.892 1.00 89.81 429 THR A C 1
ATOM 3256 O O . THR A 1 429 ? -50.972 2.873 86.671 1.00 89.81 429 THR A O 1
ATOM 3259 N N . LEU A 1 430 ? -50.071 3.264 88.687 1.00 90.12 430 LEU A N 1
ATOM 3260 C CA . LEU A 1 430 ? -48.828 3.866 88.180 1.00 90.12 430 LEU A CA 1
ATOM 3261 C C . LEU A 1 430 ? -48.020 2.918 87.274 1.00 90.12 430 LEU A C 1
ATOM 3263 O O . LEU A 1 430 ? -47.422 3.356 86.289 1.00 90.12 430 LEU A O 1
ATOM 3267 N N . LEU A 1 431 ? -47.986 1.619 87.592 1.00 91.50 431 LEU A N 1
ATOM 3268 C CA . LEU A 1 431 ? -47.312 0.614 86.762 1.00 91.50 431 LEU A CA 1
ATOM 3269 C C . LEU A 1 431 ? -48.055 0.363 85.442 1.00 91.50 431 LEU A C 1
ATOM 3271 O O . LEU A 1 431 ? -47.409 0.213 84.404 1.00 91.50 431 LEU A O 1
ATOM 3275 N N . VAL A 1 432 ? -49.390 0.343 85.468 1.00 92.00 432 VAL A N 1
ATOM 3276 C CA . VAL A 1 432 ? -50.228 0.132 84.278 1.00 92.00 432 VAL A CA 1
ATOM 3277 C C . VAL A 1 432 ? -50.239 1.379 83.378 1.00 92.00 432 VAL A C 1
ATOM 3279 O O . VAL A 1 432 ? -50.062 1.235 82.171 1.00 92.00 432 VAL A O 1
ATOM 3282 N N . ASP A 1 433 ? -50.307 2.594 83.933 1.00 88.75 433 ASP A N 1
ATOM 3283 C CA . ASP A 1 433 ? -50.145 3.850 83.175 1.00 88.75 433 ASP A CA 1
ATOM 3284 C C . ASP A 1 433 ? -48.793 3.884 82.442 1.00 88.75 433 ASP A C 1
ATOM 3286 O O . ASP A 1 433 ? -48.722 4.196 81.250 1.00 88.75 433 ASP A O 1
ATOM 3290 N N . LYS A 1 434 ? -47.710 3.482 83.125 1.00 91.12 434 LYS A N 1
ATOM 3291 C CA . LYS A 1 434 ? -46.380 3.360 82.512 1.00 91.12 434 LYS A CA 1
ATOM 3292 C C . LYS A 1 434 ? -46.335 2.281 81.424 1.00 91.12 434 LYS A C 1
ATOM 3294 O O . LYS A 1 434 ? -45.648 2.459 80.417 1.00 91.12 434 LYS A O 1
ATOM 3299 N N . ALA A 1 435 ? -47.060 1.173 81.582 1.00 91.25 435 ALA A N 1
ATOM 3300 C CA . ALA A 1 435 ? -47.197 0.182 80.516 1.00 91.25 435 ALA A CA 1
ATOM 3301 C C . ALA A 1 435 ? -47.935 0.773 79.297 1.00 91.25 435 ALA A C 1
ATOM 3303 O O . ALA A 1 435 ? -47.507 0.551 78.165 1.00 91.25 435 ALA A O 1
ATOM 3304 N N . GLY A 1 436 ? -48.968 1.594 79.513 1.00 91.38 436 GLY A N 1
ATOM 3305 C CA . GLY A 1 436 ? -49.721 2.277 78.454 1.00 91.38 436 GLY A CA 1
ATOM 3306 C C . GLY A 1 436 ? -48.891 3.308 77.682 1.00 91.38 436 GLY A C 1
ATOM 3307 O O . GLY A 1 436 ? -48.913 3.327 76.446 1.00 91.38 436 GLY A O 1
ATOM 3308 N N . SER A 1 437 ? -48.081 4.113 78.380 1.00 91.94 437 SER A N 1
ATOM 3309 C CA . SER A 1 437 ? -47.135 5.024 77.718 1.00 91.94 437 SER A CA 1
ATOM 3310 C C . SER A 1 437 ? -46.096 4.244 76.903 1.00 91.94 437 SER A C 1
ATOM 3312 O O . SER A 1 437 ? -45.855 4.570 75.742 1.00 91.94 437 SER A O 1
ATOM 3314 N N . THR A 1 438 ? -45.570 3.145 77.456 1.00 93.19 438 THR A N 1
ATOM 3315 C CA . THR A 1 438 ? -44.618 2.263 76.757 1.00 93.19 438 THR A CA 1
ATOM 3316 C C . THR A 1 438 ? -45.234 1.640 75.496 1.00 93.19 438 THR A C 1
ATOM 3318 O O . THR A 1 438 ? -44.581 1.604 74.456 1.00 93.19 438 THR A O 1
ATOM 3321 N N . MET A 1 439 ? -46.505 1.215 75.525 1.00 92.25 439 MET A N 1
ATOM 3322 C CA . MET A 1 439 ? -47.205 0.729 74.323 1.00 92.25 439 MET A CA 1
ATOM 3323 C C . MET A 1 439 ? -47.343 1.818 73.247 1.00 92.25 439 MET A C 1
ATOM 3325 O O . MET A 1 439 ? -47.185 1.539 72.059 1.00 92.25 439 MET A O 1
ATOM 3329 N N . THR A 1 440 ? -47.567 3.072 73.648 1.00 90.94 440 THR A N 1
ATOM 3330 C CA . THR A 1 440 ? -47.641 4.219 72.723 1.00 90.94 440 THR A CA 1
ATOM 3331 C C . THR A 1 440 ? -46.286 4.501 72.056 1.00 90.94 440 THR A C 1
ATOM 3333 O O . THR A 1 440 ? -46.218 4.757 70.848 1.00 90.94 440 THR A O 1
ATOM 3336 N N . GLU A 1 441 ? -45.190 4.394 72.812 1.00 93.06 441 GLU A N 1
ATOM 3337 C CA . GLU A 1 441 ? -43.823 4.469 72.280 1.00 93.06 441 GLU A CA 1
ATOM 3338 C C . GLU A 1 441 ? -43.530 3.313 71.309 1.00 93.06 441 GLU A C 1
ATOM 3340 O O . GLU A 1 441 ? -43.004 3.551 70.221 1.00 93.06 441 GLU A O 1
ATOM 3345 N N . VAL A 1 442 ? -43.946 2.082 71.636 1.00 94.00 442 VAL A N 1
ATOM 3346 C CA . VAL A 1 442 ? -43.811 0.903 70.761 1.00 94.00 442 VAL A CA 1
ATOM 3347 C C . VAL A 1 442 ? -44.567 1.089 69.441 1.00 94.00 442 VAL A C 1
ATOM 3349 O O . VAL A 1 442 ? -43.978 0.889 68.381 1.00 94.00 442 VAL A O 1
ATOM 3352 N N . VAL A 1 443 ? -45.828 1.540 69.463 1.00 93.06 443 VAL A N 1
ATOM 3353 C CA . VAL A 1 443 ? -46.589 1.850 68.233 1.00 93.06 443 VAL A CA 1
ATOM 3354 C C . VAL A 1 443 ? -45.871 2.911 67.391 1.00 93.06 443 VAL A C 1
ATOM 3356 O O . VAL A 1 443 ? -45.792 2.786 66.168 1.00 93.06 443 VAL A O 1
ATOM 3359 N N . THR A 1 444 ? -45.299 3.934 68.029 1.00 93.75 444 THR A N 1
ATOM 3360 C CA . THR A 1 444 ? -44.552 5.000 67.341 1.00 93.75 444 THR A CA 1
ATOM 3361 C C . THR A 1 444 ? -43.260 4.475 66.704 1.00 93.75 444 THR A C 1
ATOM 3363 O O . THR A 1 444 ? -42.959 4.806 65.556 1.00 93.75 444 THR A O 1
ATOM 3366 N N . ALA A 1 445 ? -42.522 3.610 67.403 1.00 94.88 445 ALA A N 1
ATOM 3367 C CA . ALA A 1 445 ? -41.321 2.967 66.878 1.00 94.88 445 ALA A CA 1
ATOM 3368 C C . ALA A 1 445 ? -41.636 2.029 65.699 1.00 94.88 445 ALA A C 1
ATOM 3370 O O . ALA A 1 445 ? -40.935 2.063 64.689 1.00 94.88 445 ALA A O 1
ATOM 3371 N N . ILE A 1 446 ? -42.717 1.246 65.788 1.00 94.88 446 ILE A N 1
ATOM 3372 C CA . ILE A 1 446 ? -43.151 0.346 64.711 1.00 94.88 446 ILE A CA 1
ATOM 3373 C C . ILE A 1 446 ? -43.575 1.139 63.468 1.00 94.88 446 ILE A C 1
ATOM 3375 O O . ILE A 1 446 ? -43.173 0.770 62.369 1.00 94.88 446 ILE A O 1
ATOM 3379 N N . ARG A 1 447 ? -44.297 2.262 63.612 1.00 91.38 447 ARG A N 1
ATOM 3380 C CA . ARG A 1 447 ? -44.610 3.154 62.475 1.00 91.38 447 ARG A CA 1
ATOM 3381 C C . ARG A 1 447 ? -43.348 3.631 61.759 1.00 91.38 447 ARG A C 1
ATOM 3383 O O . ARG A 1 447 ? -43.273 3.529 60.544 1.00 91.38 447 ARG A O 1
ATOM 3390 N N . ARG A 1 448 ? -42.320 4.036 62.508 1.00 94.12 448 ARG A N 1
ATOM 3391 C CA . ARG A 1 448 ? -41.033 4.437 61.924 1.00 94.12 448 ARG A CA 1
ATOM 3392 C C . ARG A 1 448 ? -40.327 3.291 61.183 1.00 94.12 448 ARG A C 1
ATOM 3394 O O . ARG A 1 448 ? -39.631 3.549 60.209 1.00 94.12 448 ARG A O 1
ATOM 3401 N N . VAL A 1 449 ? -40.501 2.036 61.612 1.00 95.25 449 VAL A N 1
ATOM 3402 C CA . VAL A 1 449 ? -40.025 0.863 60.852 1.00 95.25 449 VAL A CA 1
ATOM 3403 C C . VAL A 1 449 ? -40.818 0.697 59.552 1.00 95.25 449 VAL A C 1
ATOM 3405 O O . VAL A 1 449 ? -40.205 0.476 58.513 1.00 95.25 449 VAL A O 1
ATOM 3408 N N . THR A 1 450 ? -42.145 0.851 59.587 1.00 92.44 450 THR A N 1
ATOM 3409 C CA . THR A 1 450 ? -43.022 0.844 58.400 1.00 92.44 450 THR A CA 1
ATOM 3410 C C . THR A 1 450 ? -42.571 1.890 57.370 1.00 92.44 450 THR A C 1
ATOM 3412 O O . THR A 1 450 ? -42.372 1.551 56.206 1.00 92.44 450 THR A O 1
ATOM 3415 N N . ASP A 1 451 ? -42.309 3.128 57.804 1.00 92.38 451 ASP A N 1
ATOM 3416 C CA . ASP A 1 451 ? -41.835 4.212 56.929 1.00 92.38 451 ASP A CA 1
ATOM 3417 C C . ASP A 1 451 ? -40.500 3.849 56.245 1.00 92.38 451 ASP A C 1
ATOM 3419 O O . ASP A 1 451 ? -40.383 3.926 55.021 1.00 92.38 451 ASP A O 1
ATOM 3423 N N . ILE A 1 452 ? -39.517 3.357 57.014 1.00 94.81 452 ILE A N 1
ATOM 3424 C CA . ILE A 1 452 ? -38.202 2.934 56.492 1.00 94.81 452 ILE A CA 1
ATOM 3425 C C . ILE A 1 452 ? -38.338 1.753 55.517 1.00 94.81 452 ILE A C 1
ATOM 3427 O O . ILE A 1 452 ? -37.650 1.716 54.499 1.00 94.81 452 ILE A O 1
ATOM 3431 N N . MET A 1 453 ? -39.222 0.784 55.783 1.00 95.31 453 MET A N 1
ATOM 3432 C CA . MET A 1 453 ? -39.468 -0.318 54.842 1.00 95.31 453 MET A CA 1
ATOM 3433 C C . MET A 1 453 ? -40.121 0.174 53.541 1.00 95.31 453 MET A C 1
ATOM 3435 O O . MET A 1 453 ? -39.812 -0.351 52.470 1.00 95.31 453 MET A O 1
ATOM 3439 N N . GLY A 1 454 ? -40.973 1.202 53.611 1.00 92.69 454 GLY A N 1
ATOM 3440 C CA . GLY A 1 454 ? -41.513 1.892 52.439 1.00 92.69 454 GLY A CA 1
ATOM 3441 C C . GLY A 1 454 ? -40.421 2.558 51.596 1.00 92.69 454 GLY A C 1
ATOM 3442 O O . GLY A 1 454 ? -40.362 2.334 50.386 1.00 92.69 454 GLY A O 1
ATOM 3443 N N . GLU A 1 455 ? -39.516 3.308 52.234 1.00 94.94 455 GLU A N 1
ATOM 3444 C CA . GLU A 1 455 ? -38.360 3.936 51.575 1.00 94.94 455 GLU A CA 1
ATOM 3445 C C . GLU A 1 455 ? -37.432 2.898 50.921 1.00 94.94 455 GLU A C 1
ATOM 3447 O O . GLU A 1 455 ? -37.073 3.048 49.752 1.00 94.94 455 GLU A O 1
ATOM 3452 N N . ILE A 1 456 ? -37.099 1.806 51.624 1.00 95.25 456 ILE A N 1
ATOM 3453 C CA . ILE A 1 456 ? -36.273 0.716 51.075 1.00 95.25 456 ILE A CA 1
ATOM 3454 C C . ILE A 1 456 ? -36.969 0.057 49.881 1.00 95.25 456 ILE A C 1
ATOM 3456 O O . ILE A 1 456 ? -36.334 -0.147 48.851 1.00 95.25 456 ILE A O 1
ATOM 3460 N N . SER A 1 457 ? -38.272 -0.234 49.969 1.00 92.69 457 SER A N 1
ATOM 3461 C CA . SER A 1 457 ? -39.010 -0.843 48.857 1.00 92.69 457 SER A CA 1
ATOM 3462 C C . SER A 1 457 ? -39.049 0.063 47.620 1.00 92.69 457 SER A C 1
ATOM 3464 O O . SER A 1 457 ? -38.954 -0.444 46.500 1.00 92.69 457 SER A O 1
ATOM 3466 N N . ALA A 1 458 ? -39.176 1.382 47.799 1.00 92.88 458 ALA A N 1
ATOM 3467 C CA . ALA A 1 458 ? -39.128 2.348 46.704 1.00 92.88 458 ALA A CA 1
ATOM 3468 C C . ALA A 1 458 ? -37.725 2.418 46.076 1.00 92.88 458 ALA A C 1
ATOM 3470 O O . ALA A 1 458 ? -37.593 2.262 44.861 1.00 92.88 458 ALA A O 1
ATOM 3471 N N . ALA A 1 459 ? -36.680 2.548 46.900 1.00 95.81 459 ALA A N 1
ATOM 3472 C CA . ALA A 1 459 ? -35.291 2.583 46.449 1.00 95.81 459 ALA A CA 1
ATOM 3473 C C . ALA A 1 459 ? -34.866 1.283 45.740 1.00 95.81 459 ALA A C 1
ATOM 3475 O O . ALA A 1 459 ? -34.192 1.334 44.715 1.00 95.81 459 ALA A O 1
ATOM 3476 N N . SER A 1 460 ? -35.295 0.112 46.225 1.00 95.62 460 SER A N 1
ATOM 3477 C CA . SER A 1 460 ? -35.046 -1.170 45.550 1.00 95.62 460 SER A CA 1
ATOM 3478 C C . SER A 1 460 ? -35.786 -1.279 44.209 1.00 95.62 460 SER A C 1
ATOM 3480 O O . SER A 1 460 ? -35.246 -1.838 43.259 1.00 95.62 460 SER A O 1
ATOM 3482 N N . SER A 1 461 ? -36.988 -0.707 44.080 1.00 90.62 461 SER A N 1
ATOM 3483 C CA . SER A 1 461 ? -37.698 -0.648 42.791 1.00 90.62 461 SER A CA 1
ATOM 3484 C C . SER A 1 461 ? -36.949 0.216 41.765 1.00 90.62 461 SER A C 1
ATOM 3486 O O . SER A 1 461 ? -36.777 -0.196 40.617 1.00 90.62 461 SER A O 1
ATOM 3488 N N . GLU A 1 462 ? -36.435 1.376 42.186 1.00 93.69 462 GLU A N 1
ATOM 3489 C CA . GLU A 1 462 ? -35.613 2.259 41.346 1.00 93.69 462 GLU A CA 1
ATOM 3490 C C . GLU A 1 462 ? -34.279 1.596 40.959 1.00 93.69 462 GLU A C 1
ATOM 3492 O O . GLU A 1 462 ? -33.926 1.551 39.779 1.00 93.69 462 GLU A O 1
ATOM 3497 N N . GLN A 1 463 ? -33.586 0.972 41.919 1.00 94.75 463 GLN A N 1
ATOM 3498 C CA . GLN A 1 463 ? -32.384 0.175 41.655 1.00 94.75 463 GLN A CA 1
ATOM 3499 C C . GLN A 1 463 ? -32.650 -0.961 40.661 1.00 94.75 463 GLN A C 1
ATOM 3501 O O . GLN A 1 463 ? -31.826 -1.193 39.781 1.00 94.75 463 GLN A O 1
ATOM 3506 N N . SER A 1 464 ? -33.799 -1.644 40.743 1.00 92.75 464 SER A N 1
ATOM 3507 C CA . SER A 1 464 ? -34.140 -2.720 39.804 1.00 92.75 464 SER A CA 1
ATOM 3508 C C . SER A 1 464 ? -34.328 -2.204 38.374 1.00 92.75 464 SER A C 1
ATOM 3510 O O . SER A 1 464 ? -34.020 -2.933 37.432 1.00 92.75 464 SER A O 1
ATOM 3512 N N . GLN A 1 465 ? -34.828 -0.977 38.197 1.00 91.88 465 GLN A N 1
ATOM 3513 C CA . GLN A 1 465 ? -34.948 -0.338 36.882 1.00 91.88 465 GLN A CA 1
ATOM 3514 C C . GLN A 1 465 ? -33.576 0.100 36.352 1.00 91.88 465 GLN A C 1
ATOM 3516 O O . GLN A 1 465 ? -33.261 -0.171 35.194 1.00 91.88 465 GLN A O 1
ATOM 3521 N N . GLY A 1 466 ? -32.730 0.690 37.205 1.00 94.75 466 GLY A N 1
ATOM 3522 C CA . GLY A 1 466 ? -31.352 1.049 36.851 1.00 94.75 466 GLY A CA 1
ATOM 3523 C C . GLY A 1 466 ? -30.498 -0.164 36.463 1.00 94.75 466 GLY A C 1
ATOM 3524 O O . GLY A 1 466 ? -29.795 -0.128 35.457 1.00 94.75 466 GLY A O 1
ATOM 3525 N N . VAL A 1 467 ? -30.626 -1.275 37.197 1.00 94.94 467 VAL A N 1
ATOM 3526 C CA . VAL A 1 467 ? -30.009 -2.569 36.856 1.00 94.94 467 VAL A CA 1
ATOM 3527 C C . VAL A 1 467 ? -30.469 -3.063 35.482 1.00 94.94 467 VAL A C 1
ATOM 3529 O O . VAL A 1 467 ? -29.637 -3.498 34.689 1.00 94.94 467 VAL A O 1
ATOM 3532 N N . GLY A 1 468 ? -31.762 -2.937 35.163 1.00 91.38 468 GLY A N 1
ATOM 3533 C CA . GLY A 1 468 ? -32.297 -3.281 33.842 1.00 91.38 468 GLY A CA 1
ATOM 3534 C C . GLY A 1 468 ? -31.686 -2.451 32.706 1.00 91.38 468 GLY A C 1
ATOM 3535 O O . GLY A 1 468 ? -31.253 -3.017 31.707 1.00 91.38 468 GLY A O 1
ATOM 3536 N N . GLN A 1 469 ? -31.580 -1.129 32.882 1.00 93.62 469 GLN A N 1
ATOM 3537 C CA . GLN A 1 469 ? -30.963 -0.233 31.890 1.00 93.62 469 GLN A CA 1
ATOM 3538 C C . GLN A 1 469 ? -29.475 -0.529 31.668 1.00 93.62 469 GLN A C 1
ATOM 3540 O O . GLN A 1 469 ? -29.000 -0.509 30.534 1.00 93.62 469 GLN A O 1
ATOM 3545 N N . VAL A 1 470 ? -28.729 -0.827 32.737 1.00 95.00 470 VAL A N 1
ATOM 3546 C CA . VAL A 1 470 ? -27.317 -1.221 32.617 1.00 95.00 470 VAL A CA 1
ATOM 3547 C C . VAL A 1 470 ? -27.188 -2.587 31.935 1.00 95.00 470 VAL A C 1
ATOM 3549 O O . VAL A 1 470 ? -26.297 -2.753 31.108 1.00 95.00 470 VAL A O 1
ATOM 3552 N N . GLY A 1 471 ? -28.099 -3.532 32.194 1.00 92.44 471 GLY A N 1
ATOM 3553 C CA . GLY A 1 471 ? -28.165 -4.804 31.467 1.00 92.44 471 GLY A CA 1
ATOM 3554 C C . GLY A 1 471 ? -28.356 -4.619 29.957 1.00 92.44 471 GLY A C 1
ATOM 3555 O O . GLY A 1 471 ? -27.617 -5.207 29.173 1.00 92.44 471 GLY A O 1
ATOM 3556 N N . GLU A 1 472 ? -29.268 -3.736 29.541 1.00 93.25 472 GLU A N 1
ATOM 3557 C CA . GLU A 1 472 ? -29.476 -3.405 28.122 1.00 93.25 472 GLU A CA 1
ATOM 3558 C C . GLU A 1 472 ? -28.234 -2.747 27.487 1.00 93.25 472 GLU A C 1
ATOM 3560 O O . GLU A 1 472 ? -27.858 -3.080 26.361 1.00 93.25 472 GLU A O 1
ATOM 3565 N N . ALA A 1 473 ? -27.535 -1.876 28.222 1.00 94.31 473 ALA A N 1
ATOM 3566 C CA . ALA A 1 473 ? -26.269 -1.292 27.773 1.00 94.31 473 ALA A CA 1
ATOM 3567 C C . ALA A 1 473 ? -25.145 -2.340 27.629 1.00 94.31 473 ALA A C 1
ATOM 3569 O O . ALA A 1 473 ? -24.379 -2.284 26.666 1.00 94.31 473 ALA A O 1
ATOM 3570 N N . VAL A 1 474 ? -25.069 -3.321 28.537 1.00 95.06 474 VAL A N 1
ATOM 3571 C CA . VAL A 1 474 ? -24.141 -4.464 28.440 1.00 95.06 474 VAL A CA 1
ATOM 3572 C C . VAL A 1 474 ? -24.462 -5.319 27.209 1.00 95.06 474 VAL A C 1
ATOM 3574 O O . VAL A 1 474 ? -23.543 -5.674 26.476 1.00 95.06 474 VAL A O 1
ATOM 3577 N N . THR A 1 475 ? -25.740 -5.569 26.901 1.00 92.62 475 THR A N 1
ATOM 3578 C CA . THR A 1 475 ? -26.148 -6.278 25.672 1.00 92.62 475 THR A CA 1
ATOM 3579 C C . THR A 1 475 ? -25.729 -5.532 24.398 1.00 92.62 475 THR A C 1
ATOM 3581 O O . THR A 1 475 ? -25.247 -6.150 23.450 1.00 92.62 475 THR A O 1
ATOM 3584 N N . GLN A 1 476 ? -25.848 -4.200 24.364 1.00 94.62 476 GLN A N 1
ATOM 3585 C CA . GLN A 1 476 ? -25.366 -3.400 23.228 1.00 94.62 476 GLN A CA 1
ATOM 3586 C C . GLN A 1 476 ? -23.832 -3.426 23.107 1.00 94.62 476 GLN A C 1
ATOM 3588 O O . GLN A 1 476 ? -23.301 -3.479 21.995 1.00 94.62 476 GLN A O 1
ATOM 3593 N N . MET A 1 477 ? -23.107 -3.426 24.233 1.00 95.50 477 MET A N 1
ATOM 3594 C CA . MET A 1 477 ? -21.648 -3.582 24.239 1.00 95.50 477 MET A CA 1
ATOM 3595 C C . MET A 1 477 ? -21.205 -4.968 23.761 1.00 95.50 477 MET A C 1
ATOM 3597 O O . MET A 1 477 ? -20.226 -5.049 23.021 1.00 95.50 477 MET A O 1
ATOM 3601 N N . ASP A 1 478 ? -21.913 -6.039 24.122 1.00 94.81 478 ASP A N 1
ATOM 3602 C CA . ASP A 1 478 ? -21.662 -7.389 23.603 1.00 94.81 478 ASP A CA 1
ATOM 3603 C C . ASP A 1 478 ? -21.860 -7.439 22.079 1.00 94.81 478 ASP A C 1
ATOM 3605 O O . ASP A 1 478 ? -20.936 -7.801 21.350 1.00 94.81 478 ASP A O 1
ATOM 3609 N N . GLN A 1 479 ? -22.982 -6.927 21.563 1.00 94.25 479 GLN A N 1
ATOM 3610 C CA . GLN A 1 479 ? -23.225 -6.868 20.116 1.00 94.25 479 GLN A CA 1
ATOM 3611 C C . GLN A 1 479 ? -22.129 -6.089 19.358 1.00 94.25 479 GLN A C 1
ATOM 3613 O O . GLN A 1 479 ? -21.677 -6.521 18.294 1.00 94.25 479 GLN A O 1
ATOM 3618 N N . ALA A 1 480 ? -21.654 -4.968 19.913 1.00 94.50 480 ALA A N 1
ATOM 3619 C CA . ALA A 1 480 ? -20.529 -4.217 19.352 1.00 94.50 480 ALA A CA 1
ATOM 3620 C C . ALA A 1 480 ? -19.193 -4.982 19.458 1.00 94.50 480 ALA A C 1
ATOM 3622 O O . ALA A 1 480 ? -18.349 -4.887 18.569 1.00 94.50 480 ALA A O 1
ATOM 3623 N N . THR A 1 481 ? -18.996 -5.770 20.517 1.00 95.19 481 THR A N 1
ATOM 3624 C CA . THR A 1 481 ? -17.805 -6.614 20.715 1.00 95.19 481 THR A CA 1
ATOM 3625 C C . THR A 1 481 ? -17.775 -7.766 19.705 1.00 95.19 481 THR A C 1
ATOM 3627 O O . THR A 1 481 ? -16.735 -8.011 19.098 1.00 95.19 481 THR A O 1
ATOM 3630 N N . GLN A 1 482 ? -18.922 -8.388 19.420 1.00 93.00 482 GLN A N 1
ATOM 3631 C CA . GLN A 1 482 ? -19.069 -9.395 18.362 1.00 93.00 482 GLN A CA 1
ATOM 3632 C C . GLN A 1 482 ? -18.845 -8.803 16.960 1.00 93.00 482 GLN A C 1
ATOM 3634 O O . GLN A 1 482 ? -18.160 -9.414 16.140 1.00 93.00 482 GLN A O 1
ATOM 3639 N N . GLN A 1 483 ? -19.342 -7.589 16.682 1.00 94.06 483 GLN A N 1
ATOM 3640 C CA . GLN A 1 483 ? -19.014 -6.884 15.434 1.00 94.06 483 GLN A CA 1
ATOM 3641 C C . GLN A 1 483 ? -17.517 -6.578 15.316 1.00 94.06 483 GLN A C 1
ATOM 3643 O O . GLN A 1 483 ? -16.948 -6.764 14.243 1.00 94.06 483 GLN A O 1
ATOM 3648 N N . ASN A 1 484 ? -16.860 -6.162 16.403 1.00 94.00 484 ASN A N 1
ATOM 3649 C CA . ASN A 1 484 ? -15.413 -5.952 16.407 1.00 94.00 484 ASN A CA 1
ATOM 3650 C C . ASN A 1 484 ? -14.650 -7.253 16.117 1.00 94.00 484 ASN A C 1
ATOM 3652 O O . ASN A 1 484 ? -13.701 -7.216 15.341 1.00 94.00 484 ASN A O 1
ATOM 3656 N N . ALA A 1 485 ? -15.081 -8.397 16.660 1.00 92.44 485 ALA A N 1
ATOM 3657 C CA . ALA A 1 485 ? -14.476 -9.696 16.355 1.00 92.44 485 ALA A CA 1
ATOM 3658 C C . ALA A 1 485 ? -14.603 -10.057 14.860 1.00 92.44 485 ALA A C 1
ATOM 3660 O O . ALA A 1 485 ? -13.615 -10.429 14.230 1.00 92.44 485 ALA A O 1
ATOM 3661 N N . ALA A 1 486 ? -15.780 -9.854 14.258 1.00 92.69 486 ALA A N 1
ATOM 3662 C CA . ALA A 1 486 ? -15.979 -10.069 12.822 1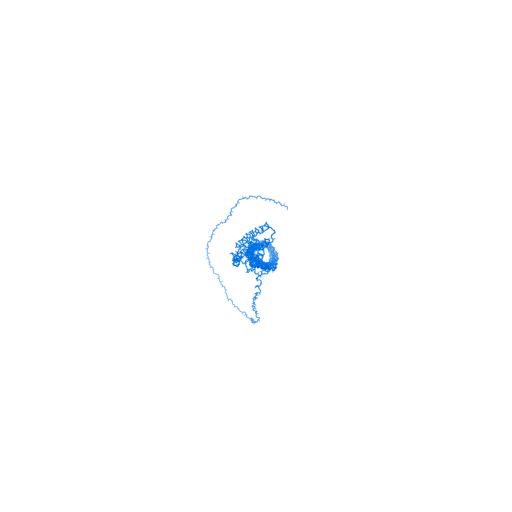.00 92.69 486 ALA A CA 1
ATOM 3663 C C . ALA A 1 486 ? -15.123 -9.121 11.953 1.00 92.69 486 ALA A C 1
ATOM 3665 O O . ALA A 1 486 ? -14.515 -9.551 10.973 1.00 92.69 486 ALA A O 1
ATOM 3666 N N . LEU A 1 487 ? -15.018 -7.842 12.335 1.00 93.69 487 LEU A N 1
ATOM 3667 C CA . LEU A 1 487 ? -14.152 -6.863 11.662 1.00 93.69 487 LEU A CA 1
ATOM 3668 C C . LEU A 1 487 ? -12.662 -7.207 11.802 1.00 93.69 487 LEU A C 1
ATOM 3670 O O . LEU A 1 487 ? -11.890 -6.960 10.878 1.00 93.69 487 LEU A O 1
ATOM 3674 N N . VAL A 1 488 ? -12.250 -7.789 12.931 1.00 94.81 488 VAL A N 1
ATOM 3675 C CA . VAL A 1 488 ? -10.891 -8.305 13.149 1.00 94.81 488 VAL A CA 1
ATOM 3676 C C . VAL A 1 488 ? -10.598 -9.479 12.211 1.00 94.81 488 VAL A C 1
ATOM 3678 O O . VAL A 1 488 ? -9.533 -9.497 11.591 1.00 94.81 488 VAL A O 1
ATOM 3681 N N . GLU A 1 489 ? -11.520 -10.427 12.026 1.00 91.31 489 GLU A N 1
ATOM 3682 C CA . GLU A 1 489 ? -11.340 -11.505 11.038 1.00 91.31 489 GLU A CA 1
ATOM 3683 C C . GLU A 1 489 ? -11.248 -10.961 9.600 1.00 91.31 489 GLU A C 1
ATOM 3685 O O . GLU A 1 489 ? -10.348 -11.344 8.843 1.00 91.31 489 GLU A O 1
ATOM 3690 N N . GLU A 1 490 ? -12.119 -10.018 9.227 1.00 94.25 490 GLU A N 1
ATOM 3691 C CA . GLU A 1 490 ? -12.109 -9.395 7.898 1.00 94.25 490 GLU A CA 1
ATOM 3692 C C . GLU A 1 490 ? -10.813 -8.600 7.646 1.00 94.25 490 GLU A C 1
ATOM 3694 O O . GLU A 1 490 ? -10.191 -8.737 6.588 1.00 94.25 490 GLU A O 1
ATOM 3699 N N . MET A 1 491 ? -10.332 -7.837 8.636 1.00 93.38 491 MET A N 1
ATOM 3700 C CA . MET A 1 491 ? -9.051 -7.126 8.554 1.00 93.38 491 MET A CA 1
ATOM 3701 C C . MET A 1 491 ? -7.849 -8.077 8.485 1.00 93.38 491 MET A C 1
ATOM 3703 O O . MET A 1 491 ? -6.908 -7.795 7.738 1.00 93.38 491 MET A O 1
ATOM 3707 N N . ALA A 1 492 ? -7.871 -9.218 9.185 1.00 91.81 492 ALA A N 1
ATOM 3708 C CA . ALA A 1 492 ? -6.828 -10.240 9.061 1.00 91.81 492 ALA A CA 1
ATOM 3709 C C . ALA A 1 492 ? -6.763 -10.802 7.631 1.00 91.81 492 ALA A C 1
ATOM 3711 O O . ALA A 1 492 ? -5.681 -10.899 7.041 1.00 91.81 492 ALA A O 1
ATOM 3712 N N . ALA A 1 493 ? -7.922 -11.130 7.051 1.00 92.75 493 ALA A N 1
ATOM 3713 C CA . ALA A 1 493 ? -8.025 -11.620 5.680 1.00 92.75 493 ALA A CA 1
ATOM 3714 C C . ALA A 1 493 ? -7.563 -10.565 4.657 1.00 92.75 493 ALA A C 1
ATOM 3716 O O . ALA A 1 493 ? -6.782 -10.880 3.753 1.00 92.75 493 ALA A O 1
ATOM 3717 N N . ALA A 1 494 ? -7.975 -9.305 4.828 1.00 93.50 494 ALA A N 1
ATOM 3718 C CA . ALA A 1 494 ? -7.576 -8.194 3.968 1.00 93.50 494 ALA A CA 1
ATOM 3719 C C . ALA A 1 494 ? -6.061 -7.925 4.028 1.00 93.50 494 ALA A C 1
ATOM 3721 O O . ALA A 1 494 ? -5.415 -7.835 2.983 1.00 93.50 494 ALA A O 1
ATOM 3722 N N . ALA A 1 495 ? -5.469 -7.867 5.226 1.00 94.62 495 ALA A N 1
ATOM 3723 C CA . ALA A 1 495 ? -4.028 -7.681 5.407 1.00 94.62 495 ALA A CA 1
ATOM 3724 C C . ALA A 1 495 ? -3.216 -8.842 4.806 1.00 94.62 495 ALA A C 1
ATOM 3726 O O . ALA A 1 495 ? -2.212 -8.618 4.127 1.00 94.62 495 ALA A O 1
ATOM 3727 N N . SER A 1 496 ? -3.679 -10.084 4.979 1.00 92.44 496 SER A N 1
ATOM 3728 C CA . SER A 1 496 ? -3.065 -11.264 4.358 1.00 92.44 496 SER A CA 1
ATOM 3729 C C . SER A 1 496 ? -3.126 -11.205 2.823 1.00 92.44 496 SER A C 1
ATOM 3731 O O . SER A 1 496 ? -2.120 -11.439 2.147 1.00 92.44 496 SER A O 1
ATOM 3733 N N . SER A 1 497 ? -4.270 -10.796 2.258 1.00 94.50 497 SER A N 1
ATOM 3734 C CA . SER A 1 497 ? -4.435 -10.609 0.811 1.00 94.50 497 SER A CA 1
ATOM 3735 C C . SER A 1 497 ? -3.521 -9.511 0.258 1.00 94.50 497 SER A C 1
ATOM 3737 O O . SER A 1 497 ? -2.833 -9.738 -0.738 1.00 94.50 497 SER A O 1
ATOM 3739 N N . LEU A 1 498 ? -3.441 -8.352 0.922 1.00 94.38 498 LEU A N 1
ATOM 3740 C CA . LEU A 1 498 ? -2.543 -7.254 0.539 1.00 94.38 498 LEU A CA 1
ATOM 3741 C C . LEU A 1 498 ? -1.068 -7.676 0.585 1.00 94.38 498 LEU A C 1
ATOM 3743 O O . LEU A 1 498 ? -0.309 -7.351 -0.328 1.00 94.38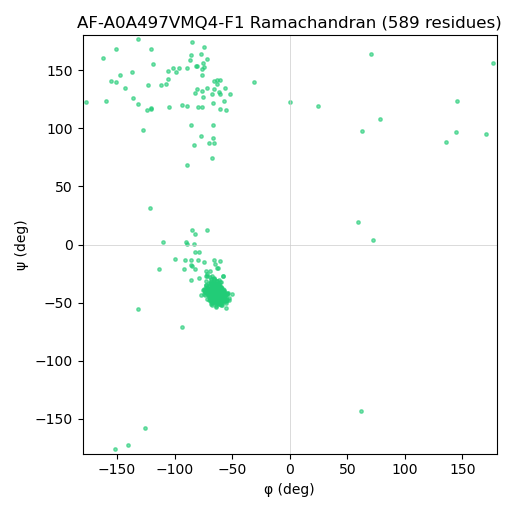 498 LEU A O 1
ATOM 3747 N N . ASN A 1 499 ? -0.669 -8.454 1.594 1.00 92.88 499 ASN A N 1
ATOM 3748 C CA . ASN A 1 499 ? 0.682 -9.002 1.687 1.00 92.88 499 ASN A CA 1
ATOM 3749 C C . ASN A 1 499 ? 0.985 -10.010 0.559 1.00 92.88 499 ASN A C 1
ATOM 3751 O O . ASN A 1 499 ? 2.073 -9.971 -0.019 1.00 92.88 499 ASN A O 1
ATOM 3755 N N . SER A 1 500 ? 0.025 -10.869 0.189 1.00 93.19 500 SER A N 1
ATOM 3756 C CA . SER A 1 500 ? 0.168 -11.778 -0.962 1.00 93.19 500 SER A CA 1
ATOM 3757 C C . SER A 1 500 ? 0.299 -11.005 -2.275 1.00 93.19 500 SER A C 1
ATOM 3759 O O . SER A 1 500 ? 1.242 -11.235 -3.028 1.00 93.19 500 SER A O 1
ATOM 3761 N N . GLN A 1 501 ? -0.579 -10.026 -2.517 1.00 93.81 501 GLN A N 1
ATOM 3762 C CA . GLN A 1 501 ? -0.542 -9.171 -3.709 1.00 93.81 501 GLN A CA 1
ATOM 3763 C C . GLN A 1 501 ? 0.768 -8.374 -3.803 1.00 93.81 501 GLN A C 1
ATOM 3765 O O . GLN A 1 501 ? 1.345 -8.245 -4.881 1.00 93.81 501 GLN A O 1
ATOM 3770 N N . ALA A 1 502 ? 1.289 -7.878 -2.677 1.00 94.38 502 ALA A N 1
ATOM 3771 C CA . ALA A 1 502 ? 2.602 -7.244 -2.623 1.00 94.38 502 ALA A CA 1
ATOM 3772 C C . ALA A 1 502 ? 3.732 -8.223 -2.994 1.00 94.38 502 ALA A C 1
ATOM 3774 O O . ALA A 1 502 ? 4.598 -7.881 -3.802 1.00 94.38 502 ALA A O 1
ATOM 3775 N N . GLY A 1 503 ? 3.703 -9.453 -2.473 1.00 90.75 503 GLY A N 1
ATOM 3776 C CA . GLY A 1 503 ? 4.641 -10.513 -2.851 1.00 90.75 503 GLY A CA 1
ATOM 3777 C C . GLY A 1 503 ? 4.567 -10.877 -4.340 1.00 90.75 503 GLY A C 1
ATOM 3778 O O . GLY A 1 503 ? 5.598 -11.004 -5.000 1.00 90.75 503 GLY A O 1
ATOM 3779 N N . GLU A 1 504 ? 3.361 -10.979 -4.899 1.00 93.31 504 GLU A N 1
ATOM 3780 C CA . GLU A 1 504 ? 3.126 -11.195 -6.332 1.00 93.31 504 GLU A CA 1
ATOM 3781 C C . GLU A 1 504 ? 3.676 -10.047 -7.185 1.00 93.31 504 GLU A C 1
ATOM 3783 O O . GLU A 1 504 ? 4.352 -10.307 -8.180 1.00 93.31 504 GLU A O 1
ATOM 3788 N N . LEU A 1 505 ? 3.480 -8.788 -6.776 1.00 93.12 505 LEU A N 1
ATOM 3789 C CA . LEU A 1 505 ? 4.054 -7.621 -7.453 1.00 93.12 505 LEU A CA 1
ATOM 3790 C C . LEU A 1 505 ? 5.588 -7.634 -7.425 1.00 93.12 505 LEU A C 1
ATOM 3792 O O . LEU A 1 505 ? 6.207 -7.395 -8.464 1.00 93.12 505 LEU A O 1
ATOM 3796 N N . VAL A 1 506 ? 6.210 -7.949 -6.280 1.00 90.62 506 VAL A N 1
ATOM 3797 C CA . VAL A 1 506 ? 7.675 -8.105 -6.175 1.00 90.62 506 VAL A CA 1
ATOM 3798 C C . VAL A 1 506 ? 8.165 -9.214 -7.109 1.00 90.62 506 VAL A C 1
ATOM 3800 O O . VAL A 1 506 ? 9.103 -8.990 -7.873 1.00 90.62 506 VAL A O 1
ATOM 3803 N N . ASN A 1 507 ? 7.510 -10.378 -7.112 1.00 88.88 507 ASN A N 1
ATOM 3804 C CA . ASN A 1 507 ? 7.869 -11.507 -7.973 1.00 88.88 507 ASN A CA 1
ATOM 3805 C C . ASN A 1 507 ? 7.681 -11.194 -9.468 1.00 88.88 507 ASN A C 1
ATOM 3807 O O . ASN A 1 507 ? 8.541 -11.538 -10.279 1.00 88.88 507 ASN A O 1
ATOM 3811 N N . ALA A 1 508 ? 6.606 -10.495 -9.840 1.00 89.75 508 ALA A N 1
ATOM 3812 C CA . ALA A 1 508 ? 6.343 -10.084 -11.217 1.00 89.75 508 ALA A CA 1
ATOM 3813 C C . ALA A 1 508 ? 7.417 -9.120 -11.747 1.00 89.75 508 ALA A C 1
ATOM 3815 O O . ALA A 1 508 ? 7.834 -9.234 -12.902 1.00 89.75 508 ALA A O 1
ATOM 3816 N N . VAL A 1 509 ? 7.918 -8.203 -10.907 1.00 90.88 509 VAL A N 1
ATOM 3817 C CA . VAL A 1 509 ? 9.013 -7.299 -11.298 1.00 90.88 509 VAL A CA 1
ATOM 3818 C C . VAL A 1 509 ? 10.412 -7.893 -11.104 1.00 90.88 509 VAL A C 1
ATOM 3820 O O . VAL A 1 509 ? 11.357 -7.362 -11.680 1.00 90.88 509 VAL A O 1
ATOM 3823 N N . ALA A 1 510 ? 10.572 -9.009 -10.381 1.00 87.25 510 ALA A N 1
ATOM 3824 C CA . ALA A 1 510 ? 11.868 -9.658 -10.133 1.00 87.25 510 ALA A CA 1
ATOM 3825 C C . ALA A 1 510 ? 12.550 -10.215 -11.400 1.00 87.25 510 ALA A C 1
ATOM 3827 O O . ALA A 1 510 ? 13.759 -10.452 -11.403 1.00 87.25 510 ALA A O 1
ATOM 3828 N N . VAL A 1 511 ? 11.805 -10.376 -12.502 1.00 88.50 511 VAL A N 1
ATOM 3829 C CA . VAL A 1 511 ? 12.375 -10.651 -13.835 1.00 88.50 511 VAL A CA 1
ATOM 3830 C C . VAL A 1 511 ? 13.315 -9.516 -14.276 1.00 88.50 511 VAL A C 1
ATOM 3832 O O . VAL A 1 511 ? 14.320 -9.766 -14.945 1.00 88.50 511 VAL A O 1
ATOM 3835 N N . PHE A 1 512 ? 13.037 -8.274 -13.861 1.00 90.56 512 PHE A N 1
ATOM 3836 C CA . PHE A 1 512 ? 13.855 -7.104 -14.161 1.00 90.56 512 PHE A CA 1
ATOM 3837 C C . PHE A 1 512 ? 14.993 -6.933 -13.146 1.00 90.56 512 PHE A C 1
ATOM 3839 O O . PHE A 1 512 ? 14.809 -6.428 -12.040 1.00 90.56 512 PHE A O 1
ATOM 3846 N N . LYS 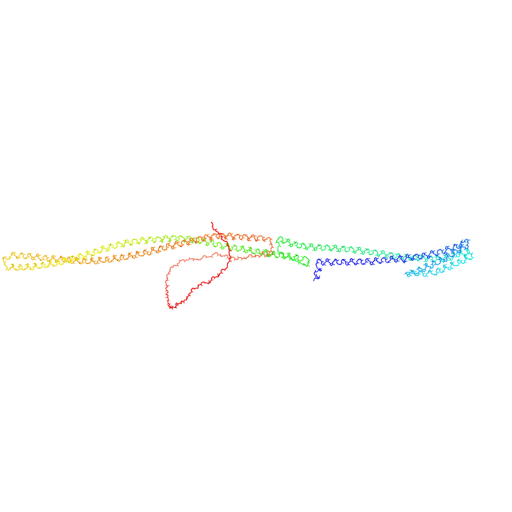A 1 513 ? 16.207 -7.308 -13.552 1.00 89.31 513 LYS A N 1
ATOM 3847 C CA . LYS A 1 513 ? 17.420 -7.246 -12.727 1.00 89.31 513 LYS A CA 1
ATOM 3848 C C . LYS A 1 513 ? 17.973 -5.823 -12.701 1.00 89.31 513 LYS A C 1
ATOM 3850 O O . LYS A 1 513 ? 18.370 -5.293 -13.744 1.00 89.31 513 LYS A O 1
ATOM 3855 N N . LEU A 1 514 ? 18.029 -5.214 -11.518 1.00 87.31 514 LEU A N 1
ATOM 3856 C CA . LEU A 1 514 ? 18.483 -3.837 -11.318 1.00 87.31 514 LEU A CA 1
ATOM 3857 C C . LEU A 1 514 ? 19.944 -3.803 -10.853 1.00 87.31 514 LEU A C 1
ATOM 3859 O O . LEU A 1 514 ? 20.405 -4.680 -10.128 1.00 87.31 514 LEU A O 1
ATOM 3863 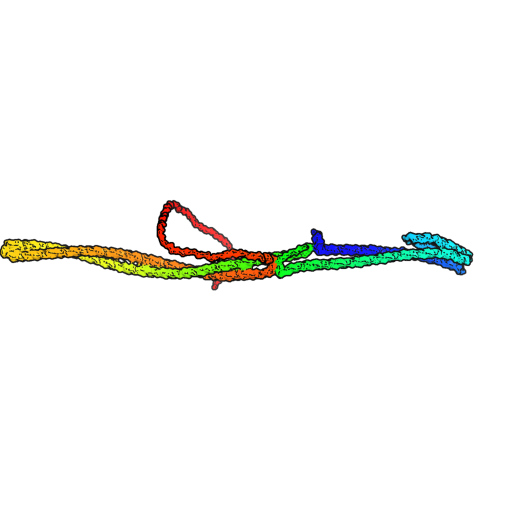N N . ALA A 1 515 ? 20.684 -2.753 -11.224 1.00 74.00 515 ALA A N 1
ATOM 3864 C CA . ALA A 1 515 ? 22.107 -2.622 -10.878 1.00 74.00 515 ALA A CA 1
ATOM 3865 C C . ALA A 1 515 ? 22.382 -2.658 -9.359 1.00 74.00 515 ALA A C 1
ATOM 3867 O O . ALA A 1 515 ? 23.462 -3.061 -8.936 1.00 74.00 515 ALA A O 1
ATOM 3868 N N . HIS A 1 516 ? 21.405 -2.252 -8.542 1.00 62.84 516 HIS A N 1
ATOM 3869 C CA . HIS A 1 516 ? 21.526 -2.212 -7.084 1.00 62.84 516 HIS A CA 1
ATOM 3870 C C . HIS A 1 516 ? 21.496 -3.606 -6.434 1.00 62.84 516 HIS A C 1
ATOM 3872 O O . HIS A 1 516 ? 22.065 -3.793 -5.361 1.00 62.84 516 HIS A O 1
ATOM 3878 N N . ASP A 1 517 ? 20.917 -4.606 -7.105 1.00 55.97 517 ASP A N 1
ATOM 3879 C CA . ASP A 1 517 ? 20.802 -5.966 -6.566 1.00 55.97 517 ASP A CA 1
ATOM 3880 C C . ASP A 1 517 ? 22.166 -6.684 -6.550 1.00 55.97 517 ASP A C 1
ATOM 3882 O O . ASP A 1 517 ? 22.427 -7.522 -5.690 1.00 55.97 517 ASP A O 1
ATOM 3886 N N . ALA A 1 518 ? 23.095 -6.274 -7.425 1.00 49.03 518 ALA A N 1
ATOM 3887 C CA . ALA A 1 518 ? 24.490 -6.718 -7.404 1.00 49.03 518 ALA A CA 1
ATOM 3888 C C . ALA A 1 518 ? 25.323 -6.089 -6.264 1.00 49.03 518 ALA A C 1
ATOM 3890 O O . ALA A 1 518 ? 26.411 -6.574 -5.962 1.00 49.03 518 ALA A O 1
ATOM 3891 N N . SER A 1 519 ? 24.834 -5.017 -5.629 1.00 44.97 519 SER A N 1
ATOM 3892 C CA . SER A 1 519 ? 25.502 -4.338 -4.505 1.00 44.97 519 SER A CA 1
ATOM 3893 C C . SER A 1 519 ? 24.941 -4.736 -3.133 1.00 44.97 519 SER A C 1
ATOM 3895 O O . SER A 1 519 ? 25.566 -4.445 -2.117 1.00 44.97 519 SER A O 1
ATOM 3897 N N . GLY A 1 520 ? 23.791 -5.422 -3.090 1.00 42.16 520 GLY A N 1
ATOM 3898 C CA . GLY A 1 520 ? 23.124 -5.854 -1.854 1.00 42.16 520 GLY A CA 1
ATOM 3899 C C . GLY A 1 520 ? 23.701 -7.117 -1.199 1.00 42.16 520 GLY A C 1
ATOM 3900 O O . GLY A 1 520 ? 23.423 -7.376 -0.031 1.00 42.16 520 GLY A O 1
ATOM 3901 N N . ALA A 1 521 ? 24.549 -7.881 -1.898 1.00 39.09 521 ALA A N 1
ATOM 3902 C CA . ALA A 1 521 ? 25.134 -9.139 -1.406 1.00 39.09 521 ALA A CA 1
ATOM 3903 C C . ALA A 1 521 ? 26.214 -8.971 -0.307 1.00 39.09 521 ALA A C 1
ATOM 3905 O O . ALA A 1 521 ? 26.912 -9.925 0.029 1.00 39.09 521 ALA A O 1
ATOM 3906 N N . SER A 1 522 ? 26.333 -7.767 0.261 1.00 38.41 522 SER A N 1
ATOM 3907 C CA . SER A 1 522 ? 27.271 -7.404 1.330 1.00 38.41 522 SER A CA 1
ATOM 3908 C C . SER A 1 522 ? 26.559 -6.869 2.578 1.00 38.41 522 SER A C 1
ATOM 3910 O O . SER A 1 522 ? 27.119 -6.047 3.302 1.00 38.41 522 SER A O 1
ATOM 3912 N N . TYR A 1 523 ? 25.342 -7.344 2.872 1.00 41.66 523 TYR A N 1
ATOM 3913 C CA . TYR A 1 523 ? 24.813 -7.247 4.234 1.00 41.66 523 TYR A CA 1
ATOM 3914 C C . TYR A 1 523 ? 25.600 -8.202 5.138 1.00 41.66 523 TYR A C 1
ATOM 3916 O O . TYR A 1 523 ? 25.234 -9.358 5.348 1.00 41.66 523 TYR A O 1
ATOM 3924 N N . SER A 1 524 ? 26.717 -7.707 5.675 1.00 41.84 524 SER A N 1
ATOM 3925 C CA . SER A 1 524 ? 27.347 -8.307 6.845 1.00 41.84 524 SER A CA 1
ATOM 3926 C C . SER A 1 524 ? 26.296 -8.378 7.948 1.00 41.84 524 SER A C 1
ATOM 3928 O O . SER A 1 524 ? 25.812 -7.334 8.396 1.00 41.84 524 SER A O 1
ATOM 3930 N N . ALA A 1 525 ? 25.934 -9.590 8.370 1.00 36.03 525 ALA A N 1
ATOM 3931 C CA . ALA A 1 525 ? 25.031 -9.774 9.494 1.00 36.03 525 ALA A CA 1
ATOM 3932 C C . ALA A 1 525 ? 25.559 -8.967 10.695 1.00 36.03 525 ALA A C 1
ATOM 3934 O O . ALA A 1 525 ? 26.748 -9.091 11.014 1.00 36.03 525 ALA A O 1
ATOM 3935 N N . PRO A 1 526 ? 24.730 -8.140 11.360 1.00 43.19 526 PRO A N 1
ATOM 3936 C CA . PRO A 1 526 ? 25.149 -7.510 12.597 1.00 43.19 526 PRO A CA 1
ATOM 3937 C C . PRO A 1 526 ? 25.449 -8.634 13.584 1.00 43.19 526 PRO A C 1
ATOM 3939 O O . PRO A 1 526 ? 24.568 -9.423 13.927 1.00 43.19 526 PRO A O 1
ATOM 3942 N N . SER A 1 527 ? 26.706 -8.735 14.010 1.00 43.91 527 SER A N 1
ATOM 3943 C CA . SER A 1 527 ? 27.125 -9.704 15.012 1.00 43.91 527 SER A CA 1
ATOM 3944 C C . SER A 1 527 ? 26.465 -9.340 16.338 1.00 43.91 527 SER A C 1
ATOM 3946 O O . SER A 1 527 ? 26.994 -8.536 17.109 1.00 43.91 527 SER A O 1
ATOM 3948 N N . SER A 1 528 ? 25.293 -9.916 16.590 1.00 43.34 528 SER A N 1
ATOM 3949 C CA . SER A 1 528 ? 24.603 -9.865 17.868 1.00 43.34 528 SER A CA 1
ATOM 3950 C C . SER A 1 528 ? 25.438 -10.620 18.899 1.00 43.34 528 SER A C 1
ATOM 3952 O O . SER A 1 528 ? 25.269 -11.814 19.137 1.00 43.34 528 SER A O 1
ATOM 3954 N N . SER A 1 529 ? 26.369 -9.902 19.528 1.00 41.47 529 SER A N 1
ATOM 3955 C CA . SER A 1 529 ? 27.091 -10.349 20.714 1.00 41.47 529 SER A CA 1
ATOM 3956 C C . SER A 1 529 ? 26.116 -10.429 21.891 1.00 41.47 529 SER A C 1
ATOM 3958 O O . SER A 1 529 ? 26.091 -9.563 22.766 1.00 41.47 529 SER A O 1
ATOM 3960 N N . TYR A 1 530 ? 25.269 -11.456 21.877 1.00 41.06 530 TYR A N 1
ATOM 3961 C CA . TYR A 1 530 ? 24.342 -11.763 22.952 1.00 41.06 530 TYR A CA 1
ATOM 3962 C C . TYR A 1 530 ? 25.134 -12.415 24.086 1.00 41.06 530 TYR A C 1
ATOM 3964 O O . TYR A 1 530 ? 25.392 -13.620 24.093 1.00 41.06 530 TYR A O 1
ATOM 3972 N N . THR A 1 531 ? 25.584 -11.597 25.035 1.00 40.62 531 THR A N 1
ATOM 3973 C CA . THR A 1 531 ? 26.281 -12.074 26.230 1.00 40.62 531 THR A CA 1
ATOM 3974 C C . THR A 1 531 ? 25.297 -12.867 27.088 1.00 40.62 531 THR A C 1
ATOM 3976 O O . THR A 1 531 ? 24.449 -12.292 27.767 1.00 40.62 531 THR A O 1
ATOM 3979 N N . ALA A 1 532 ? 25.382 -14.197 27.045 1.00 42.28 532 ALA A N 1
ATOM 3980 C CA . ALA A 1 532 ? 24.514 -15.065 27.834 1.00 42.28 532 ALA A CA 1
ATOM 3981 C C . ALA A 1 532 ? 24.710 -14.818 29.349 1.00 42.28 532 ALA A C 1
ATOM 3983 O O . ALA A 1 532 ? 25.854 -14.843 29.821 1.00 42.28 532 ALA A O 1
ATOM 3984 N N . PRO A 1 533 ? 23.635 -14.630 30.142 1.00 43.78 533 PRO A N 1
ATOM 3985 C CA . PRO A 1 533 ? 23.743 -14.578 31.594 1.00 43.78 533 PRO A CA 1
ATOM 3986 C C . PRO A 1 533 ? 24.168 -15.947 32.135 1.00 43.78 533 PRO A C 1
ATOM 3988 O O . PRO A 1 533 ? 23.499 -16.959 31.927 1.00 43.78 533 PRO A O 1
ATOM 3991 N N . ARG A 1 534 ? 25.296 -15.982 32.843 1.00 44.19 534 ARG A N 1
ATOM 3992 C CA . ARG A 1 534 ? 25.829 -17.195 33.472 1.00 44.19 534 ARG A CA 1
ATOM 3993 C C . ARG A 1 534 ? 25.010 -17.532 34.731 1.00 44.19 534 ARG A C 1
ATOM 3995 O O . ARG A 1 534 ? 24.909 -16.670 35.604 1.00 44.19 534 ARG A O 1
ATOM 4002 N N . PRO A 1 535 ? 24.473 -18.755 34.889 1.00 54.31 535 PRO A N 1
ATOM 4003 C CA . PRO A 1 535 ? 23.806 -19.144 36.125 1.00 54.31 535 PRO A CA 1
ATOM 4004 C C . PRO A 1 535 ? 24.844 -19.452 37.212 1.00 54.31 535 PRO A C 1
ATOM 4006 O O . PRO A 1 535 ? 25.794 -20.201 36.978 1.00 54.31 535 PRO A O 1
ATOM 4009 N N . GLY A 1 536 ? 24.644 -18.904 38.413 1.00 38.94 536 GLY A N 1
ATOM 4010 C CA . GLY A 1 536 ? 25.391 -19.309 39.605 1.00 38.94 536 GLY A CA 1
ATOM 4011 C C . GLY A 1 536 ? 25.712 -18.180 40.581 1.00 38.94 536 GLY A C 1
ATOM 4012 O O . GLY A 1 536 ? 26.740 -17.527 40.453 1.00 38.94 536 GLY A O 1
ATOM 4013 N N . SER A 1 537 ? 24.889 -18.028 41.618 1.00 38.75 537 SER A N 1
ATOM 4014 C CA . SER A 1 537 ? 25.318 -18.367 42.984 1.00 38.75 537 SER A CA 1
ATOM 4015 C C . SER A 1 537 ? 24.166 -18.160 43.966 1.00 38.75 537 SER A C 1
ATOM 4017 O O . SER A 1 537 ? 23.625 -17.065 44.100 1.00 38.75 537 SER A O 1
ATOM 4019 N N . THR A 1 538 ? 23.809 -19.223 44.677 1.00 48.41 538 THR A N 1
ATOM 4020 C CA . THR A 1 538 ? 22.943 -19.174 45.856 1.00 48.41 538 THR A CA 1
ATOM 4021 C C . THR A 1 538 ? 23.564 -18.299 46.946 1.00 48.41 538 THR A C 1
ATOM 4023 O O . THR A 1 538 ? 24.698 -18.551 47.353 1.00 48.41 538 THR A O 1
ATOM 4026 N N . SER A 1 539 ? 22.801 -17.353 47.494 1.00 38.53 539 SER A N 1
ATOM 4027 C CA . SER A 1 539 ? 23.073 -16.783 48.818 1.00 38.53 539 SER A CA 1
ATOM 4028 C C . SER A 1 539 ? 21.844 -16.963 49.704 1.00 38.53 539 SER A C 1
ATOM 4030 O O . SER A 1 539 ? 20.708 -16.831 49.250 1.00 38.53 539 SER A O 1
ATOM 4032 N N . SER A 1 540 ? 22.087 -17.355 50.948 1.00 35.91 540 SER A N 1
ATOM 4033 C CA . SER A 1 540 ? 21.105 -17.892 51.887 1.00 35.91 540 SER A CA 1
ATOM 4034 C C . SER A 1 540 ? 20.052 -16.878 52.337 1.00 35.91 540 SER A C 1
ATOM 4036 O O . SER A 1 540 ? 20.393 -15.846 52.915 1.00 35.91 540 SER A O 1
ATOM 4038 N N . PHE A 1 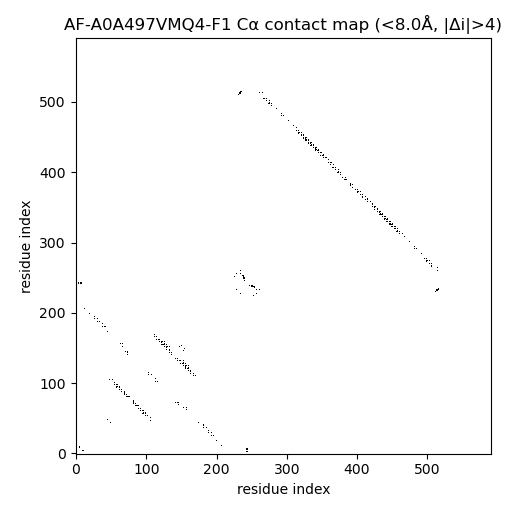541 ? 18.776 -17.255 52.236 1.00 36.81 541 PHE A N 1
ATOM 4039 C CA . PHE A 1 541 ? 17.770 -16.786 53.189 1.00 36.81 541 PHE A CA 1
ATOM 4040 C C . PHE A 1 541 ? 17.990 -17.480 54.538 1.00 36.81 541 PHE A C 1
ATOM 4042 O O . PHE A 1 541 ? 18.151 -18.698 54.584 1.00 36.81 541 PHE A O 1
ATOM 4049 N N . ASN A 1 542 ? 17.940 -16.718 55.632 1.00 40.09 542 ASN A N 1
ATOM 4050 C CA . ASN A 1 542 ? 17.802 -17.259 56.984 1.00 40.09 542 ASN A CA 1
ATOM 4051 C C . ASN A 1 542 ? 16.755 -16.415 57.749 1.00 40.09 542 ASN A C 1
ATOM 4053 O O . ASN A 1 542 ? 16.894 -15.190 57.748 1.00 40.09 542 ASN A O 1
ATOM 4057 N N . PRO A 1 543 ? 15.696 -17.001 58.346 1.00 57.81 543 PRO A N 1
ATOM 4058 C CA . PRO A 1 543 ? 14.555 -16.234 58.855 1.00 57.81 543 PRO A CA 1
ATOM 4059 C C . PRO A 1 543 ? 14.514 -16.098 60.390 1.00 57.81 543 PRO A C 1
ATOM 4061 O O . PRO A 1 543 ? 14.325 -17.079 61.100 1.00 57.81 543 PRO A O 1
ATOM 4064 N N . VAL A 1 544 ? 14.579 -14.860 60.892 1.00 36.97 544 VAL A N 1
ATOM 4065 C CA . VAL A 1 544 ? 14.121 -14.394 62.226 1.00 36.97 544 VAL A CA 1
ATOM 4066 C C . VAL A 1 544 ? 13.831 -12.888 62.055 1.00 36.97 544 VAL A C 1
ATOM 4068 O O . VAL A 1 544 ? 14.582 -12.225 61.350 1.00 36.97 544 VAL A O 1
ATOM 4071 N N . GLY A 1 545 ? 12.811 -12.225 62.602 1.00 36.38 545 GLY A N 1
ATOM 4072 C CA . GLY A 1 545 ? 11.750 -12.599 63.538 1.00 36.38 545 GLY A CA 1
ATOM 4073 C C . GLY A 1 545 ? 11.436 -11.388 64.438 1.00 36.38 545 GLY A C 1
ATOM 4074 O O . GLY A 1 545 ? 12.344 -10.858 65.060 1.00 36.38 545 GLY A O 1
ATOM 4075 N N . SER A 1 546 ? 10.171 -10.947 64.458 1.00 37.53 546 SER A N 1
ATOM 4076 C CA . SER A 1 546 ? 9.506 -10.020 65.409 1.00 37.53 546 SER A CA 1
ATOM 4077 C C . SER A 1 546 ? 10.329 -8.988 66.221 1.00 37.53 546 SER A C 1
ATOM 4079 O O . SER A 1 546 ? 11.027 -9.354 67.163 1.00 37.53 546 SER A O 1
ATOM 4081 N N . SER A 1 547 ? 10.050 -7.688 66.029 1.00 33.12 547 SER A N 1
ATOM 4082 C CA . SER A 1 547 ? 9.659 -6.797 67.148 1.00 33.12 547 SER A CA 1
ATOM 4083 C C . SER A 1 547 ? 8.985 -5.503 66.652 1.00 33.12 547 SER A C 1
ATOM 4085 O O . SER A 1 547 ? 9.106 -5.132 65.486 1.00 33.12 547 SER A O 1
ATOM 4087 N N . ALA A 1 548 ? 8.240 -4.832 67.533 1.00 42.81 548 ALA A N 1
ATOM 4088 C CA . ALA A 1 548 ? 7.319 -3.739 67.215 1.00 42.81 548 ALA A CA 1
ATOM 4089 C C . ALA A 1 548 ? 7.908 -2.325 67.391 1.00 42.81 548 ALA A C 1
ATOM 4091 O O . ALA A 1 548 ? 8.691 -2.094 68.309 1.00 42.81 548 ALA A O 1
ATOM 4092 N N . ALA A 1 549 ? 7.397 -1.351 66.620 1.00 34.34 549 ALA A N 1
ATOM 4093 C CA . ALA A 1 549 ? 7.310 0.058 67.033 1.00 34.34 549 ALA A CA 1
ATOM 4094 C C . ALA A 1 549 ? 6.264 0.867 66.222 1.00 34.34 549 ALA A C 1
ATOM 4096 O O . ALA A 1 549 ? 6.347 0.982 65.004 1.00 34.34 549 ALA A O 1
ATOM 4097 N N . ARG A 1 550 ? 5.307 1.486 66.931 1.00 39.22 550 ARG A N 1
ATOM 4098 C CA . ARG A 1 550 ? 4.634 2.761 66.562 1.00 39.22 550 ARG A CA 1
ATOM 4099 C C . ARG A 1 550 ? 5.617 3.934 66.826 1.00 39.22 550 ARG A C 1
ATOM 4101 O O . ARG A 1 550 ? 6.599 3.671 67.521 1.00 39.22 550 ARG A O 1
ATOM 4108 N N . PRO A 1 551 ? 5.391 5.209 66.414 1.00 47.12 551 PRO A N 1
ATOM 4109 C CA . PRO A 1 551 ? 4.129 5.902 66.075 1.00 47.12 551 PRO A CA 1
ATOM 4110 C C . PRO A 1 551 ? 4.188 6.540 64.649 1.00 47.12 551 PRO A C 1
ATOM 4112 O O . PRO A 1 551 ? 4.955 6.048 63.836 1.00 47.12 551 PRO A O 1
ATOM 4115 N N . ALA A 1 552 ? 3.423 7.551 64.197 1.00 32.66 552 ALA A N 1
ATOM 4116 C CA . ALA A 1 552 ? 2.457 8.480 64.812 1.00 32.66 552 ALA A CA 1
ATOM 4117 C C . ALA A 1 552 ? 1.373 8.959 63.808 1.00 32.66 552 ALA A C 1
ATOM 4119 O O . ALA A 1 552 ? 1.350 8.532 62.659 1.00 32.66 552 ALA A O 1
ATOM 4120 N N . LEU A 1 553 ? 0.497 9.880 64.240 1.00 40.69 553 LEU A N 1
ATOM 4121 C CA . LEU A 1 553 ? -0.429 10.653 63.394 1.00 40.69 553 LEU A CA 1
ATOM 4122 C C . LEU A 1 553 ? 0.049 12.108 63.246 1.00 40.69 553 LEU A C 1
ATOM 4124 O O . LEU A 1 553 ? 0.459 12.715 64.237 1.00 40.69 553 LEU A O 1
ATOM 4128 N N . SER A 1 554 ? -0.120 12.706 62.065 1.00 38.03 554 SER A N 1
ATOM 4129 C CA . SER A 1 554 ? -0.061 14.161 61.854 1.00 38.03 554 SER A CA 1
ATOM 4130 C C . SER A 1 554 ? -1.447 14.709 61.478 1.00 38.03 554 SER A C 1
ATOM 4132 O O . SER A 1 554 ? -2.202 14.093 60.728 1.00 38.03 554 SER A O 1
ATOM 4134 N N . LYS A 1 555 ? -1.822 15.853 62.067 1.00 40.53 555 LYS A N 1
ATOM 4135 C CA . LYS A 1 555 ? -3.141 16.495 61.900 1.00 40.53 555 LYS A CA 1
ATOM 4136 C C . LYS A 1 555 ? -3.152 17.470 60.710 1.00 40.53 555 LYS A C 1
ATOM 4138 O O . LYS A 1 555 ? -2.125 18.100 60.459 1.00 40.53 555 LYS A O 1
ATOM 4143 N N . PRO A 1 556 ? -4.307 17.699 60.054 1.00 42.75 556 PRO A N 1
ATOM 4144 C CA . PRO A 1 556 ? -4.462 18.781 59.088 1.00 42.75 556 PRO A CA 1
ATOM 4145 C C . PRO A 1 556 ? -4.574 20.146 59.789 1.00 42.75 556 PRO A C 1
ATOM 4147 O O . PRO A 1 556 ? -5.054 20.245 60.921 1.00 42.75 556 PRO A O 1
ATOM 4150 N N . LYS A 1 557 ? -4.171 21.214 59.094 1.00 40.50 557 LYS A N 1
ATOM 4151 C CA . LYS A 1 557 ? -4.316 22.608 59.538 1.00 40.50 557 LYS A CA 1
ATOM 4152 C C . LYS A 1 557 ? -5.076 23.384 58.463 1.00 40.50 557 LYS A C 1
ATOM 4154 O O . LYS A 1 557 ? -4.592 23.501 57.343 1.00 40.50 557 LYS A O 1
ATOM 4159 N N . GLY A 1 558 ? -6.269 23.872 58.792 1.00 35.56 558 GLY A N 1
ATOM 4160 C CA . GLY A 1 558 ? -7.098 24.644 57.864 1.00 35.56 558 GLY A CA 1
ATOM 4161 C C . GLY A 1 558 ? -6.761 26.138 57.849 1.00 35.56 558 GLY A C 1
ATOM 4162 O O . GLY A 1 558 ? -6.170 26.663 58.793 1.00 35.56 558 GLY A O 1
ATOM 4163 N N . ALA A 1 559 ? -7.212 26.821 56.799 1.00 34.56 559 ALA A N 1
ATOM 4164 C CA . ALA A 1 559 ? -7.419 28.266 56.759 1.00 34.56 559 ALA A CA 1
ATOM 4165 C C . ALA A 1 559 ? -8.552 28.573 55.763 1.00 34.56 559 ALA A C 1
ATOM 4167 O O . ALA A 1 559 ? -8.645 27.933 54.718 1.00 34.56 559 ALA A O 1
ATOM 4168 N N . ALA A 1 560 ? -9.423 29.522 56.102 1.00 35.91 560 ALA A N 1
ATOM 4169 C CA . ALA A 1 560 ? -10.565 29.916 55.279 1.00 35.91 560 ALA A CA 1
ATOM 4170 C C . ALA A 1 560 ? -10.284 31.212 54.504 1.00 35.91 560 ALA A C 1
ATOM 4172 O O . ALA A 1 560 ? -9.578 32.087 55.003 1.00 35.91 560 ALA A O 1
ATOM 4173 N N . ALA A 1 561 ? -10.924 31.380 53.345 1.00 34.91 561 ALA A N 1
ATOM 4174 C CA . ALA A 1 561 ? -11.116 32.675 52.691 1.00 34.91 561 ALA A CA 1
ATOM 4175 C C . ALA A 1 561 ? -12.456 32.682 51.931 1.00 34.91 561 ALA A C 1
ATOM 4177 O O . ALA A 1 561 ? -12.902 31.644 51.444 1.00 34.91 561 ALA A O 1
ATOM 4178 N N . LYS A 1 562 ? -13.123 33.841 51.876 1.00 34.59 562 LYS A N 1
ATOM 4179 C CA . LYS A 1 562 ? -14.459 34.022 51.281 1.00 34.59 562 LYS A CA 1
ATOM 4180 C C . LYS A 1 562 ? -14.390 34.739 49.926 1.00 34.59 562 LYS A C 1
ATOM 4182 O O . LYS A 1 562 ? -13.655 35.713 49.818 1.00 34.59 562 LYS A O 1
ATOM 4187 N N . ALA A 1 563 ? -15.348 34.387 49.058 1.00 36.84 563 ALA A N 1
ATOM 4188 C CA . ALA A 1 563 ? -15.982 35.241 48.036 1.00 36.84 563 ALA A CA 1
ATOM 4189 C C . ALA A 1 563 ? -15.133 35.669 46.806 1.00 36.84 563 ALA A C 1
ATOM 4191 O O . ALA A 1 563 ? -13.909 35.586 46.857 1.00 36.84 563 ALA A O 1
ATOM 4192 N N . PRO A 1 564 ? -15.764 36.164 45.711 1.00 47.88 564 PRO A N 1
ATOM 4193 C CA . PRO A 1 564 ? -17.207 36.296 45.455 1.00 47.88 564 PRO A CA 1
ATOM 4194 C C . PRO A 1 564 ? -17.733 35.532 44.220 1.00 47.88 564 PRO A C 1
ATOM 4196 O O . PRO A 1 564 ? -16.991 35.086 43.352 1.00 47.88 564 PRO A O 1
ATOM 4199 N N . VAL A 1 565 ? -19.064 35.446 44.137 1.00 38.66 565 VAL A N 1
ATOM 4200 C CA . VAL A 1 565 ? -19.817 35.099 42.920 1.00 38.66 565 VAL A CA 1
ATOM 4201 C C . VAL A 1 565 ? -19.611 36.147 41.822 1.00 38.66 565 VAL A C 1
ATOM 4203 O O . VAL A 1 565 ? -19.697 37.344 42.090 1.00 38.66 565 VAL A O 1
ATOM 4206 N N . ALA A 1 566 ? -19.440 35.691 40.581 1.00 38.75 566 ALA A N 1
ATOM 4207 C CA . ALA A 1 566 ? -19.517 36.519 39.382 1.00 38.75 566 ALA A CA 1
ATOM 4208 C C . ALA A 1 566 ? -20.631 35.982 38.471 1.00 38.75 566 ALA A C 1
ATOM 4210 O O . ALA A 1 566 ? -20.566 34.845 38.009 1.00 38.75 566 ALA A O 1
ATOM 4211 N N . SER A 1 567 ? -21.659 36.794 38.217 1.00 35.31 567 SER A N 1
ATOM 4212 C CA . SER A 1 567 ? -22.648 36.505 37.177 1.00 35.31 567 SER A CA 1
ATOM 4213 C C . SER A 1 567 ? -22.089 36.907 35.817 1.00 35.31 567 SER A C 1
ATOM 4215 O O . SER A 1 567 ? -21.642 38.046 35.680 1.00 35.31 567 SER A O 1
ATOM 4217 N N . LEU A 1 568 ? -22.216 36.061 34.796 1.00 41.25 568 LEU A N 1
ATOM 4218 C CA . LEU A 1 568 ? -22.168 36.509 33.405 1.00 41.25 568 LEU A CA 1
ATOM 4219 C C . LEU A 1 568 ? -23.154 35.710 32.549 1.00 41.25 568 LEU A C 1
ATOM 4221 O O . LEU A 1 568 ? -23.307 34.501 32.690 1.00 41.25 568 LEU A O 1
ATOM 4225 N N . ALA A 1 569 ? -23.880 36.461 31.732 1.00 35.03 569 ALA A N 1
ATOM 4226 C CA . ALA A 1 569 ? -25.104 36.075 31.057 1.00 35.03 569 ALA A CA 1
ATOM 4227 C C . ALA A 1 569 ? -24.902 35.336 29.719 1.00 35.03 569 ALA A C 1
ATOM 4229 O O . ALA A 1 569 ? -23.822 35.345 29.139 1.00 35.03 569 ALA A O 1
ATOM 4230 N N . ALA A 1 570 ? -26.048 34.885 29.196 1.00 37.94 570 ALA A N 1
ATOM 4231 C CA . ALA A 1 570 ? -26.407 34.798 27.777 1.00 37.94 570 ALA A CA 1
ATOM 4232 C C . ALA A 1 570 ? -25.855 33.634 26.929 1.00 37.94 570 ALA A C 1
ATOM 4234 O O . ALA A 1 570 ? -24.722 33.626 26.455 1.00 37.94 570 ALA A O 1
ATOM 4235 N N . SER A 1 571 ? -26.774 32.722 26.601 1.00 42.19 571 SER A N 1
ATOM 4236 C CA . SER A 1 571 ? -26.697 31.820 25.450 1.00 42.19 571 SER A CA 1
ATOM 4237 C C . SER A 1 571 ? -26.638 32.597 24.122 1.00 42.19 571 SER A C 1
ATOM 4239 O O . SER A 1 571 ? -27.391 33.562 23.961 1.00 42.19 571 SER A O 1
ATOM 4241 N N . PRO A 1 572 ? -25.855 32.154 23.124 1.00 51.69 572 PRO A N 1
ATOM 4242 C CA . PRO A 1 572 ? -25.974 32.644 21.757 1.00 51.69 572 PRO A CA 1
ATOM 4243 C C . PRO A 1 572 ? -27.108 31.925 21.005 1.00 51.69 572 PRO A C 1
ATOM 4245 O O . PRO A 1 572 ? -27.185 30.697 20.989 1.00 51.69 572 PRO A O 1
ATOM 4248 N N . ALA A 1 573 ? -27.979 32.698 20.354 1.00 44.12 573 ALA A N 1
ATOM 4249 C CA . ALA A 1 573 ? -28.962 32.193 19.392 1.00 44.12 573 ALA A CA 1
ATOM 4250 C C . ALA A 1 573 ? -28.309 31.950 18.007 1.00 44.12 573 ALA A C 1
ATOM 4252 O O . ALA A 1 573 ? -27.311 32.602 17.687 1.00 44.12 573 ALA A O 1
ATOM 4253 N N . PRO A 1 574 ? -28.841 31.036 17.170 1.00 50.94 574 PRO A N 1
ATOM 4254 C CA . PRO A 1 574 ? -28.208 30.654 15.906 1.00 50.94 574 PRO A CA 1
ATOM 4255 C C . PRO A 1 574 ? -28.375 31.693 14.783 1.00 50.94 574 PRO A C 1
ATOM 4257 O O . PRO A 1 574 ? -29.373 32.409 14.702 1.00 50.94 574 PRO A O 1
ATOM 4260 N N . ALA A 1 575 ? -27.392 31.725 13.878 1.00 47.25 575 ALA A N 1
ATOM 4261 C CA . ALA A 1 575 ? -27.358 32.577 12.686 1.00 47.25 575 ALA A CA 1
ATOM 4262 C C . ALA A 1 575 ? -28.365 32.125 11.589 1.00 47.25 575 ALA A C 1
ATOM 4264 O O . ALA A 1 575 ? -28.823 30.979 11.608 1.00 47.25 575 ALA A O 1
ATOM 4265 N N . PRO A 1 576 ? -28.756 33.008 10.644 1.00 52.28 576 PRO A N 1
ATOM 4266 C CA . PRO A 1 576 ? -29.996 32.846 9.878 1.00 52.28 576 PRO A CA 1
ATOM 4267 C C . PRO A 1 576 ? -29.892 31.986 8.606 1.00 52.28 576 PRO A C 1
ATOM 4269 O O . PRO A 1 576 ? -28.837 31.831 7.995 1.00 52.28 576 PRO A O 1
ATOM 4272 N N . LYS A 1 577 ? -31.057 31.488 8.169 1.00 37.34 577 LYS A N 1
ATOM 4273 C CA . LYS A 1 577 ? -31.263 30.734 6.920 1.00 37.34 577 LYS A CA 1
ATOM 4274 C C . LYS A 1 577 ? -31.016 31.595 5.673 1.00 37.34 577 LYS A C 1
ATOM 4276 O O . LYS A 1 577 ? -31.594 32.673 5.549 1.00 37.34 577 LYS A O 1
ATOM 4281 N N . ALA A 1 578 ? -30.274 31.056 4.705 1.00 40.59 578 ALA A N 1
ATOM 4282 C CA . ALA A 1 578 ? -30.279 31.531 3.319 1.00 40.59 578 ALA A CA 1
ATOM 4283 C C . ALA A 1 578 ? -31.488 30.963 2.544 1.00 40.59 578 ALA A C 1
ATOM 4285 O O . ALA A 1 578 ? -32.014 29.903 2.891 1.00 40.59 578 ALA A O 1
ATOM 4286 N N . ALA A 1 579 ? -31.941 31.667 1.501 1.00 36.62 579 ALA A N 1
ATOM 4287 C CA . ALA A 1 579 ? -33.163 31.340 0.766 1.00 36.62 579 ALA A CA 1
ATOM 4288 C C . ALA A 1 579 ? -32.913 30.747 -0.637 1.00 36.62 579 ALA A C 1
ATOM 4290 O O . ALA A 1 579 ? -32.078 31.229 -1.394 1.00 36.62 579 ALA A O 1
ATOM 4291 N N . LYS A 1 580 ? -33.720 29.724 -0.945 1.00 35.19 580 LYS A N 1
ATOM 4292 C CA . LYS A 1 580 ? -34.085 29.107 -2.237 1.00 35.19 580 LYS A CA 1
ATOM 4293 C C . LYS A 1 580 ? -33.490 29.657 -3.554 1.00 35.19 580 LYS A C 1
ATOM 4295 O O . LYS A 1 580 ? -33.881 30.720 -4.026 1.00 35.19 580 LYS A O 1
ATOM 4300 N N . ALA A 1 581 ? -32.826 28.750 -4.269 1.00 35.16 581 ALA A N 1
ATOM 4301 C CA . ALA A 1 581 ? -33.218 28.269 -5.605 1.00 35.16 581 ALA A CA 1
ATOM 4302 C C . ALA A 1 581 ? -33.013 26.730 -5.588 1.00 35.16 581 ALA A C 1
ATOM 4304 O O . ALA A 1 581 ? -32.165 26.267 -4.834 1.00 35.16 581 ALA A O 1
ATOM 4305 N N . GLY A 1 582 ? -33.742 25.855 -6.283 1.00 31.61 582 GLY A N 1
ATOM 4306 C CA . GLY A 1 582 ? -34.743 26.027 -7.336 1.00 31.61 582 GLY A CA 1
ATOM 4307 C C . GLY A 1 582 ? -34.461 24.996 -8.437 1.00 31.61 582 GLY A C 1
ATOM 4308 O O . GLY A 1 582 ? -33.687 25.300 -9.334 1.00 31.61 582 GLY A O 1
ATOM 4309 N N . GLY A 1 583 ? -35.024 23.783 -8.341 1.00 31.19 583 GLY A N 1
ATOM 4310 C CA . GLY A 1 583 ? -34.710 22.683 -9.267 1.00 31.19 583 GLY A CA 1
ATOM 4311 C C . GLY A 1 583 ? -35.282 21.328 -8.835 1.00 31.19 583 GLY A C 1
ATOM 4312 O O . GLY A 1 583 ? -34.691 20.638 -8.015 1.00 31.19 583 GLY A O 1
ATOM 4313 N N . ASN A 1 584 ? -36.454 21.029 -9.387 1.00 35.75 584 ASN A N 1
ATOM 4314 C CA . ASN A 1 584 ? -37.106 19.730 -9.594 1.00 35.75 584 ASN A CA 1
ATOM 4315 C C . ASN A 1 584 ? -36.157 18.521 -9.825 1.00 35.75 584 ASN A C 1
ATOM 4317 O O . ASN A 1 584 ? -35.195 18.672 -10.572 1.00 35.75 584 ASN A O 1
ATOM 4321 N N . ASP A 1 585 ? -36.444 17.338 -9.254 1.00 37.72 585 ASP A N 1
ATOM 4322 C CA . ASP A 1 585 ? -37.098 16.209 -9.967 1.00 37.72 585 ASP A CA 1
ATOM 4323 C C . ASP A 1 585 ? -37.238 14.921 -9.104 1.00 37.72 585 ASP A C 1
ATOM 4325 O O . ASP A 1 585 ? -36.502 14.712 -8.140 1.00 37.72 585 ASP A O 1
ATOM 4329 N N . ASP A 1 586 ? -38.219 14.098 -9.499 1.00 45.53 586 ASP A N 1
ATOM 4330 C CA . ASP A 1 586 ? -38.495 12.673 -9.219 1.00 45.53 586 ASP A CA 1
ATOM 4331 C C . ASP A 1 586 ? -38.798 12.152 -7.791 1.00 45.53 586 ASP A C 1
ATOM 4333 O O . ASP A 1 586 ? -37.936 11.737 -7.013 1.00 45.53 586 ASP A O 1
ATOM 4337 N N . GLU A 1 587 ? -40.106 12.019 -7.535 1.00 38.47 587 GLU A N 1
ATOM 4338 C CA . GLU A 1 587 ? -40.708 11.055 -6.604 1.00 38.47 587 GLU A CA 1
ATOM 4339 C C . GLU A 1 587 ? -40.510 9.605 -7.090 1.00 38.47 587 GLU A C 1
ATOM 4341 O O . GLU A 1 587 ? -40.712 9.308 -8.266 1.00 38.47 587 GLU A O 1
ATOM 4346 N N . TRP A 1 588 ? -40.239 8.676 -6.166 1.00 49.16 588 TRP A N 1
ATOM 4347 C CA . TRP A 1 588 ? -40.534 7.248 -6.349 1.00 49.16 588 TRP A CA 1
ATOM 4348 C C . TRP A 1 588 ? -41.252 6.713 -5.109 1.00 49.16 588 TRP A C 1
ATOM 4350 O O . TRP A 1 588 ? -40.734 6.799 -3.994 1.00 49.16 588 TRP A O 1
ATOM 4360 N N . GLU A 1 589 ? -42.465 6.198 -5.310 1.00 47.56 589 GLU A N 1
ATOM 4361 C CA . GLU A 1 589 ? -43.313 5.650 -4.249 1.00 47.56 589 GLU A CA 1
ATOM 4362 C C . GLU A 1 589 ? -42.852 4.266 -3.767 1.00 47.56 589 GLU A C 1
ATOM 4364 O O . GLU A 1 589 ? -42.213 3.493 -4.481 1.00 47.56 589 GLU A O 1
ATOM 4369 N N . SER A 1 590 ? -43.238 3.952 -2.533 1.00 41.91 590 SER A N 1
ATOM 4370 C CA . SER A 1 590 ? -43.072 2.654 -1.883 1.00 41.91 590 SER A CA 1
ATOM 4371 C C . SER A 1 590 ? -44.069 1.597 -2.365 1.00 41.91 590 SER A C 1
ATOM 4373 O O . SER A 1 590 ? -45.256 1.897 -2.501 1.00 41.91 590 SER A O 1
ATOM 4375 N N . PHE A 1 591 ? -43.618 0.342 -2.411 1.00 41.97 591 PHE A N 1
ATOM 4376 C CA . PHE A 1 591 ? -44.423 -0.844 -2.100 1.00 41.97 591 PHE A CA 1
ATOM 4377 C C . PHE A 1 591 ? -43.589 -1.833 -1.279 1.00 41.97 591 PHE A C 1
ATOM 4379 O O . PHE A 1 591 ? -42.361 -1.883 -1.520 1.00 41.97 591 PHE A O 1
#

Nearest PDB structures (foldseek):
  8c5v-assembly1_I  TM=7.522E-01  e=5.499E-21  Escherichia coli
  3zx6-assembly1_A  TM=9.557E-01  e=6.598E-17  Archaeoglobus fulgidus DSM 4304
  3ja6-assembly1_I  TM=5.979E-01  e=1.018E-06  Escherichia coli
  3g67-assembly1_B  TM=6.546E-01  e=8.615E-04  Thermotoga maritima
  3g67-assembly1_A  TM=5.509E-01  e=6.881E-04  Thermotoga maritima

Secondary structure (DSSP, 8-state):
-HHHHTTSHHHHHHHHHHHHHHHHHHHHHHHHHHHHHHHHHHHHIIIIIIHHHHHHHHHHHHHHHHHHHHHHHHH-SSHHHHHHHHHHHHHHHHHHHHHHHHHHTT--SHHHHHHHTTHHHHHHHHHHHHHHHHHHHHTT-HHHHHHHIIIIIHHHHHHHHHHHHHHHHHHHHHHHHHHHHHHHHHHHHHHHHHHHHHHHHHHHHHHHHHHHHHHHHHHHHHHHHHHHHHTTB--SPP---S-STTHHHHHHHHHHHHHHHHHHHHHHHHHHHHHHHHHHHHHHHHHHHHHHHHHHHHHHHHHHHHHHHHHHHHHHHHHHHHHHHHHHHHHHHHHHHHHHHHHHHHHHHHHHHHHHHHHHHHHHHHHHHHHHHHHHHHHHHHHHHTGGGGHHHHHHHHHHHHHHHHHHHHHHHHHHHHHHHHHHHHHHHHHHHHHHHHHHHHHHHHHHHHHHHHHHHHHHHHHHHHHHHHHHHHHHHHHHHHHHHHHHHHHHHHHHHHHHHHHHHHHHHTTSB-TTTTTSTT-PPP-----PPPP-----------------------------------PPPPPPPP-------------

Radius of gyration: 91.98 Å; Cα contacts (8 Å, |Δi|>4): 390; chains: 1; bounding box: 161×56×282 Å

Mean predicted aligned error: 18.7 Å

Solvent-accessible surface area (backbone atoms only — not comparable to full-atom values): 31871 Å² total; per-residue (Å²): 110,71,76,52,39,64,64,17,68,65,37,43,51,52,53,52,52,51,52,50,53,51,50,52,52,50,52,53,51,52,51,52,56,52,51,50,52,45,51,50,53,55,48,46,49,54,68,48,55,53,51,42,53,57,24,50,51,40,32,50,52,24,58,52,47,37,61,49,26,55,51,46,30,57,68,36,91,48,70,69,54,20,52,51,25,52,51,48,35,56,51,32,47,54,50,23,54,50,22,48,54,55,35,61,78,62,59,86,48,72,67,54,46,67,56,51,71,54,46,64,63,39,48,51,49,24,45,56,35,46,50,56,33,49,54,27,44,76,67,68,36,47,67,63,24,51,52,44,36,62,77,43,26,45,56,32,45,48,54,44,46,49,55,47,52,54,51,54,52,50,52,52,51,53,53,52,52,53,51,52,50,42,52,53,51,49,52,54,50,52,52,52,50,53,53,51,50,54,52,53,52,51,52,50,51,52,49,52,56,50,52,51,53,54,50,52,55,51,52,50,54,48,48,55,53,52,50,30,56,74,69,20,47,58,48,70,82,73,76,80,92,67,72,43,87,57,41,65,58,49,46,51,53,31,54,49,50,54,50,50,51,51,52,51,54,46,53,39,53,51,20,56,47,43,28,52,51,20,52,51,49,41,52,55,40,51,54,49,45,58,50,41,54,52,48,50,55,52,48,52,55,48,51,55,51,46,52,54,49,44,50,52,31,49,52,49,22,53,49,23,52,51,49,28,54,51,31,54,51,50,33,51,53,34,49,53,51,30,51,55,37,50,53,50,43,54,49,38,52,53,50,41,55,50,40,52,54,47,46,52,51,35,52,51,50,29,50,49,19,50,50,43,31,53,52,17,49,53,43,28,54,54,16,60,72,51,44,84,81,16,51,69,51,27,52,53,18,50,51,49,25,49,52,18,51,54,46,29,52,52,28,52,51,52,40,52,54,40,52,57,47,39,54,52,39,51,57,48,37,57,53,42,50,51,49,34,54,50,30,53,51,50,35,53,53,32,50,54,50,31,52,52,24,50,52,49,28,51,51,25,52,53,49,41,51,52,44,50,55,51,50,53,52,50,51,54,50,48,56,52,41,54,50,50,52,53,51,37,53,52,50,46,53,49,23,52,49,46,28,49,54,18,52,50,52,38,58,68,45,58,60,49,40,50,56,64,66,79,66,57,86,69,74,73,73,80,82,76,82,74,79,74,84,78,89,84,79,94,77,84,88,82,93,81,79,90,86,89,82,85,88,87,87,86,82,90,82,89,85,88,85,81,88,80,92,80,90,81,83,82,85,85,81,86,84,84,88,83,82,89,85,90,80,88,85,83,89,80,84,89,132

pLDDT: mean 83.36, std 17.07, range [31.19, 95.81]